Protein AF-0000000087726719 (afdb_homodimer)

Structure (mmCIF, N/CA/C/O backbone):
data_AF-0000000087726719-model_v1
#
loop_
_entity.id
_entity.type
_entity.pdbx_description
1 polymer 'Transcriptional regulator'
#
loop_
_atom_site.group_PDB
_atom_site.id
_atom_site.type_symbol
_atom_site.label_atom_id
_atom_site.label_alt_id
_atom_site.label_comp_id
_atom_site.label_asym_id
_atom_site.label_entity_id
_atom_site.label_seq_id
_atom_site.pdbx_PDB_ins_code
_atom_site.Cartn_x
_atom_site.Cartn_y
_atom_site.Cartn_z
_atom_site.occupancy
_atom_site.B_iso_or_equiv
_atom_site.auth_seq_id
_atom_site.auth_comp_id
_atom_site.auth_asym_id
_atom_site.auth_atom_id
_atom_site.pdbx_PDB_model_num
ATOM 1 N N . MET A 1 1 ? 35.594 -7.348 14.305 1 39.44 1 MET A N 1
ATOM 2 C CA . MET A 1 1 ? 34.531 -7.414 15.305 1 39.44 1 MET A CA 1
ATOM 3 C C . MET A 1 1 ? 33.156 -7.074 14.695 1 39.44 1 MET A C 1
ATOM 5 O O . MET A 1 1 ? 33.062 -6.117 13.922 1 39.44 1 MET A O 1
ATOM 9 N N . ALA A 1 2 ? 32.312 -8.055 14.609 1 51.66 2 ALA A N 1
ATOM 10 C CA . ALA A 1 2 ? 31.047 -7.855 13.922 1 51.66 2 ALA A CA 1
ATOM 11 C C . ALA A 1 2 ? 30.391 -6.539 14.344 1 51.66 2 ALA A C 1
ATOM 13 O O . ALA A 1 2 ? 30.219 -6.277 15.539 1 51.66 2 ALA A O 1
ATOM 14 N N . GLN A 1 3 ? 30.484 -5.348 13.578 1 67.12 3 GLN A N 1
ATOM 15 C CA . GLN A 1 3 ? 29.875 -4.062 13.883 1 67.12 3 GLN A CA 1
ATOM 16 C C . GLN A 1 3 ? 28.453 -4.25 14.398 1 67.12 3 GLN A C 1
ATOM 18 O O . GLN A 1 3 ? 27.656 -4.996 13.812 1 67.12 3 GLN A O 1
ATOM 23 N N . GLU A 1 4 ? 28.25 -3.787 15.695 1 85.19 4 GLU A N 1
ATOM 24 C CA . GLU A 1 4 ? 26.938 -3.885 16.328 1 85.19 4 GLU A CA 1
ATOM 25 C C . GLU A 1 4 ? 25.922 -2.984 15.633 1 85.19 4 GLU A C 1
ATOM 27 O O . GLU A 1 4 ? 26.156 -1.791 15.445 1 85.19 4 GLU A O 1
ATOM 32 N N . ALA A 1 5 ? 24.844 -3.566 15.141 1 92.31 5 ALA A N 1
ATOM 33 C CA . ALA A 1 5 ? 23.812 -2.818 14.438 1 92.31 5 ALA A CA 1
ATOM 34 C C . ALA A 1 5 ? 22.953 -2.023 15.414 1 92.31 5 ALA A C 1
ATOM 36 O O . ALA A 1 5 ? 22.703 -2.471 16.547 1 92.31 5 ALA A O 1
ATOM 37 N N . LEU A 1 6 ? 22.5 -0.885 15.016 1 94.62 6 LEU A N 1
ATOM 38 C CA . LEU A 1 6 ? 21.672 0.046 15.781 1 94.62 6 LEU A CA 1
ATOM 39 C C . LEU A 1 6 ? 20.406 -0.635 16.281 1 94.62 6 LEU A C 1
ATOM 41 O O . LEU A 1 6 ? 20.016 -0.431 17.438 1 94.62 6 LEU A O 1
ATOM 45 N N . ARG A 1 7 ? 19.812 -1.497 15.492 1 93.81 7 ARG A N 1
ATOM 46 C CA . ARG A 1 7 ? 18.5 -2.049 15.812 1 93.81 7 ARG A CA 1
ATOM 47 C C . ARG A 1 7 ? 18.625 -3.434 16.438 1 93.81 7 ARG A C 1
ATOM 49 O O . ARG A 1 7 ? 17.656 -4.199 16.469 1 93.81 7 ARG A O 1
ATOM 56 N N . GLY A 1 8 ? 19.828 -3.824 16.906 1 92.06 8 GLY A N 1
ATOM 57 C CA . GLY A 1 8 ? 20 -5.094 17.594 1 92.06 8 GLY A CA 1
ATOM 58 C C . GLY A 1 8 ? 20.422 -6.223 16.672 1 92.06 8 GLY A C 1
ATOM 59 O O . GLY A 1 8 ? 20.938 -5.977 15.578 1 92.06 8 GLY A O 1
ATOM 60 N N . PRO A 1 9 ? 20.25 -7.449 17.172 1 93.88 9 PRO A N 1
ATOM 61 C CA . PRO A 1 9 ? 20.688 -8.602 16.375 1 93.88 9 PRO A CA 1
ATOM 62 C C . PRO A 1 9 ? 19.922 -8.719 15.047 1 93.88 9 PRO A C 1
ATOM 64 O O . PRO A 1 9 ? 18.75 -8.359 14.977 1 93.88 9 PRO A O 1
ATOM 67 N N . PRO A 1 10 ? 20.578 -9.242 14.086 1 93.5 10 PRO A N 1
ATOM 68 C CA . PRO A 1 10 ? 19.938 -9.383 12.773 1 93.5 10 PRO A CA 1
ATOM 69 C C . PRO A 1 10 ? 18.719 -10.305 12.82 1 93.5 10 PRO A C 1
ATOM 71 O O . PRO A 1 10 ? 18.703 -11.281 13.57 1 93.5 10 PRO A O 1
ATOM 74 N N . LEU A 1 11 ? 17.719 -9.992 11.984 1 96.44 11 LEU A N 1
ATOM 75 C CA . LEU A 1 11 ? 16.547 -10.836 11.844 1 96.44 11 LEU A CA 1
ATOM 76 C C . LEU A 1 11 ? 16.875 -12.109 11.07 1 96.44 11 LEU A C 1
ATOM 78 O O . LEU A 1 11 ? 17.625 -12.07 10.102 1 96.44 11 LEU A O 1
ATOM 82 N N . PRO A 1 12 ? 16.328 -13.234 11.539 1 97.81 12 PRO A N 1
ATOM 83 C CA . PRO A 1 12 ? 16.375 -14.406 10.656 1 97.81 12 PRO A CA 1
ATOM 84 C C . PRO A 1 12 ? 15.633 -14.188 9.344 1 97.81 12 PRO A C 1
ATOM 86 O O . PRO A 1 12 ? 14.828 -13.258 9.227 1 97.81 12 PRO A O 1
ATOM 89 N N . VAL A 1 13 ? 15.906 -14.969 8.328 1 97.81 13 VAL A N 1
ATOM 90 C CA . VAL A 1 13 ? 15.43 -14.773 6.965 1 97.81 13 VAL A CA 1
ATOM 91 C C . VAL A 1 13 ? 13.898 -14.789 6.945 1 97.81 13 VAL A C 1
ATOM 93 O O . VAL A 1 13 ? 13.281 -13.992 6.238 1 97.81 13 VAL A O 1
ATOM 96 N N . GLU A 1 14 ? 13.25 -15.625 7.766 1 96.81 14 GLU A N 1
ATOM 97 C CA . GLU A 1 14 ? 11.789 -15.727 7.797 1 96.81 14 GLU A CA 1
ATOM 98 C C . GLU A 1 14 ? 11.164 -14.438 8.32 1 96.81 14 GLU A C 1
ATOM 100 O O . GLU A 1 14 ? 10.078 -14.047 7.883 1 96.81 14 GLU A O 1
ATOM 105 N N . ASP A 1 15 ? 11.867 -13.789 9.266 1 97.81 15 ASP A N 1
ATOM 106 C CA . ASP A 1 15 ? 11.352 -12.539 9.828 1 97.81 15 ASP A CA 1
ATOM 107 C C . ASP A 1 15 ? 11.539 -11.383 8.852 1 97.81 15 ASP A C 1
ATOM 109 O O . ASP A 1 15 ? 10.703 -10.477 8.797 1 97.81 15 ASP A O 1
ATOM 113 N N . VAL A 1 16 ? 12.648 -11.391 8.094 1 98.12 16 VAL A N 1
ATOM 114 C CA . VAL A 1 16 ? 12.82 -10.383 7.047 1 98.12 16 VAL A CA 1
ATOM 115 C C . VAL A 1 16 ? 11.711 -10.539 6.004 1 98.12 16 VAL A C 1
ATOM 117 O O . VAL A 1 16 ? 11.102 -9.547 5.586 1 98.12 16 VAL A O 1
ATOM 120 N N . GLN A 1 17 ? 11.445 -11.758 5.605 1 96.81 17 GLN A N 1
ATOM 121 C CA . GLN A 1 17 ? 10.391 -12.016 4.637 1 96.81 17 GLN A CA 1
ATOM 122 C C . GLN A 1 17 ? 9.031 -11.594 5.188 1 96.81 17 GLN A C 1
ATOM 124 O O . GLN A 1 17 ? 8.172 -11.109 4.441 1 96.81 17 GLN A O 1
ATOM 129 N N . ALA A 1 18 ? 8.867 -11.766 6.504 1 96.06 18 ALA A N 1
ATOM 130 C CA . ALA A 1 18 ? 7.613 -11.375 7.145 1 96.06 18 ALA A CA 1
ATOM 131 C C . ALA A 1 18 ? 7.406 -9.859 7.066 1 96.06 18 ALA A C 1
ATOM 133 O O . ALA A 1 18 ? 6.273 -9.391 7 1 96.06 18 ALA A O 1
ATOM 134 N N . VAL A 1 19 ? 8.484 -9.062 7.062 1 97.31 19 VAL A N 1
ATOM 135 C CA . VAL A 1 19 ? 8.375 -7.621 6.891 1 97.31 19 VAL A CA 1
ATOM 136 C C . VAL A 1 19 ? 7.766 -7.309 5.523 1 97.31 19 VAL A C 1
ATOM 138 O O . VAL A 1 19 ? 6.867 -6.469 5.418 1 97.31 19 VAL A O 1
ATOM 141 N N . ILE A 1 20 ? 8.18 -8.023 4.492 1 97.06 20 ILE A N 1
ATOM 142 C CA . ILE A 1 20 ? 7.652 -7.812 3.148 1 97.06 20 ILE A CA 1
ATOM 143 C C . ILE A 1 20 ? 6.191 -8.266 3.09 1 97.06 20 ILE A C 1
ATOM 145 O O . ILE A 1 20 ? 5.352 -7.59 2.49 1 97.06 20 ILE A O 1
ATOM 149 N N . GLY A 1 21 ? 5.918 -9.406 3.699 1 95.5 21 GLY A N 1
ATOM 150 C CA . GLY A 1 21 ? 4.547 -9.883 3.756 1 95.5 21 GLY A CA 1
ATOM 151 C C . GLY A 1 21 ? 3.6 -8.906 4.434 1 95.5 21 GLY A C 1
ATOM 152 O O . GLY A 1 21 ? 2.488 -8.68 3.951 1 95.5 21 GLY A O 1
ATOM 153 N N . ALA A 1 22 ? 4.086 -8.359 5.535 1 96.25 22 ALA A N 1
ATOM 154 C CA . ALA A 1 22 ? 3.285 -7.367 6.25 1 96.25 22 ALA A CA 1
ATOM 155 C C . ALA A 1 22 ? 3.078 -6.117 5.398 1 96.25 22 ALA A C 1
ATOM 157 O O . ALA A 1 22 ? 1.999 -5.516 5.418 1 96.25 22 ALA A O 1
ATOM 158 N N . ALA A 1 23 ? 4.098 -5.723 4.688 1 97.19 23 ALA A N 1
ATOM 159 C CA . ALA A 1 23 ? 3.996 -4.574 3.791 1 97.19 23 ALA A CA 1
ATOM 160 C C . ALA A 1 23 ? 2.955 -4.816 2.701 1 97.19 23 ALA A C 1
ATOM 162 O O . ALA A 1 23 ? 2.127 -3.947 2.422 1 97.19 23 ALA A O 1
ATOM 163 N N . MET A 1 24 ? 2.961 -5.965 2.143 1 96.25 24 MET A N 1
ATOM 164 C CA . MET A 1 24 ? 1.991 -6.34 1.118 1 96.25 24 MET A CA 1
ATOM 165 C C . MET A 1 24 ? 0.574 -6.332 1.681 1 96.25 24 MET A C 1
ATOM 167 O O . MET A 1 24 ? -0.335 -5.762 1.074 1 96.25 24 MET A O 1
ATOM 171 N N . THR A 1 25 ? 0.426 -6.938 2.846 1 96.94 25 THR A N 1
ATOM 172 C CA . THR A 1 25 ? -0.88 -6.98 3.494 1 96.94 25 THR A CA 1
ATOM 173 C C . THR A 1 25 ? -1.389 -5.57 3.777 1 96.94 25 THR A C 1
ATOM 175 O O . THR A 1 25 ? -2.568 -5.277 3.576 1 96.94 25 THR A O 1
ATOM 178 N N . GLY A 1 26 ? -0.5 -4.754 4.25 1 97.12 26 GLY A N 1
ATOM 179 C CA . GLY A 1 26 ? -0.871 -3.373 4.52 1 97.12 26 GLY A CA 1
ATOM 180 C C . GLY A 1 26 ? -1.332 -2.625 3.283 1 97.12 26 GLY A C 1
ATOM 181 O O . GLY A 1 26 ? -2.395 -2 3.289 1 97.12 26 GLY A O 1
ATOM 182 N N . ALA A 1 27 ? -0.568 -2.705 2.193 1 96.31 27 ALA A N 1
ATOM 183 C CA . ALA A 1 27 ? -0.9 -2.023 0.945 1 96.31 27 ALA A CA 1
ATOM 184 C C . ALA A 1 27 ? -2.256 -2.479 0.415 1 96.31 27 ALA A C 1
ATOM 186 O O . ALA A 1 27 ? -3.082 -1.654 0.014 1 96.31 27 ALA A O 1
ATOM 187 N N . MET A 1 28 ? -2.486 -3.742 0.48 1 96.69 28 MET A N 1
ATOM 188 C CA . MET A 1 28 ? -3.73 -4.301 -0.036 1 96.69 28 MET A CA 1
ATOM 189 C C . MET A 1 28 ? -4.91 -3.922 0.854 1 96.69 28 MET A C 1
ATOM 191 O O . MET A 1 28 ? -6 -3.637 0.357 1 96.69 28 MET A O 1
ATOM 195 N N . THR A 1 29 ? -4.699 -3.932 2.137 1 97.94 29 THR A N 1
ATOM 196 C CA . THR A 1 29 ? -5.746 -3.535 3.072 1 97.94 29 THR A CA 1
ATOM 197 C C . THR A 1 29 ? -6.113 -2.066 2.883 1 97.94 29 THR A C 1
ATOM 199 O O . THR A 1 29 ? -7.289 -1.703 2.926 1 97.94 29 THR A O 1
ATOM 202 N N . LEU A 1 30 ? -5.105 -1.25 2.666 1 97.19 30 LEU A N 1
ATOM 203 C CA . LEU A 1 30 ? -5.367 0.17 2.451 1 97.19 30 LEU A CA 1
ATOM 204 C C . LEU A 1 30 ? -6.238 0.382 1.219 1 97.19 30 LEU A C 1
ATOM 206 O O . LEU A 1 30 ? -7.113 1.254 1.214 1 97.19 30 LEU A O 1
ATOM 210 N N . GLN A 1 31 ? -6.02 -0.368 0.195 1 97.12 31 GLN A N 1
ATOM 211 C CA . GLN A 1 31 ? -6.848 -0.302 -1.004 1 97.12 31 GLN A CA 1
ATOM 212 C C . GLN A 1 31 ? -8.297 -0.652 -0.689 1 97.12 31 GLN A C 1
ATOM 214 O O . GLN A 1 31 ? -9.219 -0.044 -1.235 1 97.12 31 GLN A O 1
ATOM 219 N N . MET A 1 32 ? -8.508 -1.609 0.183 1 98.5 32 MET A N 1
ATOM 220 C CA . MET A 1 32 ? -9.859 -2.02 0.545 1 98.5 32 MET A CA 1
ATOM 221 C C . MET A 1 32 ? -10.547 -0.949 1.386 1 98.5 32 MET A C 1
ATOM 223 O O . MET A 1 32 ? -11.758 -0.757 1.284 1 98.5 32 MET A O 1
ATOM 227 N N . VAL A 1 33 ? -9.758 -0.286 2.225 1 98.5 33 VAL A N 1
ATOM 228 C CA . VAL A 1 33 ? -10.305 0.829 2.99 1 98.5 33 VAL A CA 1
ATOM 229 C C . VAL A 1 33 ? -10.727 1.949 2.043 1 98.5 33 VAL A C 1
ATOM 231 O O . VAL A 1 33 ? -11.797 2.545 2.211 1 98.5 33 VAL A O 1
ATOM 234 N N . PHE A 1 34 ? -9.906 2.193 1.069 1 97.75 34 PHE A N 1
ATOM 235 C CA . PHE A 1 34 ? -10.234 3.174 0.041 1 97.75 34 PHE A CA 1
ATOM 236 C C . PHE A 1 34 ? -11.562 2.824 -0.634 1 97.75 34 PHE A C 1
ATOM 238 O O . PHE A 1 34 ? -12.422 3.688 -0.807 1 97.75 34 PHE A O 1
ATOM 245 N N . VAL A 1 35 ? -11.781 1.613 -1.01 1 98.44 35 VAL A N 1
ATOM 246 C CA . VAL A 1 35 ? -13 1.146 -1.66 1 98.44 35 VAL A CA 1
ATOM 247 C C . VAL A 1 35 ? -14.203 1.382 -0.742 1 98.44 35 VAL A C 1
ATOM 249 O O . VAL A 1 35 ? -15.219 1.935 -1.167 1 98.44 35 VAL A O 1
ATOM 252 N N . GLY A 1 36 ? -14.062 0.96 0.523 1 98.69 36 GLY A N 1
ATOM 253 C CA . GLY A 1 36 ? -15.141 1.136 1.479 1 98.69 36 GLY A CA 1
ATOM 254 C C . GLY A 1 36 ? -15.555 2.586 1.66 1 98.69 36 GLY A C 1
ATOM 255 O O . GLY A 1 36 ? -16.75 2.896 1.732 1 98.69 36 GLY A O 1
ATOM 256 N N . ASP A 1 37 ? -14.57 3.404 1.723 1 97.81 37 ASP A N 1
ATOM 257 C CA . ASP A 1 37 ? -14.797 4.832 1.906 1 97.81 37 ASP A CA 1
ATOM 258 C C . ASP A 1 37 ? -15.445 5.449 0.667 1 97.81 37 ASP A C 1
ATOM 260 O O . ASP A 1 37 ? -16.484 6.109 0.764 1 97.81 37 ASP A O 1
ATOM 264 N N . LYS A 1 38 ? -14.961 5.188 -0.51 1 97.25 38 LYS A N 1
ATOM 265 C CA . LYS A 1 38 ? -15.383 5.836 -1.747 1 97.25 38 LYS A CA 1
ATOM 266 C C . LYS A 1 38 ? -16.766 5.348 -2.182 1 97.25 38 LYS A C 1
ATOM 268 O O . LYS A 1 38 ? -17.562 6.113 -2.738 1 97.25 38 LYS A O 1
ATOM 273 N N . LEU A 1 39 ? -17.031 4.133 -1.912 1 98.56 39 LEU A N 1
ATOM 274 C CA . LEU A 1 39 ? -18.297 3.57 -2.361 1 98.56 39 LEU A CA 1
ATOM 275 C C . LEU A 1 39 ? -19.391 3.752 -1.303 1 98.56 39 LEU A C 1
ATOM 277 O O . LEU A 1 39 ? -20.531 3.35 -1.505 1 98.56 39 LEU A O 1
ATOM 281 N N . GLY A 1 40 ? -18.953 4.27 -0.138 1 98.19 40 GLY A N 1
ATOM 282 C CA . GLY A 1 40 ? -19.922 4.531 0.918 1 98.19 40 GLY A CA 1
ATOM 283 C C . GLY A 1 40 ? -20.344 3.283 1.671 1 98.19 40 GLY A C 1
ATOM 284 O O . GLY A 1 40 ? -21.438 3.217 2.211 1 98.19 40 GLY A O 1
ATOM 285 N N . LEU A 1 41 ? -19.547 2.283 1.66 1 98.88 41 LEU A N 1
ATOM 286 C CA . LEU A 1 41 ? -19.891 1.029 2.318 1 98.88 41 LEU A CA 1
ATOM 287 C C . LEU A 1 41 ? -19.859 1.183 3.836 1 98.88 41 LEU A C 1
ATOM 289 O O . LEU A 1 41 ? -20.719 0.645 4.539 1 98.88 41 LEU A O 1
ATOM 293 N N . TYR A 1 42 ? -18.891 1.92 4.391 1 98.81 42 TYR A N 1
ATOM 294 C CA . TYR A 1 42 ? -18.844 2.174 5.828 1 98.81 42 TYR A CA 1
ATOM 295 C C . TYR A 1 42 ? -20.062 2.98 6.273 1 98.81 42 TYR A C 1
ATOM 297 O O . TYR A 1 42 ? -20.656 2.699 7.32 1 98.81 42 TYR A O 1
ATOM 305 N N . ARG A 1 43 ? -20.391 3.971 5.492 1 98.12 43 ARG A N 1
ATOM 306 C CA . ARG A 1 43 ? -21.594 4.762 5.785 1 98.12 43 ARG A CA 1
ATOM 307 C C . ARG A 1 43 ? -22.844 3.889 5.793 1 98.12 43 ARG A C 1
ATOM 309 O O . ARG A 1 43 ? -23.703 4.047 6.652 1 98.12 43 ARG A O 1
ATOM 316 N N . ALA A 1 44 ? -22.953 3.004 4.793 1 98.81 44 ALA A N 1
ATOM 317 C CA . ALA A 1 44 ? -24.109 2.105 4.719 1 98.81 44 ALA A CA 1
ATOM 318 C C . ALA A 1 44 ? -24.156 1.184 5.934 1 98.81 44 ALA A C 1
ATOM 320 O O . ALA A 1 44 ? -25.234 0.904 6.457 1 98.81 44 ALA A O 1
ATOM 321 N N . LEU A 1 45 ? -23.016 0.713 6.375 1 98.75 45 LEU A N 1
ATOM 322 C CA . LEU A 1 45 ? -22.969 -0.116 7.574 1 98.75 45 LEU A CA 1
ATOM 323 C C . LEU A 1 45 ? -23.375 0.683 8.805 1 98.75 45 LEU A C 1
ATOM 325 O O . LEU A 1 45 ? -24.078 0.167 9.68 1 98.75 45 LEU A O 1
ATOM 329 N N . LYS A 1 46 ? -22.922 1.897 8.891 1 98.44 46 LYS A N 1
ATOM 330 C CA . LYS A 1 46 ? -23.328 2.787 9.969 1 98.44 46 LYS A CA 1
ATOM 331 C C . LYS A 1 46 ? -24.844 2.977 9.984 1 98.44 46 LYS A C 1
ATOM 333 O O . LYS A 1 46 ? -25.484 2.873 11.031 1 98.44 46 LYS A O 1
ATOM 338 N N . GLN A 1 47 ? -25.438 3.23 8.875 1 98 47 GLN A N 1
ATOM 339 C CA . GLN A 1 47 ? -26.875 3.482 8.742 1 98 47 GLN A CA 1
ATOM 340 C C . GLN A 1 47 ? -27.688 2.236 9.086 1 98 47 GLN A C 1
ATOM 342 O O . GLN A 1 47 ? -28.797 2.338 9.609 1 98 47 GLN A O 1
ATOM 347 N N . ALA A 1 48 ? -27.141 1.067 8.758 1 97.5 48 ALA A N 1
ATOM 348 C CA . ALA A 1 48 ? -27.828 -0.181 9.078 1 97.5 48 ALA A CA 1
ATOM 349 C C . ALA A 1 48 ? -28.031 -0.329 10.578 1 97.5 48 ALA A C 1
ATOM 351 O O . ALA A 1 48 ? -29.016 -0.918 11.023 1 97.5 48 ALA A O 1
ATOM 352 N N . GLY A 1 49 ? -27.047 0.091 11.406 1 95.56 49 GLY A N 1
ATOM 353 C CA . GLY A 1 49 ? -27.188 0.138 12.852 1 95.56 49 GLY A CA 1
ATOM 354 C C . GLY A 1 49 ? -27.125 -1.231 13.5 1 95.56 49 GLY A C 1
ATOM 355 O O . GLY A 1 49 ? -27.453 -1.38 14.68 1 95.56 49 GLY A O 1
ATOM 356 N N . GLY A 1 50 ? -26.891 -2.225 12.742 1 96.19 50 GLY A N 1
ATOM 357 C CA . GLY A 1 50 ? -26.781 -3.598 13.211 1 96.19 50 GLY A CA 1
ATOM 358 C C . GLY A 1 50 ? -26.344 -4.562 12.117 1 96.19 50 GLY A C 1
ATOM 359 O O . GLY A 1 50 ? -25.891 -4.141 11.055 1 96.19 50 GLY A O 1
ATOM 360 N N . PRO A 1 51 ? -26.422 -5.863 12.469 1 98.06 51 PRO A N 1
ATOM 361 C CA . PRO A 1 51 ? -25.953 -6.863 11.508 1 98.06 51 PRO A CA 1
ATOM 362 C C . PRO A 1 51 ? -26.75 -6.867 10.211 1 98.06 51 PRO A C 1
ATOM 364 O O . PRO A 1 51 ? -27.984 -6.805 10.242 1 98.06 51 PRO A O 1
ATOM 367 N N . VAL A 1 52 ? -26.078 -6.918 9.109 1 98.62 52 VAL A N 1
ATOM 368 C CA . VAL A 1 52 ? -26.703 -7.016 7.785 1 98.62 52 VAL A CA 1
ATOM 369 C C . VAL A 1 52 ? -25.984 -8.086 6.961 1 98.62 52 VAL A C 1
ATOM 371 O O . VAL A 1 52 ? -24.812 -8.367 7.184 1 98.62 52 VAL A O 1
ATOM 374 N N . THR A 1 53 ? -26.672 -8.703 6.055 1 98.69 53 THR A N 1
ATOM 375 C CA . THR A 1 53 ? -26.062 -9.617 5.102 1 98.69 53 THR A CA 1
ATOM 376 C C . THR A 1 53 ? -25.344 -8.859 3.988 1 98.69 53 THR A C 1
ATOM 378 O O . THR A 1 53 ? -25.547 -7.652 3.826 1 98.69 53 THR A O 1
ATOM 381 N N . SER A 1 54 ? -24.484 -9.586 3.256 1 98.75 54 SER A N 1
ATOM 382 C CA . SER A 1 54 ? -23.844 -8.961 2.105 1 98.75 54 SER A CA 1
ATOM 383 C C . SER A 1 54 ? -24.875 -8.477 1.092 1 98.75 54 SER A C 1
ATOM 385 O O . SER A 1 54 ? -24.703 -7.418 0.476 1 98.75 54 SER A O 1
ATOM 387 N N . ALA A 1 55 ? -25.969 -9.18 0.901 1 98.81 55 ALA A N 1
ATOM 388 C CA . ALA A 1 55 ? -27.016 -8.797 -0.031 1 98.81 55 ALA A CA 1
ATOM 389 C C . ALA A 1 55 ? -27.703 -7.504 0.413 1 98.81 55 ALA A C 1
ATOM 391 O O . ALA A 1 55 ? -27.953 -6.613 -0.405 1 98.81 55 ALA A O 1
ATOM 392 N N . GLN A 1 56 ? -27.984 -7.402 1.697 1 98.81 56 GLN A N 1
ATOM 393 C CA . GLN A 1 56 ? -28.625 -6.207 2.232 1 98.81 56 GLN A CA 1
ATOM 394 C C . GLN A 1 56 ? -27.734 -4.984 2.092 1 98.81 56 GLN A C 1
ATOM 396 O O . GLN A 1 56 ? -28.188 -3.91 1.701 1 98.81 56 GLN A O 1
ATOM 401 N N . LEU A 1 57 ? -26.484 -5.172 2.391 1 98.81 57 LEU A N 1
ATOM 402 C CA . LEU A 1 57 ? -25.531 -4.062 2.289 1 98.81 57 LEU A CA 1
ATOM 403 C C . LEU A 1 57 ? -25.359 -3.627 0.837 1 98.81 57 LEU A C 1
ATOM 405 O O . LEU A 1 57 ? -25.344 -2.43 0.541 1 98.81 57 LEU A O 1
ATOM 409 N N . ALA A 1 58 ? -25.219 -4.613 -0.056 1 98.88 58 ALA A N 1
ATOM 410 C CA . ALA A 1 58 ? -25.078 -4.312 -1.479 1 98.88 58 ALA A CA 1
ATOM 411 C C . ALA A 1 58 ? -26.281 -3.52 -1.995 1 98.88 58 ALA A C 1
ATOM 413 O O . ALA A 1 58 ? -26.109 -2.533 -2.717 1 98.88 58 ALA A O 1
ATOM 414 N N . ALA A 1 59 ? -27.453 -3.906 -1.598 1 98.69 59 ALA A N 1
ATOM 415 C CA . ALA A 1 59 ? -28.672 -3.217 -2.01 1 98.69 59 ALA A CA 1
ATOM 416 C C . ALA A 1 59 ? -28.703 -1.788 -1.478 1 98.69 59 ALA A C 1
ATOM 418 O O . ALA A 1 59 ? -29.031 -0.853 -2.209 1 98.69 59 ALA A O 1
ATOM 419 N N . ALA A 1 60 ? -28.375 -1.619 -0.225 1 98.56 60 ALA A N 1
ATOM 420 C CA . ALA A 1 60 ? -28.391 -0.303 0.408 1 98.56 60 ALA A CA 1
ATOM 421 C C . ALA A 1 60 ? -27.406 0.646 -0.272 1 98.56 60 ALA A C 1
ATOM 423 O O . ALA A 1 60 ? -27.656 1.849 -0.368 1 98.56 60 ALA A O 1
ATOM 424 N N . ALA A 1 61 ? -26.281 0.089 -0.762 1 98.25 61 ALA A N 1
ATOM 425 C CA . ALA A 1 61 ? -25.234 0.916 -1.353 1 98.25 61 ALA A CA 1
ATOM 426 C C . ALA A 1 61 ? -25.375 0.965 -2.873 1 98.25 61 ALA A C 1
ATOM 428 O O . ALA A 1 61 ? -24.625 1.679 -3.543 1 98.25 61 ALA A O 1
ATOM 429 N N . GLY A 1 62 ? -26.328 0.239 -3.447 1 98.44 62 GLY A N 1
ATOM 430 C CA . GLY A 1 62 ? -26.484 0.196 -4.891 1 98.44 62 GLY A CA 1
ATOM 431 C C . GLY A 1 62 ? -25.344 -0.481 -5.605 1 98.44 62 GLY A C 1
ATOM 432 O O . GLY A 1 62 ? -24.875 0.004 -6.637 1 98.44 62 GLY A O 1
ATOM 433 N N . LEU A 1 63 ? -24.812 -1.548 -5.047 1 98.81 63 LEU A N 1
ATOM 434 C CA . LEU A 1 63 ? -23.641 -2.234 -5.578 1 98.81 63 LEU A CA 1
ATOM 435 C C . LEU A 1 63 ? -23.938 -3.703 -5.848 1 98.81 63 LEU A C 1
ATOM 437 O O . LEU A 1 63 ? -25.031 -4.184 -5.523 1 98.81 63 LEU A O 1
ATOM 441 N N . GLN A 1 64 ? -23.047 -4.398 -6.5 1 98.69 64 GLN A N 1
ATOM 442 C CA . GLN A 1 64 ? -23.203 -5.812 -6.824 1 98.69 64 GLN A CA 1
ATOM 443 C C . GLN A 1 64 ? -22.766 -6.695 -5.656 1 98.69 64 GLN A C 1
ATOM 445 O O . GLN A 1 64 ? -21.641 -6.586 -5.176 1 98.69 64 GLN A O 1
ATOM 450 N N . GLU A 1 65 ? -23.594 -7.602 -5.285 1 98.69 65 GLU A N 1
ATOM 451 C CA . GLU A 1 65 ? -23.484 -8.344 -4.035 1 98.69 65 GLU A CA 1
ATOM 452 C C . GLU A 1 65 ? -22.203 -9.172 -4.004 1 98.69 65 GLU A C 1
ATOM 454 O O . GLU A 1 65 ? -21.547 -9.273 -2.965 1 98.69 65 GLU A O 1
ATOM 459 N N . ARG A 1 66 ? -21.781 -9.812 -5.059 1 98.5 66 ARG A N 1
ATOM 460 C CA . ARG A 1 66 ? -20.641 -10.711 -5.047 1 98.5 66 ARG A CA 1
ATOM 461 C C . ARG A 1 66 ? -19.359 -9.953 -4.691 1 98.5 66 ARG A C 1
ATOM 463 O O . ARG A 1 66 ? -18.469 -10.5 -4.023 1 98.5 66 ARG A O 1
ATOM 470 N N . TRP A 1 67 ? -19.266 -8.742 -5.176 1 98.75 67 TRP A N 1
ATOM 471 C CA . TRP A 1 67 ? -18.125 -7.887 -4.863 1 98.75 67 TRP A CA 1
ATOM 472 C C . TRP A 1 67 ? -18.172 -7.426 -3.41 1 98.75 67 TRP A C 1
ATOM 474 O O . TRP A 1 67 ? -17.172 -7.492 -2.697 1 98.75 67 TRP A O 1
ATOM 484 N N . VAL A 1 68 ? -19.328 -7.016 -2.965 1 98.94 68 VAL A N 1
ATOM 485 C CA . VAL A 1 68 ? -19.516 -6.547 -1.596 1 98.94 68 VAL A CA 1
ATOM 486 C C . VAL A 1 68 ? -19.203 -7.676 -0.614 1 98.94 68 VAL A C 1
ATOM 488 O O . VAL A 1 68 ? -18.562 -7.453 0.409 1 98.94 68 VAL A O 1
ATOM 491 N N . ARG A 1 69 ? -19.609 -8.852 -0.934 1 98.81 69 ARG A N 1
ATOM 492 C CA . ARG A 1 69 ? -19.391 -10.008 -0.071 1 98.81 69 ARG A CA 1
ATOM 493 C C . ARG A 1 69 ? -17.891 -10.273 0.113 1 98.81 69 ARG A C 1
ATOM 495 O O . ARG A 1 69 ? -17.438 -10.516 1.231 1 98.81 69 ARG A O 1
ATOM 502 N N . GLU A 1 70 ? -17.156 -10.289 -1.009 1 98.75 70 GLU A N 1
ATOM 503 C CA . GLU A 1 70 ? -15.719 -10.531 -0.938 1 98.75 70 GLU A CA 1
ATOM 504 C C . GLU A 1 70 ? -15.016 -9.43 -0.149 1 98.75 70 GLU A C 1
ATOM 506 O O . GLU A 1 70 ? -14.102 -9.711 0.636 1 98.75 70 GLU A O 1
ATOM 511 N N . TRP A 1 71 ? -15.422 -8.18 -0.341 1 98.88 71 TRP A N 1
ATOM 512 C CA . TRP A 1 71 ? -14.898 -7.051 0.419 1 98.88 71 TRP A CA 1
ATOM 513 C C . TRP A 1 71 ? -15.188 -7.215 1.908 1 98.88 71 TRP A C 1
ATOM 515 O O . TRP A 1 71 ? -14.305 -6.984 2.744 1 98.88 71 TRP A O 1
ATOM 525 N N . LEU A 1 72 ? -16.375 -7.656 2.264 1 98.94 72 LEU A N 1
ATOM 526 C CA . LEU A 1 72 ? -16.75 -7.875 3.656 1 98.94 72 LEU A CA 1
ATOM 527 C C . LEU A 1 72 ? -15.883 -8.953 4.293 1 98.94 72 LEU A C 1
ATOM 529 O O . LEU A 1 72 ? -15.484 -8.828 5.453 1 98.94 72 LEU A O 1
ATOM 533 N N . HIS A 1 73 ? -15.625 -10.016 3.529 1 98.88 73 HIS A N 1
ATOM 534 C CA . HIS A 1 73 ? -14.734 -11.047 4.047 1 98.88 73 HIS A CA 1
ATOM 535 C C . HIS A 1 73 ? -13.352 -10.469 4.359 1 98.88 73 HIS A C 1
ATOM 537 O O . HIS A 1 73 ? -12.766 -10.781 5.395 1 98.88 73 HIS A O 1
ATOM 543 N N . GLN A 1 74 ? -12.867 -9.664 3.457 1 98.81 74 GLN A N 1
ATOM 544 C CA . GLN A 1 74 ? -11.578 -9.016 3.67 1 98.81 74 GLN A CA 1
ATOM 545 C C . GLN A 1 74 ? -11.609 -8.133 4.914 1 98.81 74 GLN A C 1
ATOM 547 O O . GLN A 1 74 ? -10.695 -8.188 5.742 1 98.81 74 GLN A O 1
ATOM 552 N N . GLN A 1 75 ? -12.672 -7.285 5.062 1 98.81 75 GLN A N 1
ATOM 553 C CA . GLN A 1 75 ? -12.797 -6.363 6.188 1 98.81 75 GLN A CA 1
ATOM 554 C C . GLN A 1 75 ? -12.883 -7.117 7.512 1 98.81 75 GLN A C 1
ATOM 556 O O . GLN A 1 75 ? -12.305 -6.695 8.508 1 98.81 75 GLN A O 1
ATOM 561 N N . ALA A 1 76 ? -13.602 -8.203 7.492 1 98.75 76 ALA A N 1
ATOM 562 C CA . ALA A 1 76 ? -13.719 -9.023 8.695 1 98.75 76 ALA A CA 1
ATOM 563 C C . ALA A 1 76 ? -12.375 -9.656 9.055 1 98.75 76 ALA A C 1
ATOM 565 O O . ALA A 1 76 ? -11.992 -9.688 10.227 1 98.75 76 ALA A O 1
ATOM 566 N N . ALA A 1 77 ? -11.68 -10.141 8.039 1 98.38 77 ALA A N 1
ATOM 567 C CA . ALA A 1 77 ? -10.367 -10.742 8.266 1 98.38 77 ALA A CA 1
ATOM 568 C C . ALA A 1 77 ? -9.383 -9.727 8.836 1 98.38 77 ALA A C 1
ATOM 570 O O . ALA A 1 77 ? -8.508 -10.07 9.633 1 98.38 77 ALA A O 1
ATOM 571 N N . ALA A 1 78 ? -9.547 -8.484 8.5 1 98.12 78 ALA A N 1
ATOM 572 C CA . ALA A 1 78 ? -8.672 -7.406 8.953 1 98.12 78 ALA A CA 1
ATOM 573 C C . ALA A 1 78 ? -9.172 -6.805 10.266 1 98.12 78 ALA A C 1
ATOM 575 O O . ALA A 1 78 ? -8.555 -5.891 10.812 1 98.12 78 ALA A O 1
ATOM 576 N N . ARG A 1 79 ? -10.359 -7.23 10.734 1 97.81 79 ARG A N 1
ATOM 577 C CA . ARG A 1 79 ? -11.008 -6.793 11.969 1 97.81 79 ARG A CA 1
ATOM 578 C C . ARG A 1 79 ? -11.445 -5.336 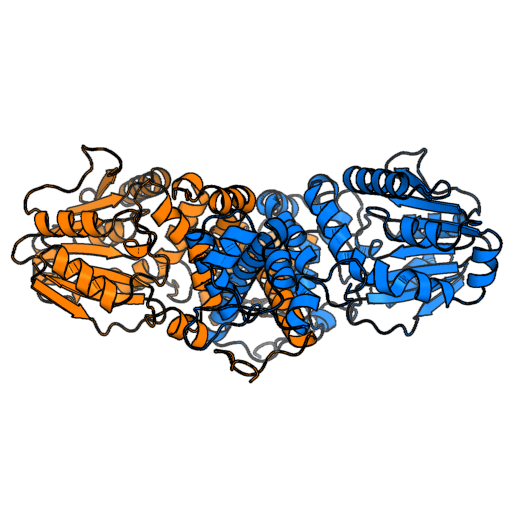11.875 1 97.81 79 ARG A C 1
ATOM 580 O O . ARG A 1 79 ? -11.422 -4.605 12.867 1 97.81 79 ARG A O 1
ATOM 587 N N . LEU A 1 80 ? -11.82 -4.945 10.703 1 98.69 80 LEU A N 1
ATOM 588 C CA . LEU A 1 80 ? -12.367 -3.613 10.477 1 98.69 80 LEU A CA 1
ATOM 589 C C . LEU A 1 80 ? -13.898 -3.65 10.461 1 98.69 80 LEU A C 1
ATOM 591 O O . LEU A 1 80 ? -14.547 -2.609 10.578 1 98.69 80 LEU A O 1
ATOM 595 N N . VAL A 1 81 ? -14.398 -4.82 10.266 1 98.69 81 VAL A N 1
ATOM 596 C CA . VAL A 1 81 ? -15.812 -5.156 10.359 1 98.69 81 VAL A CA 1
ATOM 597 C C . VAL A 1 81 ? -15.992 -6.453 11.148 1 98.69 81 VAL A C 1
ATOM 599 O O . VAL A 1 81 ? -15.141 -7.344 11.086 1 98.69 81 VAL A O 1
ATOM 602 N N . GLU A 1 82 ? -17.047 -6.543 11.93 1 98.38 82 GLU A N 1
ATOM 603 C CA . GLU A 1 82 ? -17.359 -7.785 12.625 1 98.38 82 GLU A CA 1
ATOM 604 C C . GLU A 1 82 ? -18.234 -8.695 11.773 1 98.38 82 GLU A C 1
ATOM 606 O O . GLU A 1 82 ? -18.938 -8.227 10.867 1 98.38 82 GLU A O 1
ATOM 611 N N . CYS A 1 83 ? -18.141 -9.914 12 1 97.69 83 CYS A N 1
ATOM 612 C CA . CYS A 1 83 ? -19.078 -10.852 11.398 1 97.69 83 CYS A CA 1
ATOM 613 C C . CYS A 1 83 ? -19.453 -11.953 12.375 1 97.69 83 CYS A C 1
ATOM 615 O O . CYS A 1 83 ? -18.781 -12.156 13.383 1 97.69 83 CYS A O 1
ATOM 617 N N . ASP A 1 84 ? -20.594 -12.586 12.172 1 97.56 84 ASP A N 1
ATOM 618 C CA . ASP A 1 84 ? -21.047 -13.672 13.031 1 97.56 84 ASP A CA 1
ATOM 619 C C . ASP A 1 84 ? -20.25 -14.953 12.766 1 97.56 84 ASP A C 1
ATOM 621 O O . ASP A 1 84 ? -19.344 -14.961 11.922 1 97.56 84 ASP A O 1
ATOM 625 N N . ARG A 1 85 ? -20.516 -15.977 13.453 1 96.38 85 ARG A N 1
ATOM 626 C CA . ARG A 1 85 ? -19.734 -17.203 13.453 1 96.38 85 ARG A CA 1
ATOM 627 C C . ARG A 1 85 ? -19.781 -17.891 12.094 1 96.38 85 ARG A C 1
ATOM 629 O O . ARG A 1 85 ? -18.875 -18.656 11.742 1 96.38 85 ARG A O 1
ATOM 636 N N . GLU A 1 86 ? -20.797 -17.594 11.305 1 95.88 86 GLU A N 1
ATOM 637 C CA . GLU A 1 86 ? -20.969 -18.219 10 1 95.88 86 GLU A CA 1
ATOM 638 C C . GLU A 1 86 ? -20.5 -17.297 8.875 1 95.88 86 GLU A C 1
ATOM 640 O O . GLU A 1 86 ? -20.547 -17.656 7.699 1 95.88 86 GLU A O 1
ATOM 645 N N . ALA A 1 87 ? -20.047 -16.094 9.211 1 97.06 87 ALA A N 1
ATOM 646 C CA . ALA A 1 87 ? -19.672 -15.07 8.242 1 97.06 87 ALA A CA 1
ATOM 647 C C . ALA A 1 87 ? -20.828 -14.758 7.289 1 97.06 87 ALA A C 1
ATOM 649 O O . ALA A 1 87 ? -20.625 -14.68 6.074 1 97.06 87 ALA A O 1
ATOM 650 N N . ALA A 1 88 ? -21.969 -14.633 7.855 1 96.38 88 ALA A N 1
ATOM 651 C CA . ALA A 1 88 ? -23.172 -14.398 7.059 1 96.38 88 ALA A CA 1
ATOM 652 C C . ALA A 1 88 ? -23.766 -13.031 7.352 1 96.38 88 ALA A C 1
ATOM 654 O O . ALA A 1 88 ? -24.562 -12.516 6.566 1 96.38 88 ALA A O 1
ATOM 655 N N . ALA A 1 89 ? -23.453 -12.508 8.469 1 98.31 89 ALA A N 1
ATOM 656 C CA . ALA A 1 89 ? -23.906 -11.18 8.875 1 98.31 89 ALA A CA 1
ATOM 657 C C . ALA A 1 89 ? -22.734 -10.32 9.344 1 98.31 89 ALA A C 1
ATOM 659 O O . ALA A 1 89 ? -21.828 -10.82 10.016 1 98.31 89 ALA A O 1
ATOM 660 N N . PHE A 1 90 ? -22.844 -9.047 9.031 1 98.69 90 PHE A N 1
ATOM 661 C CA . PHE A 1 90 ? -21.719 -8.148 9.266 1 98.69 90 PHE A CA 1
ATOM 662 C C . PHE A 1 90 ? -22.203 -6.855 9.922 1 98.69 90 PHE A C 1
ATOM 664 O O . PHE A 1 90 ? -23.297 -6.367 9.633 1 98.69 90 PHE A O 1
ATOM 671 N N . TRP A 1 91 ? -21.406 -6.27 10.797 1 98.56 91 TRP A N 1
ATOM 672 C CA . TRP A 1 91 ? -21.703 -5 11.445 1 98.56 91 TRP A CA 1
ATOM 673 C C . TRP A 1 91 ? -20.438 -4.297 11.898 1 98.56 91 TRP A C 1
ATOM 675 O O . TRP A 1 91 ? -19.344 -4.852 11.773 1 98.56 91 TRP A O 1
ATOM 685 N N . MET A 1 92 ? -20.578 -3.076 12.352 1 98.5 92 MET A N 1
ATOM 686 C CA . MET A 1 92 ? -19.438 -2.336 12.891 1 98.5 92 MET A CA 1
ATOM 687 C C . MET A 1 92 ? -19.688 -1.919 14.336 1 98.5 92 MET A C 1
ATOM 689 O O . MET A 1 92 ? -20.812 -1.524 14.688 1 98.5 92 MET A O 1
ATOM 693 N N . THR A 1 93 ? -18.703 -2.068 15.156 1 97.88 93 THR A N 1
ATOM 694 C CA . THR A 1 93 ? -18.734 -1.551 16.516 1 97.88 93 THR A CA 1
ATOM 695 C C . THR A 1 93 ? -18.562 -0.035 16.531 1 97.88 93 THR A C 1
ATOM 697 O O . THR A 1 93 ? -18.219 0.562 15.508 1 97.88 93 THR A O 1
ATOM 700 N N . ARG A 1 94 ? -18.781 0.576 17.641 1 97.5 94 ARG A N 1
ATOM 701 C CA . ARG A 1 94 ? -18.562 2.014 17.797 1 97.5 94 ARG A CA 1
ATOM 702 C C . ARG A 1 94 ? -17.125 2.389 17.484 1 97.5 94 ARG A C 1
ATOM 704 O O . ARG A 1 94 ? -16.859 3.393 16.812 1 97.5 94 ARG A O 1
ATOM 711 N N . ALA A 1 95 ? -16.188 1.603 17.984 1 98.38 95 ALA A N 1
ATOM 712 C CA . ALA A 1 95 ? -14.766 1.849 17.719 1 98.38 95 ALA A CA 1
ATOM 713 C C . ALA A 1 95 ? -14.469 1.828 16.219 1 98.38 95 ALA A C 1
ATOM 715 O O . ALA A 1 95 ? -13.766 2.703 15.711 1 98.38 95 ALA A O 1
ATOM 716 N N . GLN A 1 96 ? -15.023 0.845 15.555 1 98.75 96 GLN A N 1
ATOM 717 C CA . GLN A 1 96 ? -14.828 0.73 14.109 1 98.75 96 GLN A CA 1
ATOM 718 C C . GLN A 1 96 ? -15.484 1.893 13.375 1 98.75 96 GLN A C 1
ATOM 720 O O . GLN A 1 96 ? -14.898 2.459 12.445 1 98.75 96 GLN A O 1
ATOM 725 N N . LEU A 1 97 ? -16.641 2.297 13.789 1 98.69 97 LEU A N 1
ATOM 726 C CA . LEU A 1 97 ? -17.328 3.439 13.188 1 98.69 97 LEU A CA 1
ATOM 727 C C . LEU A 1 97 ? -16.516 4.723 13.398 1 98.69 97 LEU A C 1
ATOM 729 O O . LEU A 1 97 ? -16.391 5.535 12.477 1 98.69 97 LEU A O 1
ATOM 733 N N . ASP A 1 98 ? -15.953 4.914 14.508 1 98.5 98 ASP A N 1
ATOM 734 C CA . ASP A 1 98 ? -15.188 6.109 14.836 1 98.5 98 ASP A CA 1
ATOM 735 C C . ASP A 1 98 ? -13.961 6.242 13.93 1 98.5 98 ASP A C 1
ATOM 737 O O . ASP A 1 98 ? -13.578 7.352 13.555 1 98.5 98 ASP A O 1
ATOM 741 N N . VAL A 1 99 ? -13.398 5.148 13.523 1 98.5 99 VAL A N 1
ATOM 742 C CA . VAL A 1 99 ? -12.172 5.152 12.734 1 98.5 99 VAL A CA 1
ATOM 743 C C . VAL A 1 99 ? -12.5 5.219 11.25 1 98.5 99 VAL A C 1
ATOM 745 O O . VAL A 1 99 ? -11.773 5.832 10.469 1 98.5 99 VAL A O 1
ATOM 748 N N . LEU A 1 100 ? -13.719 4.664 10.867 1 98.69 100 LEU A N 1
ATOM 749 C CA . LEU A 1 100 ? -13.883 4.418 9.438 1 98.69 100 LEU A CA 1
ATOM 750 C C . LEU A 1 100 ? -15.047 5.234 8.883 1 98.69 100 LEU A C 1
ATOM 752 O O . LEU A 1 100 ? -15.141 5.438 7.668 1 98.69 100 LEU A O 1
ATOM 756 N N . ALA A 1 101 ? -15.938 5.734 9.766 1 98.19 101 ALA A N 1
ATOM 757 C CA . ALA A 1 101 ? -17.156 6.297 9.203 1 98.19 101 ALA A CA 1
ATOM 758 C C . ALA A 1 101 ? -17.469 7.664 9.805 1 98.19 101 ALA A C 1
ATOM 760 O O . ALA A 1 101 ? -18.078 8.516 9.164 1 98.19 101 ALA A O 1
ATOM 761 N N . ASN A 1 102 ? -17.078 7.949 11.023 1 97.88 102 ASN A N 1
ATOM 762 C CA . ASN A 1 102 ? -17.5 9.148 11.742 1 97.88 102 ASN A CA 1
ATOM 763 C C . ASN A 1 102 ? -16.547 10.312 11.484 1 97.88 102 ASN A C 1
ATOM 765 O O . ASN A 1 102 ? -15.914 10.82 12.406 1 97.88 102 ASN A O 1
ATOM 769 N N . GLU A 1 103 ? -16.562 10.836 10.32 1 95.5 103 GLU A N 1
ATOM 770 C CA . GLU A 1 103 ? -15.656 11.898 9.891 1 95.5 103 GLU A CA 1
ATOM 771 C C . GLU A 1 103 ? -16.188 13.273 10.281 1 95.5 103 GLU A C 1
ATOM 773 O O . GLU A 1 103 ? -15.445 14.117 10.773 1 95.5 103 GLU A O 1
ATOM 778 N N . GLU A 1 104 ? -17.438 13.508 10.023 1 91.81 104 GLU A N 1
ATOM 779 C CA . GLU A 1 104 ? -18.078 14.797 10.266 1 91.81 104 GLU A CA 1
ATOM 780 C C . GLU A 1 104 ? -19.438 14.617 10.938 1 91.81 104 GLU A C 1
ATOM 782 O O . GLU A 1 104 ? -19.938 13.492 11.055 1 91.81 104 GLU A O 1
ATOM 787 N N . GLY A 1 105 ? -20.016 15.75 11.375 1 90.19 105 GLY A N 1
ATOM 788 C CA . GLY A 1 105 ? -21.328 15.719 11.992 1 90.19 105 GLY A CA 1
ATOM 789 C C . GLY A 1 105 ? -21.281 15.555 13.5 1 90.19 105 GLY A C 1
ATOM 790 O O . GLY A 1 105 ? -20.219 15.734 14.117 1 90.19 105 GLY A O 1
ATOM 791 N N . ALA A 1 106 ? -22.375 15.188 14.078 1 92.94 106 ALA A N 1
ATOM 792 C CA . ALA A 1 106 ? -22.531 15.141 15.531 1 92.94 106 ALA A CA 1
ATOM 793 C C . ALA A 1 106 ? -21.719 13.992 16.125 1 92.94 106 ALA A C 1
ATOM 795 O O . ALA A 1 106 ? -21.281 14.07 17.281 1 92.94 106 ALA A O 1
ATOM 796 N N . ASP A 1 107 ? -21.453 12.977 15.273 1 94.94 107 ASP A N 1
ATOM 797 C CA . ASP A 1 107 ? -20.734 11.812 15.781 1 94.94 107 ASP A CA 1
ATOM 798 C C . ASP A 1 107 ? -19.281 11.82 15.336 1 94.94 107 ASP A C 1
ATOM 800 O O . ASP A 1 107 ? -18.594 10.797 15.422 1 94.94 107 ASP A O 1
ATOM 804 N N . ALA A 1 108 ? -18.844 13.008 14.875 1 96.06 108 ALA A N 1
ATOM 805 C CA . ALA A 1 108 ? -17.484 13.102 14.367 1 96.06 108 ALA A CA 1
ATOM 806 C C . ALA A 1 108 ? -16.469 12.648 15.422 1 96.06 108 ALA A C 1
ATOM 808 O O . ALA A 1 108 ? -16.609 12.961 16.609 1 96.06 108 ALA A O 1
ATOM 809 N N . SER A 1 109 ? -15.523 11.875 14.961 1 97.31 109 SER A N 1
ATOM 810 C CA . SER A 1 109 ? -14.562 11.281 15.883 1 97.31 109 SER A CA 1
ATOM 811 C C . SER A 1 109 ? -13.148 11.766 15.594 1 97.31 109 SER A C 1
ATOM 813 O O . SER A 1 109 ? -12.734 11.828 14.43 1 97.31 109 SER A O 1
ATOM 815 N N . PRO A 1 110 ? -12.359 12.086 16.609 1 95.06 110 PRO A N 1
ATOM 816 C CA . PRO A 1 110 ? -10.961 12.445 16.406 1 95.06 110 PRO A CA 1
ATOM 817 C C . PRO A 1 110 ? -10.086 11.258 16.016 1 95.06 110 PRO A C 1
ATOM 819 O O . PRO A 1 110 ? -8.906 11.43 15.711 1 95.06 110 PRO A O 1
ATOM 822 N N . TYR A 1 111 ? -10.695 10.031 16 1 95.94 111 TYR A N 1
ATOM 823 C CA . TYR A 1 111 ? -9.961 8.828 15.625 1 95.94 111 TYR A CA 1
ATOM 824 C C . TYR A 1 111 ? -10.172 8.5 14.156 1 95.94 111 TYR A C 1
ATOM 826 O O . TYR A 1 111 ? -9.57 7.559 13.633 1 95.94 111 TYR A O 1
ATOM 834 N N . PHE A 1 112 ? -11.023 9.273 13.453 1 97.25 112 PHE A N 1
ATOM 835 C CA . PHE A 1 112 ? -11.305 8.984 12.055 1 97.25 112 PHE A CA 1
ATOM 836 C C . PHE A 1 112 ? -10.023 8.945 11.234 1 97.25 112 PHE A C 1
ATOM 838 O O . PHE A 1 112 ? -9.195 9.852 11.32 1 97.25 112 PHE A O 1
ATOM 845 N N . SER A 1 113 ? -9.867 7.82 10.398 1 96.38 113 SER A N 1
ATOM 846 C CA . SER A 1 113 ? -8.609 7.629 9.688 1 96.38 113 SER A CA 1
ATOM 847 C C . SER A 1 113 ? -8.859 7.129 8.266 1 96.38 113 SER A C 1
ATOM 849 O O . SER A 1 113 ? -7.93 7.07 7.453 1 96.38 113 SER A O 1
ATOM 851 N N . ALA A 1 114 ? -10.062 6.793 7.914 1 95.69 114 ALA A N 1
ATOM 852 C CA . ALA A 1 114 ? -10.344 6.219 6.602 1 95.69 114 ALA A CA 1
ATOM 853 C C . ALA A 1 114 ? -9.992 7.195 5.484 1 95.69 114 ALA A C 1
ATOM 855 O O . ALA A 1 114 ? -9.609 6.785 4.387 1 95.69 114 ALA A O 1
ATOM 856 N N . GLY A 1 115 ? -10.062 8.461 5.805 1 93 115 GLY A N 1
ATOM 857 C CA . GLY A 1 115 ? -9.828 9.5 4.812 1 93 115 GLY A CA 1
ATOM 858 C C . GLY A 1 115 ? -8.391 9.539 4.328 1 93 115 GLY A C 1
ATOM 859 O O . GLY A 1 115 ? -8.094 10.133 3.285 1 93 115 GLY A O 1
ATOM 860 N N . THR A 1 116 ? -7.465 8.883 5.031 1 91.44 116 THR A N 1
ATOM 861 C CA . THR A 1 116 ? -6.047 8.93 4.688 1 91.44 116 THR A CA 1
ATOM 862 C C . THR A 1 116 ? -5.73 7.953 3.561 1 91.44 116 THR A C 1
ATOM 864 O O . THR A 1 116 ? -4.711 8.086 2.881 1 91.44 116 THR A O 1
ATOM 867 N N . ALA A 1 117 ? -6.566 6.953 3.373 1 93.81 117 ALA A N 1
ATOM 868 C CA . ALA A 1 117 ? -6.27 5.871 2.441 1 93.81 117 ALA A CA 1
ATOM 869 C C . ALA A 1 117 ? -6.051 6.406 1.029 1 93.81 117 ALA A C 1
ATOM 871 O O . ALA A 1 117 ? -5.039 6.102 0.392 1 93.81 117 ALA A O 1
ATOM 872 N N . GLY A 1 118 ? -6.961 7.246 0.592 1 91 118 GLY A N 1
ATOM 873 C CA . GLY A 1 118 ? -6.844 7.785 -0.753 1 91 118 GLY A CA 1
ATOM 874 C C . GLY A 1 118 ? -5.574 8.586 -0.966 1 91 118 GLY A C 1
ATOM 875 O O . GLY A 1 118 ? -4.91 8.445 -1.997 1 91 118 GLY A O 1
ATOM 876 N N . GLY A 1 119 ? -5.234 9.445 -0.014 1 90.25 119 GLY A N 1
ATOM 877 C CA . GLY A 1 119 ? -4.035 10.258 -0.119 1 90.25 119 GLY A CA 1
ATOM 878 C C . GLY A 1 119 ? -2.766 9.43 -0.23 1 90.25 119 GLY A C 1
ATOM 879 O O . GLY A 1 119 ? -1.908 9.711 -1.07 1 90.25 119 GLY A O 1
ATOM 880 N N . ILE A 1 120 ? -2.672 8.406 0.558 1 92.12 120 ILE A N 1
ATOM 881 C CA . ILE A 1 120 ? -1.491 7.551 0.578 1 92.12 120 ILE A CA 1
ATOM 882 C C . ILE A 1 120 ? -1.372 6.805 -0.75 1 92.12 120 ILE A C 1
ATOM 884 O O . ILE A 1 120 ? -0.288 6.734 -1.334 1 92.12 120 ILE A O 1
ATOM 888 N N . LEU A 1 121 ? -2.447 6.25 -1.202 1 92.38 121 LEU A N 1
ATOM 889 C CA . LEU A 1 121 ? -2.443 5.523 -2.467 1 92.38 121 LEU A CA 1
ATOM 890 C C . LEU A 1 121 ? -2.088 6.449 -3.625 1 92.38 121 LEU A C 1
ATOM 892 O O . LEU A 1 121 ? -1.364 6.055 -4.543 1 92.38 121 LEU A O 1
ATOM 896 N N . ASN A 1 122 ? -2.523 7.668 -3.596 1 90.69 122 ASN A N 1
ATOM 897 C CA . ASN A 1 122 ? -2.234 8.633 -4.652 1 90.69 122 ASN A CA 1
ATOM 898 C C . ASN A 1 122 ? -0.75 8.984 -4.699 1 90.69 122 ASN A C 1
ATOM 900 O O . ASN A 1 122 ? -0.208 9.266 -5.77 1 90.69 122 ASN A O 1
ATOM 904 N N . LEU A 1 123 ? -0.111 8.984 -3.564 1 88.94 123 LEU A N 1
ATOM 905 C CA . LEU A 1 123 ? 1.332 9.195 -3.543 1 88.94 123 LEU A CA 1
ATOM 906 C C . LEU A 1 123 ? 2.055 8.125 -4.352 1 88.94 123 LEU A C 1
ATOM 908 O O . LEU A 1 123 ? 3.094 8.398 -4.957 1 88.94 123 LEU A O 1
ATOM 912 N N . GLY A 1 124 ? 1.49 6.961 -4.395 1 88.31 124 GLY A N 1
ATOM 913 C CA . GLY A 1 124 ? 2.08 5.859 -5.133 1 88.31 124 GLY A CA 1
ATOM 914 C C . GLY A 1 124 ? 1.891 5.977 -6.633 1 88.31 124 GLY A C 1
ATOM 915 O O . GLY A 1 124 ? 2.574 5.301 -7.406 1 88.31 124 GLY A O 1
ATOM 916 N N . ASP A 1 125 ? 1.012 6.848 -7.078 1 88.75 125 ASP A N 1
ATOM 917 C CA . ASP A 1 125 ? 0.703 6.992 -8.5 1 88.75 125 ASP A CA 1
ATOM 918 C C . ASP A 1 125 ? 1.893 7.566 -9.266 1 88.75 125 ASP A C 1
ATOM 920 O O . ASP A 1 125 ? 1.976 7.43 -10.484 1 88.75 125 ASP A O 1
ATOM 924 N N . HIS A 1 126 ? 2.854 8.133 -8.594 1 89.19 126 HIS A N 1
ATOM 925 C CA . HIS A 1 126 ? 3.975 8.781 -9.258 1 89.19 126 HIS A CA 1
ATOM 926 C C . HIS A 1 126 ? 5.285 8.062 -8.969 1 89.19 126 HIS A C 1
ATOM 928 O O . HIS A 1 126 ? 6.34 8.688 -8.883 1 89.19 126 HIS A O 1
ATOM 934 N N . ARG A 1 127 ? 5.168 6.816 -8.758 1 90.75 127 ARG A N 1
ATOM 935 C CA . ARG A 1 127 ? 6.336 6.039 -8.352 1 90.75 127 ARG A CA 1
ATOM 936 C C . ARG A 1 127 ? 7.43 6.102 -9.414 1 90.75 127 ARG A C 1
ATOM 938 O O . ARG A 1 127 ? 8.617 6.086 -9.086 1 90.75 127 ARG A O 1
ATOM 945 N N . ASP A 1 128 ? 7.098 6.195 -10.773 1 91.31 128 ASP A N 1
ATOM 946 C CA . ASP A 1 128 ? 8.117 6.316 -11.812 1 91.31 128 ASP A CA 1
ATOM 947 C C . ASP A 1 128 ? 8.82 7.668 -11.734 1 91.31 128 ASP A C 1
ATOM 949 O O . ASP A 1 128 ? 10.039 7.754 -11.922 1 91.31 128 ASP A O 1
ATOM 953 N N . ALA A 1 129 ? 8.047 8.703 -11.508 1 95.62 129 ALA A N 1
ATOM 954 C CA . ALA A 1 129 ? 8.641 10.023 -11.32 1 95.62 129 ALA A CA 1
ATOM 955 C C . ALA A 1 129 ? 9.555 10.039 -10.102 1 95.62 129 ALA A C 1
ATOM 957 O O . ALA A 1 129 ? 10.578 10.734 -10.094 1 95.62 129 ALA A O 1
ATOM 958 N N . LEU A 1 130 ? 9.195 9.344 -9.133 1 96.75 130 LEU A N 1
ATOM 959 C CA . LEU A 1 130 ? 10.016 9.242 -7.926 1 96.75 130 LEU A CA 1
ATOM 960 C C . LEU A 1 130 ? 11.383 8.656 -8.25 1 96.75 130 LEU A C 1
ATOM 962 O O . LEU A 1 130 ? 12.398 9.102 -7.703 1 96.75 130 LEU A O 1
ATOM 966 N N . LEU A 1 131 ? 11.43 7.648 -9.141 1 98.12 131 LEU A N 1
ATOM 967 C CA . LEU A 1 131 ? 12.711 7.086 -9.547 1 98.12 131 LEU A CA 1
ATOM 968 C C . LEU A 1 131 ? 13.586 8.156 -10.188 1 98.12 131 LEU A C 1
ATOM 970 O O . LEU A 1 131 ? 14.797 8.195 -9.945 1 98.12 131 LEU A O 1
ATOM 974 N N . ASP A 1 132 ? 12.984 8.992 -10.945 1 98 132 ASP A N 1
ATOM 975 C CA . ASP A 1 132 ? 13.719 10.078 -11.594 1 98 132 ASP A CA 1
ATOM 976 C C . ASP A 1 132 ? 14.258 11.07 -10.562 1 98 132 ASP A C 1
ATOM 978 O O . ASP A 1 132 ? 15.328 11.648 -10.75 1 98 132 ASP A O 1
ATOM 982 N N . CYS A 1 133 ? 13.523 11.266 -9.5 1 98.31 133 CYS A N 1
ATOM 983 C CA . CYS A 1 133 ? 13.992 12.141 -8.43 1 98.31 133 CYS A CA 1
ATOM 984 C C . CYS A 1 133 ? 15.32 11.641 -7.871 1 98.31 133 CYS A C 1
ATOM 986 O O . CYS A 1 133 ? 16.219 12.438 -7.59 1 98.31 133 CYS A O 1
ATOM 988 N N . PHE A 1 134 ? 15.453 10.352 -7.734 1 98.75 134 PHE A N 1
ATOM 989 C CA . PHE A 1 134 ? 16.703 9.766 -7.246 1 98.75 134 PHE A CA 1
ATOM 990 C C . PHE A 1 134 ? 17.844 10.008 -8.227 1 98.75 134 PHE A C 1
ATOM 992 O O . PHE A 1 134 ? 18.984 10.164 -7.824 1 98.75 134 PHE A O 1
ATOM 999 N N . ARG A 1 135 ? 17.562 9.992 -9.484 1 98.5 135 ARG A N 1
ATOM 1000 C CA . ARG A 1 135 ? 18.578 10.125 -10.523 1 98.5 135 ARG A CA 1
ATOM 1001 C C . ARG A 1 135 ? 19.016 11.578 -10.68 1 98.5 135 ARG A C 1
ATOM 1003 O O . ARG A 1 135 ? 20.203 11.859 -10.844 1 98.5 135 ARG A O 1
ATOM 1010 N N . THR A 1 136 ? 18.094 12.547 -10.57 1 97.88 136 THR A N 1
ATOM 1011 C CA . THR A 1 136 ? 18.359 13.93 -10.93 1 97.88 136 THR A CA 1
ATOM 1012 C C . THR A 1 136 ? 18.578 14.789 -9.688 1 97.88 136 THR A C 1
ATOM 1014 O O . THR A 1 136 ? 19.172 15.859 -9.758 1 97.88 136 THR A O 1
ATOM 1017 N N . GLY A 1 137 ? 17.938 14.383 -8.641 1 98 137 GLY A N 1
ATOM 1018 C CA . GLY A 1 137 ? 17.984 15.164 -7.418 1 98 137 GLY A CA 1
ATOM 1019 C C . GLY A 1 137 ? 16.828 16.125 -7.273 1 98 137 GLY A C 1
ATOM 1020 O O . GLY A 1 137 ? 16.594 16.656 -6.188 1 98 137 GLY A O 1
ATOM 1021 N N . ALA A 1 138 ? 16.109 16.359 -8.312 1 97.56 138 ALA A N 1
ATOM 1022 C CA . ALA A 1 138 ? 14.977 17.266 -8.273 1 97.56 138 ALA A CA 1
ATOM 1023 C C . ALA A 1 138 ? 13.711 16.562 -7.777 1 97.56 138 ALA A C 1
ATOM 1025 O O . ALA A 1 138 ? 13.375 15.484 -8.258 1 97.56 138 ALA A O 1
ATOM 1026 N N . GLY A 1 139 ? 13.062 17.125 -6.809 1 97.5 139 GLY A N 1
ATOM 1027 C CA . GLY A 1 139 ? 11.828 16.562 -6.285 1 97.5 139 GLY A CA 1
ATOM 1028 C C . GLY A 1 139 ? 10.594 17.031 -7.039 1 97.5 139 GLY A C 1
ATOM 1029 O O . GLY A 1 139 ? 10.711 17.719 -8.055 1 97.5 139 GLY A O 1
ATOM 1030 N N . LEU A 1 140 ? 9.5 16.562 -6.57 1 95.25 140 LEU A N 1
ATOM 1031 C CA . LEU A 1 140 ? 8.203 16.906 -7.148 1 95.25 140 LEU A CA 1
ATOM 1032 C C . LEU A 1 140 ? 7.492 17.953 -6.305 1 95.25 140 LEU A C 1
ATOM 1034 O O . LEU A 1 140 ? 7.535 17.906 -5.074 1 95.25 140 LEU A O 1
ATOM 1038 N N . SER A 1 141 ? 6.836 18.906 -7.027 1 92.25 141 SER A N 1
ATOM 1039 C CA . SER A 1 141 ? 5.969 19.844 -6.316 1 92.25 141 SER A CA 1
ATOM 1040 C C . SER A 1 141 ? 4.691 19.156 -5.844 1 92.25 141 SER A C 1
ATOM 1042 O O . SER A 1 141 ? 4.328 18.094 -6.348 1 92.25 141 SER A O 1
ATOM 1044 N N . TYR A 1 142 ? 4.031 19.703 -4.883 1 88.75 142 TYR A N 1
ATOM 1045 C CA . TYR A 1 142 ? 2.775 19.156 -4.391 1 88.75 142 TYR A CA 1
ATOM 1046 C C . TYR A 1 142 ? 1.74 19.062 -5.504 1 88.75 142 TYR A C 1
ATOM 1048 O O . TYR A 1 142 ? 0.947 18.125 -5.559 1 88.75 142 TYR A O 1
ATOM 1056 N N . ASP A 1 143 ? 1.767 20.047 -6.359 1 91.38 143 ASP A N 1
ATOM 1057 C CA . ASP A 1 143 ? 0.771 20.078 -7.43 1 91.38 143 ASP A CA 1
ATOM 1058 C C . ASP A 1 143 ? 0.975 18.922 -8.398 1 91.38 143 ASP A C 1
ATOM 1060 O O . ASP A 1 143 ? 0.029 18.469 -9.055 1 91.38 143 ASP A O 1
ATOM 1064 N N . ARG A 1 144 ? 2.176 18.453 -8.445 1 90.25 144 ARG A N 1
ATOM 1065 C CA . ARG A 1 144 ? 2.463 17.328 -9.328 1 90.25 144 ARG A CA 1
ATOM 1066 C C . ARG A 1 144 ? 1.777 16.062 -8.836 1 90.25 144 ARG A C 1
ATOM 1068 O O . ARG A 1 144 ? 1.582 15.117 -9.602 1 90.25 144 ARG A O 1
ATOM 1075 N N . HIS A 1 145 ? 1.412 16.031 -7.586 1 89.06 145 HIS A N 1
ATOM 1076 C CA . HIS A 1 145 ? 0.727 14.867 -7.043 1 89.06 145 HIS A CA 1
ATOM 1077 C C . HIS A 1 145 ? -0.759 14.891 -7.383 1 89.06 145 HIS A C 1
ATOM 1079 O O . HIS A 1 145 ? -1.473 13.914 -7.137 1 89.06 145 HIS A O 1
ATOM 1085 N N . GLY A 1 146 ? -1.279 16.031 -7.879 1 88.44 146 GLY A N 1
ATOM 1086 C CA . GLY A 1 146 ? -2.631 16.094 -8.406 1 88.44 146 GLY A CA 1
ATOM 1087 C C . GLY A 1 146 ? -3.662 16.5 -7.367 1 88.44 146 GLY A C 1
ATOM 1088 O O . GLY A 1 146 ? -3.338 16.625 -6.184 1 88.44 146 GLY A O 1
ATOM 1089 N N . PRO A 1 147 ? -4.867 16.703 -7.805 1 90.31 147 PRO A N 1
ATOM 1090 C CA . PRO A 1 147 ? -5.926 17.188 -6.918 1 90.31 147 PRO A CA 1
ATOM 1091 C C . PRO A 1 147 ? -6.344 16.156 -5.875 1 90.31 147 PRO A C 1
ATOM 1093 O O . PRO A 1 147 ? -6.75 16.516 -4.77 1 90.31 147 PRO A O 1
ATOM 1096 N N . ALA A 1 148 ? -6.188 14.898 -6.238 1 87.12 148 ALA A N 1
ATOM 1097 C CA . ALA A 1 148 ? -6.586 13.844 -5.309 1 87.12 148 ALA A CA 1
ATOM 1098 C C . ALA A 1 148 ? -5.695 13.844 -4.07 1 87.12 148 ALA A C 1
ATOM 1100 O O . ALA A 1 148 ? -6.16 13.555 -2.965 1 87.12 148 ALA A O 1
ATOM 1101 N N . CYS A 1 149 ? -4.5 14.125 -4.309 1 87.5 149 CYS A N 1
ATOM 1102 C CA . CYS A 1 149 ? -3.584 14.211 -3.178 1 87.5 149 CYS A CA 1
ATOM 1103 C C . CYS A 1 149 ? -3.953 15.375 -2.262 1 87.5 149 CYS A C 1
ATOM 1105 O O . CYS A 1 149 ? -3.979 15.219 -1.039 1 87.5 149 CYS A O 1
ATOM 1107 N N . ALA A 1 150 ? -4.285 16.531 -2.848 1 89.56 150 ALA A N 1
ATOM 1108 C CA . ALA A 1 150 ? -4.703 17.703 -2.066 1 89.56 150 ALA A CA 1
ATOM 1109 C C . ALA A 1 150 ? -5.945 17.375 -1.236 1 89.56 150 ALA A C 1
ATOM 1111 O O . ALA A 1 150 ? -6.023 17.75 -0.062 1 89.56 150 ALA A O 1
ATOM 1112 N N . ALA A 1 151 ? -6.82 16.641 -1.819 1 89.69 151 ALA A N 1
ATOM 1113 C CA . ALA A 1 151 ? -8.031 16.234 -1.118 1 89.69 151 ALA A CA 1
ATOM 1114 C C . ALA A 1 151 ? -7.715 15.281 0.028 1 89.69 151 ALA A C 1
ATOM 1116 O O . ALA A 1 151 ? -8.328 15.359 1.099 1 89.69 151 ALA A O 1
ATOM 1117 N N . GLY A 1 152 ? -6.84 14.406 -0.24 1 89.06 152 GLY A N 1
ATOM 1118 C CA . GLY A 1 152 ? -6.43 13.477 0.796 1 89.06 152 GLY A CA 1
ATOM 1119 C C . GLY A 1 152 ? -5.773 14.156 1.983 1 89.06 152 GLY A C 1
ATOM 1120 O O . GLY A 1 152 ? -6.078 13.836 3.135 1 89.06 152 GLY A O 1
ATOM 1121 N N . VAL A 1 153 ? -4.906 15.055 1.701 1 88.38 153 VAL A N 1
ATOM 1122 C CA . VAL A 1 153 ? -4.223 15.805 2.752 1 88.38 153 VAL A CA 1
ATOM 1123 C C . VAL A 1 153 ? -5.242 16.578 3.58 1 88.38 153 VAL A C 1
ATOM 1125 O O . VAL A 1 153 ? -5.16 16.609 4.809 1 88.38 153 VAL A O 1
ATOM 1128 N N . LYS A 1 154 ? -6.176 17.156 2.91 1 91.81 154 LYS A N 1
ATOM 1129 C CA . LYS A 1 154 ? -7.25 17.875 3.59 1 91.81 154 LYS A CA 1
ATOM 1130 C C . LYS A 1 154 ? -7.957 16.969 4.605 1 91.81 154 LYS A C 1
ATOM 1132 O O . LYS A 1 154 ? -8.164 17.375 5.75 1 91.81 154 LYS A O 1
ATOM 1137 N N . ARG A 1 155 ? -8.289 15.766 4.199 1 92 155 ARG A N 1
ATOM 1138 C CA . ARG A 1 155 ? -9.023 14.859 5.07 1 92 155 ARG A CA 1
ATOM 1139 C C . ARG A 1 155 ? -8.148 14.367 6.215 1 92 155 ARG A C 1
ATOM 1141 O O . ARG A 1 155 ? -8.617 14.219 7.344 1 92 155 ARG A O 1
ATOM 1148 N N . GLU A 1 156 ? -6.918 14.133 5.867 1 88.31 156 GLU A N 1
ATOM 1149 C CA . GLU A 1 156 ? -5.996 13.648 6.891 1 88.31 156 GLU A CA 1
ATOM 1150 C C . GLU A 1 156 ? -5.762 14.703 7.965 1 88.31 156 GLU A C 1
ATOM 1152 O O . GLU A 1 156 ? -6.027 14.461 9.148 1 88.31 156 GLU A O 1
ATOM 1157 N N . LEU A 1 157 ? -5.344 15.875 7.586 1 87.19 157 LEU A N 1
ATOM 1158 C CA . LEU A 1 157 ? -5.043 16.953 8.531 1 87.19 157 LEU A CA 1
ATOM 1159 C C . LEU A 1 157 ? -6.32 17.531 9.125 1 87.19 157 LEU A C 1
ATOM 1161 O O . LEU A 1 157 ? -6.293 18.141 10.195 1 87.19 157 LEU A O 1
ATOM 1165 N N . GLY A 1 158 ? -7.402 17.312 8.438 1 90.25 158 GLY A N 1
ATOM 1166 C CA . GLY A 1 158 ? -8.68 17.859 8.852 1 90.25 158 GLY A CA 1
ATOM 1167 C C . GLY A 1 158 ? -9.172 17.312 10.18 1 90.25 158 GLY A C 1
ATOM 1168 O O . GLY A 1 158 ? -9.938 17.969 10.883 1 90.25 158 GLY A O 1
ATOM 1169 N N . VAL A 1 159 ? -8.766 16.141 10.523 1 91.12 159 VAL A N 1
ATOM 1170 C CA . VAL A 1 159 ? -9.227 15.516 11.758 1 91.12 159 VAL A CA 1
ATOM 1171 C C . VAL A 1 159 ? -8.766 16.328 12.961 1 91.12 159 VAL A C 1
ATOM 1173 O O . VAL A 1 159 ? -9.578 16.781 13.766 1 91.12 159 VAL A O 1
ATOM 1176 N N . TRP A 1 160 ? -7.461 16.562 13.031 1 88.38 160 TRP A N 1
ATOM 1177 C CA . TRP A 1 160 ? -6.93 17.391 14.117 1 88.38 160 TRP A CA 1
ATOM 1178 C C . TRP A 1 160 ? -7.535 18.781 14.078 1 88.38 160 TRP A C 1
ATOM 1180 O O . TRP A 1 160 ? -7.941 19.328 15.109 1 88.38 160 TRP A O 1
ATOM 1190 N N . THR A 1 161 ? -7.594 19.344 12.922 1 92.44 161 THR A N 1
ATOM 1191 C CA . THR A 1 161 ? -8.062 20.703 12.727 1 92.44 161 THR A CA 1
ATOM 1192 C C . THR A 1 161 ? -9.5 20.859 13.219 1 92.44 161 THR A C 1
ATOM 1194 O O . THR A 1 161 ? -9.812 21.797 13.953 1 92.44 161 THR A O 1
ATOM 1197 N N . ARG A 1 162 ? -10.352 19.953 12.914 1 93.38 162 ARG A N 1
ATOM 1198 C CA . ARG A 1 162 ? -11.766 20 13.266 1 93.38 162 ARG A CA 1
ATOM 1199 C C . ARG A 1 162 ? -11.969 19.844 14.766 1 93.38 162 ARG A C 1
ATOM 1201 O O . ARG A 1 162 ? -12.875 20.453 15.344 1 93.38 162 ARG A O 1
ATOM 1208 N N . HIS A 1 163 ? -11.141 19.125 15.352 1 94.25 163 HIS A N 1
ATOM 1209 C CA . HIS A 1 163 ? -11.438 18.734 16.719 1 94.25 163 HIS A CA 1
ATOM 1210 C C . HIS A 1 163 ? -10.656 19.578 17.719 1 94.25 163 HIS A C 1
ATOM 1212 O O . HIS A 1 163 ? -11.086 19.75 18.859 1 94.25 163 HIS A O 1
ATOM 1218 N N . PHE A 1 164 ? -9.508 20.188 17.234 1 93.69 164 PHE A N 1
ATOM 1219 C CA . PHE A 1 164 ? -8.633 20.703 18.281 1 93.69 164 PHE A CA 1
ATOM 1220 C C . PHE A 1 164 ? -8.195 22.141 17.953 1 93.69 164 PHE A C 1
ATOM 1222 O O . PHE A 1 164 ? -7.793 22.875 18.844 1 93.69 164 PHE A O 1
ATOM 1229 N N . LEU A 1 165 ? -8.25 22.578 16.797 1 94.62 165 LEU A N 1
ATOM 1230 C CA . LEU A 1 165 ? -7.617 23.812 16.344 1 94.62 165 LEU A CA 1
ATOM 1231 C C . LEU A 1 165 ? -8.148 25.016 17.125 1 94.62 165 LEU A C 1
ATOM 1233 O O . LEU A 1 165 ? -7.375 25.766 17.734 1 94.62 165 LEU A O 1
ATOM 1237 N N . VAL A 1 166 ? -9.469 25.234 17.141 1 96.75 166 VAL A N 1
ATOM 1238 C CA . VAL A 1 166 ? -10.07 26.422 17.703 1 96.75 166 VAL A CA 1
ATOM 1239 C C . VAL A 1 166 ? -9.773 26.484 19.203 1 96.75 166 VAL A C 1
ATOM 1241 O O . VAL A 1 166 ? -9.391 27.531 19.719 1 96.75 166 VAL A O 1
ATOM 1244 N N . GLU A 1 167 ? -9.953 25.344 19.828 1 95.75 167 GLU A N 1
ATOM 1245 C CA . GLU A 1 167 ? -9.664 25.281 21.266 1 95.75 167 GLU A CA 1
ATOM 1246 C C . GLU A 1 167 ? -8.203 25.594 21.547 1 95.75 167 GLU A C 1
ATOM 1248 O O . GLU A 1 167 ? -7.898 26.391 22.438 1 95.75 167 GLU A O 1
ATOM 1253 N N . LYS A 1 168 ? -7.289 25.016 20.812 1 95.81 168 LYS A N 1
ATOM 1254 C CA . LYS A 1 168 ? -5.859 25.188 21.047 1 95.81 168 LYS A CA 1
ATOM 1255 C C . LYS A 1 168 ? -5.426 26.625 20.766 1 95.81 168 LYS A C 1
ATOM 1257 O O . LYS A 1 168 ? -4.711 27.234 21.578 1 95.81 168 LYS A O 1
ATOM 1262 N N . VAL A 1 169 ? -5.875 27.172 19.688 1 96.56 169 VAL A N 1
ATOM 1263 C CA . VAL A 1 169 ? -5.547 28.531 19.328 1 96.56 169 VAL A CA 1
ATOM 1264 C C . VAL A 1 169 ? -6.098 29.5 20.375 1 96.56 169 VAL A C 1
ATOM 1266 O O . VAL A 1 169 ? -5.41 30.438 20.781 1 96.56 169 VAL A O 1
ATOM 1269 N N . SER A 1 170 ? -7.309 29.25 20.875 1 97.06 170 SER A N 1
ATOM 1270 C CA . SER A 1 170 ? -7.961 30.094 21.875 1 97.06 170 SER A CA 1
ATOM 1271 C C . SER A 1 170 ? -7.23 30.031 23.219 1 97.06 170 SER A C 1
ATOM 1273 O O . SER A 1 170 ? -7.375 30.922 24.047 1 97.06 170 SER A O 1
ATOM 1275 N N . SER A 1 171 ? -6.488 29 23.406 1 96.94 171 SER A N 1
ATOM 1276 C CA . SER A 1 171 ? -5.812 28.797 24.688 1 96.94 171 SER A CA 1
ATOM 1277 C C . SER A 1 171 ? -4.48 29.531 24.734 1 96.94 171 SER A C 1
ATOM 1279 O O . SER A 1 171 ? -3.857 29.641 25.797 1 96.94 171 SER A O 1
ATOM 1281 N N . LEU A 1 172 ? -3.969 30.016 23.578 1 97.62 172 LEU A N 1
ATOM 1282 C CA . LEU A 1 172 ? -2.688 30.719 23.547 1 97.62 172 LEU A CA 1
ATOM 1283 C C . LEU A 1 172 ? -2.75 32.031 24.312 1 97.62 172 LEU A C 1
ATOM 1285 O O . LEU A 1 172 ? -3.773 32.719 24.297 1 97.62 172 LEU A O 1
ATOM 1289 N N . PRO A 1 173 ? -1.686 32.375 24.953 1 95.94 173 PRO A N 1
ATOM 1290 C CA . PRO A 1 173 ? -1.712 33.562 25.844 1 95.94 173 PRO A CA 1
ATOM 1291 C C . PRO A 1 173 ? -2.07 34.844 25.094 1 95.94 173 PRO A C 1
ATOM 1293 O O . PRO A 1 173 ? -1.366 35.219 24.172 1 95.94 173 PRO A O 1
ATOM 1296 N N . GLY A 1 174 ? -3.195 35.469 25.516 1 96.44 174 GLY A N 1
ATOM 1297 C CA . GLY A 1 174 ? -3.564 36.812 25.062 1 96.44 174 GLY A CA 1
ATOM 1298 C C . GLY A 1 174 ? -4.223 36.812 23.703 1 96.44 174 GLY A C 1
ATOM 1299 O O . GLY A 1 174 ? -4.633 37.844 23.203 1 96.44 174 GLY A O 1
ATOM 1300 N N . LEU A 1 175 ? -4.383 35.688 23.109 1 97.62 175 LEU A N 1
ATOM 1301 C CA . LEU A 1 175 ? -4.836 35.656 21.719 1 97.62 175 LEU A CA 1
ATOM 1302 C C . LEU A 1 175 ? -6.359 35.75 21.641 1 97.62 175 LEU A C 1
ATOM 1304 O O . LEU A 1 175 ? -6.906 36.406 20.766 1 97.62 175 LEU A O 1
ATOM 1308 N N . LEU A 1 176 ? -7.078 35.031 22.578 1 97.94 176 LEU A N 1
ATOM 1309 C CA . LEU A 1 176 ? -8.531 34.938 22.516 1 97.94 176 LEU A CA 1
ATOM 1310 C C . LEU A 1 176 ? -9.164 36.344 22.531 1 97.94 176 LEU A C 1
ATOM 1312 O O . LEU A 1 176 ? -10.016 36.656 21.688 1 97.94 176 LEU A O 1
ATOM 1316 N N . PRO A 1 177 ? -8.766 37.219 23.438 1 97.94 177 PRO A N 1
ATOM 1317 C CA . PRO A 1 177 ? -9.344 38.562 23.406 1 97.94 177 PRO A CA 1
ATOM 1318 C C . PRO A 1 177 ? -9.094 39.312 22.094 1 97.94 177 PRO A C 1
ATOM 1320 O O . PRO A 1 177 ? -9.969 40.031 21.594 1 97.94 177 PRO A O 1
ATOM 1323 N N . LYS A 1 178 ? -7.949 39.125 21.484 1 98.06 178 LYS A N 1
ATOM 1324 C CA . LYS A 1 178 ? -7.637 39.75 20.203 1 98.06 178 LYS A CA 1
ATOM 1325 C C . LYS A 1 178 ? -8.531 39.219 19.094 1 98.06 178 LYS A C 1
ATOM 1327 O O . LYS A 1 178 ? -9.023 39.969 18.266 1 98.06 178 LYS A O 1
ATOM 1332 N N . LEU A 1 179 ? -8.719 37.906 19.094 1 98.38 179 LEU A N 1
ATOM 1333 C CA . LEU A 1 179 ? -9.547 37.25 18.078 1 98.38 179 LEU A CA 1
ATOM 1334 C C . LEU A 1 179 ? -10.992 37.719 18.172 1 98.38 179 LEU A C 1
ATOM 1336 O O . LEU A 1 179 ? -11.656 37.906 17.156 1 98.38 179 LEU A O 1
ATOM 1340 N N . LYS A 1 180 ? -11.484 37.938 19.391 1 98.19 180 LYS A N 1
ATOM 1341 C CA . LYS A 1 180 ? -12.859 38.375 19.609 1 98.19 180 LYS A CA 1
ATOM 1342 C C . LYS A 1 180 ? -13.031 39.844 19.219 1 98.19 180 LYS A C 1
ATOM 1344 O O . LYS A 1 180 ? -14.109 40.25 18.781 1 98.19 180 LYS A O 1
ATOM 1349 N N . ALA A 1 181 ? -11.992 40.594 19.328 1 98 181 ALA A N 1
ATOM 1350 C CA . ALA A 1 181 ? -12.055 42.031 19.078 1 98 181 ALA A CA 1
ATOM 1351 C C . ALA A 1 181 ? -11.852 42.344 17.594 1 98 181 ALA A C 1
ATOM 1353 O O . ALA A 1 181 ? -12.344 43.344 17.078 1 98 181 ALA A O 1
ATOM 1354 N N . GLY A 1 182 ? -11.055 41.531 16.938 1 98.44 182 GLY A N 1
ATOM 1355 C CA . GLY A 1 182 ? -10.711 41.719 15.539 1 98.44 182 GLY A CA 1
ATOM 1356 C C . GLY A 1 182 ? -9.219 41.656 15.273 1 98.44 182 GLY A C 1
ATOM 1357 O O . GLY A 1 182 ? -8.539 42.656 15.195 1 98.44 182 GLY A O 1
ATOM 1358 N N . ALA A 1 183 ? -8.75 40.531 15.109 1 98.44 183 ALA A N 1
ATOM 1359 C CA . ALA A 1 183 ? -7.344 40.281 14.812 1 98.44 183 ALA A CA 1
ATOM 1360 C C . ALA A 1 183 ? -7.145 39.938 13.336 1 98.44 183 ALA A C 1
ATOM 1362 O O . ALA A 1 183 ? -8.102 39.625 12.625 1 98.44 183 ALA A O 1
ATOM 1363 N N . LYS A 1 184 ? -5.965 40.125 12.898 1 98.75 184 LYS A N 1
ATOM 1364 C CA . LYS A 1 184 ? -5.551 39.625 11.594 1 98.75 184 LYS A CA 1
ATOM 1365 C C . LYS A 1 184 ? -4.66 38.406 11.734 1 98.75 184 LYS A C 1
ATOM 1367 O O . LYS A 1 184 ? -3.635 38.438 12.422 1 98.75 184 LYS A O 1
ATOM 1372 N N . VAL A 1 185 ? -5.098 37.312 11.133 1 98.75 185 VAL A N 1
ATOM 1373 C CA . VAL A 1 185 ? -4.449 36 11.328 1 98.75 185 VAL A CA 1
ATOM 1374 C C . VAL A 1 185 ? -4.012 35.438 9.977 1 98.75 185 VAL A C 1
ATOM 1376 O O . VAL A 1 185 ? -4.727 35.594 8.977 1 98.75 185 VAL A O 1
ATOM 1379 N N . ALA A 1 186 ? -2.83 34.844 9.961 1 98.69 186 ALA A N 1
ATOM 1380 C CA . ALA A 1 186 ? -2.354 34.156 8.75 1 98.69 186 ALA A CA 1
ATOM 1381 C C . ALA A 1 186 ? -2.09 32.688 9.016 1 98.69 186 ALA A C 1
ATOM 1383 O O . ALA A 1 186 ? -1.641 32.312 10.102 1 98.69 186 ALA A O 1
ATOM 1384 N N . ASP A 1 187 ? -2.422 31.875 8.07 1 98.56 187 ASP A N 1
ATOM 1385 C CA . ASP A 1 187 ? -2.008 30.469 7.969 1 98.56 187 ASP A CA 1
ATOM 1386 C C . ASP A 1 187 ? -1.128 30.25 6.742 1 98.56 187 ASP A C 1
ATOM 1388 O O . ASP A 1 187 ? -1.616 30.25 5.609 1 98.56 187 ASP A O 1
ATOM 1392 N N . VAL A 1 188 ? 0.179 30.062 6.945 1 98.25 188 VAL A N 1
ATOM 1393 C CA . VAL A 1 188 ? 1.13 29.875 5.852 1 98.25 188 VAL A CA 1
ATOM 1394 C C . VAL A 1 188 ? 1.345 28.391 5.594 1 98.25 188 VAL A C 1
ATOM 1396 O O . VAL A 1 188 ? 1.735 27.656 6.496 1 98.25 188 VAL A O 1
ATOM 1399 N N . GLY A 1 189 ? 1.188 27.969 4.348 1 97.06 189 GLY A N 1
ATOM 1400 C CA . GLY A 1 189 ? 0.991 26.562 4.047 1 97.06 189 GLY A CA 1
ATOM 1401 C C . GLY A 1 189 ? -0.389 26.047 4.422 1 97.06 189 GLY A C 1
ATOM 1402 O O . GLY A 1 189 ? -0.519 25.016 5.086 1 97.06 189 GLY A O 1
ATOM 1403 N N . CYS A 1 190 ? -1.379 26.766 3.996 1 97.44 190 CYS A N 1
ATOM 1404 C CA . CYS A 1 190 ? -2.719 26.578 4.543 1 97.44 190 CYS A CA 1
ATOM 1405 C C . CYS A 1 190 ? -3.4 25.375 3.914 1 97.44 190 CYS A C 1
ATOM 1407 O O . CYS A 1 190 ? -4.438 24.922 4.402 1 97.44 190 CYS A O 1
ATOM 1409 N N . GLY A 1 191 ? -2.838 24.828 2.84 1 96.12 191 GLY A N 1
ATOM 1410 C CA . GLY A 1 191 ? -3.488 23.734 2.145 1 96.12 191 GLY A CA 1
ATOM 1411 C C . GLY A 1 191 ? -4.891 24.078 1.671 1 96.12 191 GLY A C 1
ATOM 1412 O O . GLY A 1 191 ? -5.105 25.109 1.049 1 96.12 191 GLY A O 1
ATOM 1413 N N . ALA A 1 192 ? -5.781 23.219 1.941 1 95.94 192 ALA A N 1
ATOM 1414 C CA . ALA A 1 192 ? -7.152 23.406 1.48 1 95.94 192 ALA A CA 1
ATOM 1415 C C . ALA A 1 192 ? -7.914 24.359 2.391 1 95.94 192 ALA A C 1
ATOM 1417 O O . ALA A 1 192 ? -9.133 24.5 2.275 1 95.94 192 ALA A O 1
ATOM 1418 N N . GLY A 1 193 ? -7.27 24.922 3.299 1 97.31 193 GLY A N 1
ATOM 1419 C CA . GLY A 1 193 ? -7.777 26.094 3.988 1 97.31 193 GLY A CA 1
ATOM 1420 C C . GLY A 1 193 ? -8.727 25.75 5.125 1 97.31 193 GLY A C 1
ATOM 1421 O O . GLY A 1 193 ? -9.453 26.625 5.617 1 97.31 193 GLY A O 1
ATOM 1422 N N . LEU A 1 194 ? -8.75 24.531 5.602 1 96.81 194 LEU A N 1
ATOM 1423 C CA . LEU A 1 194 ? -9.703 24.141 6.625 1 96.81 194 LEU A CA 1
ATOM 1424 C C . LEU A 1 194 ? -9.484 24.938 7.91 1 96.81 194 LEU A C 1
ATOM 1426 O O . LEU A 1 194 ? -10.445 25.359 8.555 1 96.81 194 LEU A O 1
ATOM 1430 N N . ALA A 1 195 ? -8.25 25.109 8.32 1 97.5 195 ALA A N 1
ATOM 1431 C CA . ALA A 1 195 ? -7.957 25.875 9.523 1 97.5 195 ALA A CA 1
ATOM 1432 C C . ALA A 1 195 ? -8.508 27.297 9.406 1 97.5 195 ALA A C 1
ATOM 1434 O O . ALA A 1 195 ? -9.125 27.812 10.344 1 97.5 195 ALA A O 1
ATOM 1435 N N . ILE A 1 196 ? -8.273 27.906 8.281 1 98.25 196 ILE A N 1
ATOM 1436 C CA . ILE A 1 196 ? -8.758 29.266 8.023 1 98.25 196 ILE A CA 1
ATOM 1437 C C . ILE A 1 196 ? -10.281 29.297 8.125 1 98.25 196 ILE A C 1
ATOM 1439 O O . ILE A 1 196 ? -10.844 30.172 8.789 1 98.25 196 ILE A O 1
ATOM 1443 N N . CYS A 1 197 ? -10.93 28.359 7.492 1 97.94 197 CYS A N 1
ATOM 1444 C CA . CYS A 1 197 ? -12.391 28.328 7.465 1 97.94 197 CYS A CA 1
ATOM 1445 C C . CYS A 1 197 ? -12.961 28.172 8.875 1 97.94 197 CYS A C 1
ATOM 1447 O O . CYS A 1 197 ? -13.906 28.859 9.25 1 97.94 197 CYS A O 1
ATOM 1449 N N . LEU A 1 198 ? -12.414 27.281 9.656 1 97.44 198 LEU A N 1
ATOM 1450 C CA . LEU A 1 198 ? -12.922 27.031 11 1 97.44 198 LEU A CA 1
ATOM 1451 C C . LEU A 1 198 ? -12.688 28.219 11.914 1 97.44 198 LEU A C 1
ATOM 1453 O O . LEU A 1 198 ? -13.562 28.594 12.703 1 97.44 198 LEU A O 1
ATOM 1457 N N . LEU A 1 199 ? -11.531 28.828 11.828 1 98.31 199 LEU A N 1
ATOM 1458 C CA . LEU A 1 199 ? -11.242 30 12.648 1 98.31 199 LEU A CA 1
ATOM 1459 C C . LEU A 1 199 ? -12.094 31.188 12.227 1 98.31 199 LEU A C 1
ATOM 1461 O O . LEU A 1 199 ? -12.602 31.938 13.07 1 98.31 199 LEU A O 1
ATOM 1465 N N . ALA A 1 200 ? -12.219 31.375 10.914 1 98.62 200 ALA A N 1
ATOM 1466 C CA . ALA A 1 200 ? -13.039 32.469 10.398 1 98.62 200 ALA A CA 1
ATOM 1467 C C . ALA A 1 200 ? -14.477 32.344 10.891 1 98.62 200 ALA A C 1
ATOM 1469 O O . ALA A 1 200 ? -15.117 33.375 11.195 1 98.62 200 ALA A O 1
ATOM 1470 N N . ALA A 1 201 ? -14.984 31.172 10.914 1 98.12 201 ALA A N 1
ATOM 1471 C CA . ALA A 1 201 ? -16.344 30.938 11.406 1 98.12 201 ALA A CA 1
ATOM 1472 C C . ALA A 1 201 ? -16.438 31.203 12.898 1 98.12 201 ALA A C 1
ATOM 1474 O O . ALA A 1 201 ? -17.453 31.734 13.375 1 98.12 201 ALA A O 1
ATOM 1475 N N . ALA A 1 202 ? -15.445 30.906 13.656 1 98 202 ALA A N 1
ATOM 1476 C CA . ALA A 1 202 ? -15.445 31.016 15.109 1 98 202 ALA A CA 1
ATOM 1477 C C . ALA A 1 202 ? -15.273 32.469 15.547 1 98 202 ALA A C 1
ATOM 1479 O O . ALA A 1 202 ? -15.766 32.844 16.609 1 98 202 ALA A O 1
ATOM 1480 N N . PHE A 1 203 ? -14.602 33.25 14.742 1 98.56 203 PHE A N 1
ATOM 1481 C CA . PHE A 1 203 ? -14.281 34.625 15.117 1 98.56 203 PHE A CA 1
ATOM 1482 C C . PHE A 1 203 ? -14.625 35.594 13.984 1 98.56 203 PHE A C 1
ATOM 1484 O O . PHE A 1 203 ? -13.734 36.125 13.336 1 98.56 203 PHE A O 1
ATOM 1491 N N . PRO A 1 204 ? -15.82 35.969 13.852 1 98.12 204 PRO A N 1
ATOM 1492 C CA . PRO A 1 204 ? -16.312 36.719 12.688 1 98.12 204 PRO A CA 1
ATOM 1493 C C . PRO A 1 204 ? -15.766 38.125 12.617 1 98.12 204 PRO A C 1
ATOM 1495 O O . PRO A 1 204 ? -15.812 38.75 11.555 1 98.12 204 PRO A O 1
ATOM 1498 N N . LYS A 1 205 ? -15.258 38.625 13.719 1 98.5 205 LYS A N 1
ATOM 1499 C CA . LYS A 1 205 ? -14.742 40 13.711 1 98.5 205 LYS A CA 1
ATOM 1500 C C . LYS A 1 205 ? -13.297 40.031 13.227 1 98.5 205 LYS A C 1
ATOM 1502 O O . LYS A 1 205 ? -12.773 41.125 12.906 1 98.5 205 LYS A O 1
ATOM 1507 N N . SER A 1 206 ? -12.664 38.938 13.195 1 98.69 206 SER A N 1
ATOM 1508 C CA . SER A 1 206 ? -11.273 38.844 12.773 1 98.69 206 SER A CA 1
ATOM 1509 C C . SER A 1 206 ? -11.172 38.531 11.289 1 98.69 206 SER A C 1
ATOM 1511 O O . SER A 1 206 ? -12.148 38.094 10.672 1 98.69 206 SER A O 1
ATOM 1513 N N . GLU A 1 207 ? -9.992 38.781 10.742 1 98.75 207 GLU A N 1
ATOM 1514 C CA . GLU A 1 207 ? -9.68 38.469 9.352 1 98.75 207 GLU A CA 1
ATOM 1515 C C . GLU A 1 207 ? -8.648 37.344 9.25 1 98.75 207 GLU A C 1
ATOM 1517 O O . GLU A 1 207 ? -7.66 37.344 9.992 1 98.75 207 GLU A O 1
ATOM 1522 N N . PHE A 1 208 ? -8.914 36.438 8.352 1 98.81 208 PHE A N 1
ATOM 1523 C CA . PHE A 1 208 ? -8.07 35.281 8.227 1 98.81 208 PHE A CA 1
ATOM 1524 C C . PHE A 1 208 ? -7.535 35.125 6.809 1 98.81 208 PHE A C 1
ATOM 1526 O O . PHE A 1 208 ? -8.305 35.188 5.844 1 98.81 208 PHE A O 1
ATOM 1533 N N . HIS A 1 209 ? -6.215 34.969 6.719 1 98.75 209 HIS A N 1
ATOM 1534 C CA . HIS A 1 209 ? -5.527 34.906 5.438 1 98.75 209 HIS A CA 1
ATOM 1535 C C . HIS A 1 209 ? -4.727 33.625 5.297 1 98.75 209 HIS A C 1
ATOM 1537 O O . HIS A 1 209 ? -3.811 33.375 6.082 1 98.75 209 HIS A O 1
ATOM 1543 N N . GLY A 1 210 ? -5.098 32.781 4.316 1 98.62 210 GLY A N 1
ATOM 1544 C CA . GLY A 1 210 ? -4.348 31.578 4.004 1 98.62 210 GLY A CA 1
ATOM 1545 C C . GLY A 1 210 ? -3.4 31.75 2.832 1 98.62 210 GLY A C 1
ATOM 1546 O O . GLY A 1 210 ? -3.77 32.312 1.806 1 98.62 210 GLY A O 1
ATOM 1547 N N . TYR A 1 211 ? -2.191 31.297 2.998 1 98.31 211 TYR A N 1
ATOM 1548 C CA . TYR A 1 211 ? -1.174 31.359 1.955 1 98.31 211 TYR A CA 1
ATOM 1549 C C . TYR A 1 211 ? -0.712 29.953 1.554 1 98.31 211 TYR A C 1
ATOM 1551 O O . TYR A 1 211 ? -0.41 29.125 2.412 1 98.31 211 TYR A O 1
ATOM 1559 N N . ASP A 1 212 ? -0.678 29.625 0.287 1 97.25 212 ASP A N 1
ATOM 1560 C CA . ASP A 1 212 ? -0.184 28.328 -0.19 1 97.25 212 ASP A CA 1
ATOM 1561 C C . ASP A 1 212 ? 0.305 28.438 -1.633 1 97.25 212 ASP A C 1
ATOM 1563 O O . ASP A 1 212 ? -0.029 29.391 -2.344 1 97.25 212 ASP A O 1
ATOM 1567 N N . ILE A 1 213 ? 1.13 27.516 -2.051 1 94.81 213 ILE A N 1
ATOM 1568 C CA . ILE A 1 213 ? 1.677 27.531 -3.402 1 94.81 213 ILE A CA 1
ATOM 1569 C C . ILE A 1 213 ? 0.873 26.594 -4.301 1 94.81 213 ILE A C 1
ATOM 1571 O O . ILE A 1 213 ? 0.997 26.641 -5.527 1 94.81 213 ILE A O 1
ATOM 1575 N N . SER A 1 214 ? 0.121 25.656 -3.699 1 95.12 214 SER A N 1
ATOM 1576 C CA . SER A 1 214 ? -0.598 24.641 -4.469 1 95.12 214 SER A CA 1
ATOM 1577 C C . SER A 1 214 ? -1.892 25.219 -5.047 1 95.12 214 SER A C 1
ATOM 1579 O O . SER A 1 214 ? -2.799 25.594 -4.305 1 95.12 214 SER A O 1
ATOM 1581 N N . LYS A 1 215 ? -1.987 25.125 -6.344 1 95.38 215 LYS A N 1
ATOM 1582 C CA . LYS A 1 215 ? -3.201 25.578 -7.023 1 95.38 215 LYS A CA 1
ATOM 1583 C C . LYS A 1 215 ? -4.387 24.672 -6.68 1 95.38 215 LYS A C 1
ATOM 1585 O O . LYS A 1 215 ? -5.496 25.172 -6.445 1 95.38 215 LYS A O 1
ATOM 1590 N N . HIS A 1 216 ? -4.137 23.406 -6.617 1 95.12 216 HIS A N 1
ATOM 1591 C CA . HIS A 1 216 ? -5.199 22.453 -6.301 1 95.12 216 HIS A CA 1
ATOM 1592 C C . HIS A 1 216 ? -5.738 22.672 -4.891 1 95.12 216 HIS A C 1
ATOM 1594 O O . HIS A 1 216 ? -6.953 22.656 -4.676 1 95.12 216 HIS A O 1
ATOM 1600 N N . ALA A 1 217 ? -4.871 22.922 -3.957 1 96 217 ALA A N 1
ATOM 1601 C CA . ALA A 1 217 ? -5.277 23.125 -2.57 1 96 217 ALA A CA 1
ATOM 1602 C C . ALA A 1 217 ? -6.062 24.438 -2.422 1 96 217 ALA A C 1
ATOM 1604 O O . ALA A 1 217 ? -7.105 24.469 -1.768 1 96 217 ALA A O 1
ATOM 1605 N N . LEU A 1 218 ? -5.609 25.469 -3.084 1 97.5 218 LEU A N 1
ATOM 1606 C CA . LEU A 1 218 ? -6.246 26.781 -2.971 1 97.5 218 LEU A CA 1
ATOM 1607 C C . LEU A 1 218 ? -7.633 26.766 -3.613 1 97.5 218 LEU A C 1
ATOM 1609 O O . LEU A 1 218 ? -8.547 27.453 -3.145 1 97.5 218 LEU A O 1
ATOM 1613 N N . GLU A 1 219 ? -7.746 26.031 -4.645 1 97.19 219 GLU A N 1
ATOM 1614 C CA . GLU A 1 219 ? -9.062 25.891 -5.266 1 97.19 219 GLU A CA 1
ATOM 1615 C C . GLU A 1 219 ? -10.07 25.281 -4.293 1 97.19 219 GLU A C 1
ATOM 1617 O O . GLU A 1 219 ? -11.203 25.75 -4.199 1 97.19 219 GLU A O 1
ATOM 1622 N N . LEU A 1 220 ? -9.641 24.297 -3.605 1 96.62 220 LEU A N 1
ATOM 1623 C CA . LEU A 1 220 ? -10.492 23.672 -2.592 1 96.62 220 LEU A CA 1
ATOM 1624 C C . LEU A 1 220 ? -10.805 24.656 -1.471 1 96.62 220 LEU A C 1
ATOM 1626 O O . LEU A 1 220 ? -11.938 24.734 -1.001 1 96.62 220 LEU A O 1
ATOM 1630 N N . ALA A 1 221 ? -9.844 25.406 -1.066 1 97.75 221 ALA A N 1
ATOM 1631 C CA . ALA A 1 221 ? -9.977 26.359 0.036 1 97.75 221 ALA A CA 1
ATOM 1632 C C . ALA A 1 221 ? -11.016 27.438 -0.292 1 97.75 221 ALA A C 1
ATOM 1634 O O . ALA A 1 221 ? -11.914 27.703 0.509 1 97.75 221 ALA A O 1
ATOM 1635 N N . VAL A 1 222 ? -10.875 28 -1.449 1 98 222 VAL A N 1
ATOM 1636 C CA . VAL A 1 222 ? -11.766 29.062 -1.894 1 98 222 VAL A CA 1
ATOM 1637 C C . VAL A 1 222 ? -13.195 28.531 -1.994 1 98 222 VAL A C 1
ATOM 1639 O O . VAL A 1 222 ? -14.141 29.172 -1.522 1 98 222 VAL A O 1
ATOM 1642 N N . SER A 1 223 ? -13.281 27.359 -2.568 1 97.31 223 SER A N 1
ATOM 1643 C CA . SER A 1 223 ? -14.594 26.734 -2.719 1 97.31 223 SER A CA 1
ATOM 1644 C C . SER A 1 223 ? -15.234 26.469 -1.361 1 97.31 223 SER A C 1
ATOM 1646 O O . SER A 1 223 ? -16.422 26.719 -1.175 1 97.31 223 SER A O 1
ATOM 1648 N N . ASP A 1 224 ? -14.5 26 -0.469 1 96.62 224 ASP A N 1
ATOM 1649 C CA . ASP A 1 224 ? -15.016 25.688 0.859 1 96.62 224 ASP A CA 1
ATOM 1650 C C . ASP A 1 224 ? -15.445 26.938 1.604 1 96.62 224 ASP A C 1
ATOM 1652 O O . ASP A 1 224 ? -16.484 26.953 2.258 1 96.62 224 ASP A O 1
ATOM 1656 N N . ALA A 1 225 ? -14.672 27.984 1.555 1 97.94 225 ALA A N 1
ATOM 1657 C CA . ALA A 1 225 ? -15 29.25 2.211 1 97.94 225 ALA A CA 1
ATOM 1658 C C . ALA A 1 225 ? -16.297 29.844 1.647 1 97.94 225 ALA A C 1
ATOM 1660 O O . ALA A 1 225 ? -17.141 30.312 2.398 1 97.94 225 ALA A O 1
ATOM 1661 N N . ALA A 1 226 ? -16.375 29.766 0.368 1 97.94 226 ALA A N 1
ATOM 1662 C CA . ALA A 1 226 ? -17.578 30.266 -0.288 1 97.94 226 ALA A CA 1
ATOM 1663 C C . ALA A 1 226 ? -18.812 29.469 0.148 1 97.94 226 ALA A C 1
ATOM 1665 O O . ALA A 1 226 ? -19.859 30.047 0.45 1 97.94 226 ALA A O 1
ATOM 1666 N N . ALA A 1 227 ? -18.672 28.203 0.155 1 97.31 227 ALA A N 1
ATOM 1667 C CA . ALA A 1 227 ? -19.781 27.328 0.532 1 97.31 227 ALA A CA 1
ATOM 1668 C C . ALA A 1 227 ? -20.234 27.594 1.967 1 97.31 227 ALA A C 1
ATOM 1670 O O . ALA A 1 227 ? -21.422 27.469 2.289 1 97.31 227 ALA A O 1
ATOM 1671 N N . AR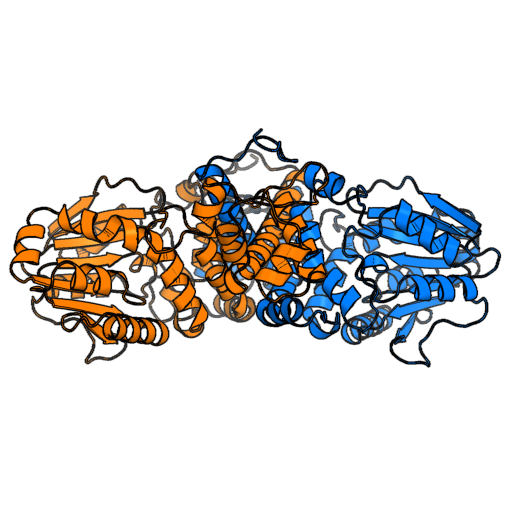G A 1 228 ? -19.297 28.031 2.803 1 96.62 228 ARG A N 1
ATOM 1672 C CA . ARG A 1 228 ? -19.578 28.297 4.211 1 96.62 228 ARG A CA 1
ATOM 1673 C C . ARG A 1 228 ? -20.031 29.734 4.422 1 96.62 228 ARG A C 1
ATOM 1675 O O . ARG A 1 228 ? -20.453 30.109 5.52 1 96.62 228 ARG A O 1
ATOM 1682 N N . GLY A 1 229 ? -19.906 30.562 3.412 1 97.88 229 GLY A N 1
ATOM 1683 C CA . GLY A 1 229 ? -20.281 31.969 3.516 1 97.88 229 GLY A CA 1
ATOM 1684 C C . GLY A 1 229 ? -19.375 32.75 4.441 1 97.88 229 GLY A C 1
ATOM 1685 O O . GLY A 1 229 ? -19.859 33.5 5.301 1 97.88 229 GLY A O 1
ATOM 1686 N N . LEU A 1 230 ? -18.094 32.594 4.262 1 98.44 230 LEU A N 1
ATOM 1687 C CA . LEU A 1 230 ? -17.141 33.25 5.145 1 98.44 230 LEU A CA 1
ATOM 1688 C C . LEU A 1 230 ? -16.453 34.438 4.441 1 98.44 230 LEU A C 1
ATOM 1690 O O . LEU A 1 230 ? -15.398 34.25 3.834 1 98.44 230 LEU A O 1
ATOM 1694 N N . PRO A 1 231 ? -16.922 35.625 4.648 1 97.56 231 PRO A N 1
ATOM 1695 C CA . PRO A 1 231 ? -16.344 36.781 3.961 1 97.56 231 PRO A CA 1
ATOM 1696 C C . PRO A 1 231 ? -15.008 37.219 4.559 1 97.56 231 PRO A C 1
ATOM 1698 O O . PRO A 1 231 ? -14.273 38 3.943 1 97.56 231 PRO A O 1
ATOM 1701 N N . ASN A 1 232 ? -14.727 36.781 5.738 1 98.62 232 ASN A N 1
ATOM 1702 C CA . ASN A 1 232 ? -13.5 37.156 6.422 1 98.62 232 ASN A CA 1
ATOM 1703 C C . ASN A 1 232 ? -12.383 36.125 6.211 1 98.62 232 ASN A C 1
ATOM 1705 O O . ASN A 1 232 ? -11.391 36.125 6.934 1 98.62 232 ASN A O 1
ATOM 1709 N N . ALA A 1 233 ? -12.547 35.188 5.297 1 98.75 233 ALA A N 1
ATOM 1710 C CA . ALA A 1 233 ? -11.516 34.25 4.891 1 98.75 233 ALA A CA 1
ATOM 1711 C C . ALA A 1 233 ? -10.961 34.594 3.514 1 98.75 233 ALA A C 1
ATOM 1713 O O . ALA A 1 233 ? -11.711 34.688 2.541 1 98.75 233 ALA A O 1
ATOM 1714 N N . HIS A 1 234 ? -9.695 34.781 3.484 1 98.44 234 HIS A N 1
ATOM 1715 C CA . HIS A 1 234 ? -9.023 35.125 2.244 1 98.44 234 HIS A CA 1
ATOM 1716 C C . HIS A 1 234 ? -7.887 34.156 1.932 1 98.44 234 HIS A C 1
ATOM 1718 O O . HIS A 1 234 ? -7.215 33.656 2.842 1 98.44 234 HIS A O 1
ATOM 1724 N N . PHE A 1 235 ? -7.684 33.875 0.645 1 98.56 235 PHE A N 1
ATOM 1725 C CA . PHE A 1 235 ? -6.645 32.938 0.234 1 98.56 235 PHE A CA 1
ATOM 1726 C C . PHE A 1 235 ? -5.742 33.562 -0.823 1 98.56 235 PHE A C 1
ATOM 1728 O O . PHE A 1 235 ? -6.215 34.281 -1.712 1 98.56 235 PHE A O 1
ATOM 1735 N N . HIS A 1 236 ? -4.441 33.281 -0.664 1 98.12 236 HIS A N 1
ATOM 1736 C CA . HIS A 1 236 ? -3.424 33.906 -1.494 1 98.12 236 HIS A CA 1
ATOM 1737 C C . HIS A 1 236 ? -2.486 32.875 -2.102 1 98.12 236 HIS A C 1
ATOM 1739 O O . HIS A 1 236 ? -1.956 32 -1.389 1 98.12 236 HIS A O 1
ATOM 1745 N N . ASP A 1 237 ? -2.312 32.938 -3.426 1 97.19 237 ASP A N 1
ATOM 1746 C CA . ASP A 1 237 ? -1.336 32.094 -4.117 1 97.19 237 ASP A CA 1
ATOM 1747 C C . ASP A 1 237 ? 0.071 32.688 -3.992 1 97.19 237 ASP A C 1
ATOM 1749 O O . ASP A 1 237 ? 0.461 33.562 -4.773 1 97.19 237 ASP A O 1
ATOM 1753 N N . CYS A 1 238 ? 0.852 32.125 -3.129 1 93.38 238 CYS A N 1
ATOM 1754 C CA . CYS A 1 238 ? 2.139 32.75 -2.82 1 93.38 238 CYS A CA 1
ATOM 1755 C C . CYS A 1 238 ? 3.203 32.312 -3.824 1 93.38 238 CYS A C 1
ATOM 1757 O O . CYS A 1 238 ? 4.359 32.719 -3.727 1 93.38 238 CYS A O 1
ATOM 1759 N N . SER A 1 239 ? 2.834 31.438 -4.754 1 89.75 239 SER A N 1
ATOM 1760 C CA . SER A 1 239 ? 3.73 31.188 -5.879 1 89.75 239 SER A CA 1
ATOM 1761 C C . SER A 1 239 ? 3.836 32.406 -6.777 1 89.75 239 SER A C 1
ATOM 1763 O O . SER A 1 239 ? 4.762 32.531 -7.586 1 89.75 239 SER A O 1
ATOM 1765 N N . ARG A 1 240 ? 2.928 33.375 -6.559 1 90.56 240 ARG A N 1
ATOM 1766 C CA . ARG A 1 240 ? 2.895 34.656 -7.309 1 90.56 240 ARG A CA 1
ATOM 1767 C C . ARG A 1 240 ? 3.354 35.812 -6.445 1 90.56 240 ARG A C 1
ATOM 1769 O O . ARG A 1 240 ? 3.059 35.844 -5.25 1 90.56 240 ARG A O 1
ATOM 1776 N N . PRO A 1 241 ? 3.975 36.688 -7.02 1 90 241 PRO A N 1
ATOM 1777 C CA . PRO A 1 241 ? 4.496 37.812 -6.25 1 90 241 PRO A CA 1
ATOM 1778 C C . PRO A 1 241 ? 3.404 38.562 -5.492 1 90 241 PRO A C 1
ATOM 1780 O O . PRO A 1 241 ? 3.615 39 -4.352 1 90 241 PRO A O 1
ATOM 1783 N N . GLU A 1 242 ? 2.297 38.75 -6.098 1 89.56 242 GLU A N 1
ATOM 1784 C CA . GLU A 1 242 ? 1.222 39.531 -5.496 1 89.56 242 GLU A CA 1
ATOM 1785 C C . GLU A 1 242 ? 0.585 38.781 -4.324 1 89.56 242 GLU A C 1
ATOM 1787 O O . GLU A 1 242 ? -0.156 39.375 -3.537 1 89.56 242 GLU A O 1
ATOM 1792 N N . GLY A 1 243 ? 0.786 37.562 -4.258 1 92.88 243 GLY A N 1
ATOM 1793 C CA . GLY A 1 243 ? 0.171 36.75 -3.213 1 92.88 243 GLY A CA 1
ATOM 1794 C C . GLY A 1 243 ? 1.102 36.469 -2.047 1 92.88 243 GLY A C 1
ATOM 1795 O O . GLY A 1 243 ? 0.744 35.75 -1.121 1 92.88 243 GLY A O 1
ATOM 1796 N N . ARG A 1 244 ? 2.201 37.094 -2.025 1 94 244 ARG A N 1
ATOM 1797 C CA . ARG A 1 244 ? 3.201 36.844 -0.996 1 94 244 ARG A CA 1
ATOM 1798 C C . ARG A 1 244 ? 2.873 37.594 0.292 1 94 244 ARG A C 1
ATOM 1800 O O . ARG A 1 244 ? 2.014 38.469 0.302 1 94 244 ARG A O 1
ATOM 1807 N N . LEU A 1 245 ? 3.523 37.125 1.363 1 95.75 245 LEU A N 1
ATOM 1808 C CA . LEU A 1 245 ? 3.365 37.75 2.672 1 95.75 245 LEU A CA 1
ATOM 1809 C C . LEU A 1 245 ? 3.738 39.25 2.617 1 95.75 245 LEU A C 1
ATOM 1811 O O . LEU A 1 245 ? 4.633 39.625 1.865 1 95.75 245 LEU A O 1
ATOM 1815 N N . PRO A 1 246 ? 3.076 40.062 3.395 1 95.94 246 PRO A N 1
ATOM 1816 C CA . PRO A 1 246 ? 3.469 41.469 3.463 1 95.94 246 PRO A CA 1
ATOM 1817 C C . PRO A 1 246 ? 4.859 41.688 4.059 1 95.94 246 PRO A C 1
ATOM 1819 O O . PRO A 1 246 ? 5.277 40.906 4.934 1 95.94 246 PRO A O 1
ATOM 1822 N N . ALA A 1 247 ? 5.48 42.812 3.682 1 92.75 247 ALA A N 1
ATOM 1823 C CA . ALA A 1 247 ? 6.836 43.094 4.133 1 92.75 247 ALA A CA 1
ATOM 1824 C C . ALA A 1 247 ? 6.82 43.812 5.48 1 92.75 247 ALA A C 1
ATOM 1826 O O . ALA A 1 247 ? 7.836 43.875 6.176 1 92.75 247 ALA A O 1
ATOM 1827 N N . ALA A 1 248 ? 5.711 44.344 5.801 1 95.94 248 ALA A N 1
ATOM 1828 C CA . ALA A 1 248 ? 5.551 45.062 7.074 1 95.94 248 ALA A CA 1
ATOM 1829 C C . ALA A 1 248 ? 4.621 44.281 8.008 1 95.94 248 ALA A C 1
ATOM 1831 O O . ALA A 1 248 ? 3.811 43.469 7.559 1 95.94 248 ALA A O 1
ATOM 1832 N N . PRO A 1 249 ? 4.781 44.594 9.297 1 97.5 249 PRO A N 1
ATOM 1833 C CA . PRO A 1 249 ? 3.926 43.875 10.25 1 97.5 249 PRO A CA 1
ATOM 1834 C C . PRO A 1 249 ? 2.439 44.031 9.945 1 97.5 249 PRO A C 1
ATOM 1836 O O . PRO A 1 249 ? 1.967 45.156 9.75 1 97.5 249 PRO A O 1
ATOM 1839 N N . ALA A 1 250 ? 1.802 42.938 9.898 1 97.56 250 ALA A N 1
ATOM 1840 C CA . ALA A 1 250 ? 0.393 42.969 9.516 1 97.56 250 ALA A CA 1
ATOM 1841 C C . ALA A 1 250 ? -0.434 42.031 10.367 1 97.56 250 ALA A C 1
ATOM 1843 O O . ALA A 1 250 ? -1.646 42.188 10.508 1 97.56 250 ALA A O 1
ATOM 1844 N N . PHE A 1 251 ? 0.204 40.969 10.93 1 98.69 251 PHE A N 1
ATOM 1845 C CA . PHE A 1 251 ? -0.57 39.906 11.539 1 98.69 251 PHE A CA 1
ATOM 1846 C C . PHE A 1 251 ? -0.38 39.875 13.055 1 98.69 251 PHE A C 1
ATOM 1848 O O . PHE A 1 251 ? 0.728 40.094 13.547 1 98.69 251 PHE A O 1
ATOM 1855 N N . ASP A 1 252 ? -1.486 39.625 13.758 1 98.56 252 ASP A N 1
ATOM 1856 C CA . ASP A 1 252 ? -1.462 39.438 15.203 1 98.56 252 ASP A CA 1
ATOM 1857 C C . ASP A 1 252 ? -1.087 38 15.555 1 98.56 252 ASP A C 1
ATOM 1859 O O . ASP A 1 252 ? -0.555 37.719 16.641 1 98.56 252 ASP A O 1
ATOM 1863 N N . PHE A 1 253 ? -1.394 37.094 14.711 1 98.62 253 PHE A N 1
ATOM 1864 C CA . PHE A 1 253 ? -1.16 35.656 14.914 1 98.62 253 PHE A CA 1
ATOM 1865 C C . PHE A 1 253 ? -0.866 34.969 13.586 1 98.62 253 PHE A C 1
ATOM 1867 O O . PHE A 1 253 ? -1.503 35.281 12.578 1 98.62 253 PHE A O 1
ATOM 1874 N N . VAL A 1 254 ? 0.143 34.125 13.609 1 98.69 254 VAL A N 1
ATOM 1875 C CA . VAL A 1 254 ? 0.476 33.312 12.445 1 98.69 254 VAL A CA 1
ATOM 1876 C C . VAL A 1 254 ? 0.535 31.828 12.852 1 98.69 254 VAL A C 1
ATOM 1878 O O . VAL A 1 254 ? 1.042 31.5 13.93 1 98.69 254 VAL A O 1
ATOM 1881 N N . LEU A 1 255 ? -0.039 31.031 12.031 1 97.94 255 LEU A N 1
ATOM 1882 C CA . LEU A 1 255 ? 0.008 29.578 12.172 1 97.94 255 LEU A CA 1
ATOM 1883 C C . LEU A 1 255 ? 0.699 28.938 10.977 1 97.94 255 LEU A C 1
ATOM 1885 O O . LEU A 1 255 ? 0.49 29.359 9.836 1 97.94 255 LEU A O 1
ATOM 1889 N N . VAL A 1 256 ? 1.61 28.047 11.18 1 98.12 256 VAL A N 1
ATOM 1890 C CA . VAL A 1 256 ? 2.104 27.109 10.172 1 98.12 256 VAL A CA 1
ATOM 1891 C C . VAL A 1 256 ? 1.918 25.688 10.664 1 98.12 256 VAL A C 1
ATOM 1893 O O . VAL A 1 256 ? 2.588 25.25 11.602 1 98.12 256 VAL A O 1
ATOM 1896 N N . ASN A 1 257 ? 1.006 25.016 10.047 1 96.12 257 ASN A N 1
ATOM 1897 C CA . ASN A 1 257 ? 0.639 23.672 10.453 1 96.12 257 ASN A CA 1
ATOM 1898 C C . ASN A 1 257 ? 1.11 22.625 9.445 1 96.12 257 ASN A C 1
ATOM 1900 O O . ASN A 1 257 ? 0.542 22.5 8.359 1 96.12 257 ASN A O 1
ATOM 1904 N N . ASP A 1 258 ? 2.127 21.812 9.883 1 95.62 258 ASP A N 1
ATOM 1905 C CA . ASP A 1 258 ? 2.631 20.672 9.117 1 95.62 258 ASP A CA 1
ATOM 1906 C C . ASP A 1 258 ? 3.049 21.094 7.711 1 95.62 258 ASP A C 1
ATOM 1908 O O . ASP A 1 258 ? 2.6 20.516 6.723 1 95.62 258 ASP A O 1
ATOM 1912 N N . ALA A 1 259 ? 3.967 22.109 7.621 1 96.81 259 ALA A N 1
ATOM 1913 C CA . ALA A 1 259 ? 4.289 22.625 6.293 1 96.81 259 ALA A CA 1
ATOM 1914 C C . ALA A 1 259 ? 5.758 23.031 6.199 1 96.81 259 ALA A C 1
ATOM 1916 O O . ALA A 1 259 ? 6.355 22.984 5.121 1 96.81 259 ALA A O 1
ATOM 1917 N N . LEU A 1 260 ? 6.363 23.453 7.293 1 97.94 260 LEU A N 1
ATOM 1918 C CA . LEU A 1 260 ? 7.711 24.016 7.23 1 97.94 260 LEU A CA 1
ATOM 1919 C C . LEU A 1 260 ? 8.703 22.969 6.727 1 97.94 260 LEU A C 1
ATOM 1921 O O . LEU A 1 260 ? 9.555 23.266 5.887 1 97.94 260 LEU A O 1
ATOM 1925 N N . HIS A 1 261 ? 8.586 21.719 7.219 1 97.44 261 HIS A N 1
ATOM 1926 C CA . HIS A 1 261 ? 9.523 20.672 6.84 1 97.44 261 HIS A CA 1
ATOM 1927 C C . HIS A 1 261 ? 9.414 20.344 5.355 1 97.44 261 HIS A C 1
ATOM 1929 O O . HIS A 1 261 ? 10.32 19.734 4.781 1 97.44 261 HIS A O 1
ATOM 1935 N N . ASP A 1 262 ? 8.359 20.766 4.711 1 96.5 262 ASP A N 1
ATOM 1936 C CA . ASP A 1 262 ? 8.094 20.484 3.303 1 96.5 262 ASP A CA 1
ATOM 1937 C C . ASP A 1 262 ? 8.625 21.609 2.41 1 96.5 262 ASP A C 1
ATOM 1939 O O . ASP A 1 262 ? 8.727 21.438 1.194 1 96.5 262 ASP A O 1
ATOM 1943 N N . MET A 1 263 ? 8.797 22.75 2.965 1 97.31 263 MET A N 1
ATOM 1944 C CA . MET A 1 263 ? 9.125 23.922 2.174 1 97.31 263 MET A CA 1
ATOM 1945 C C . MET A 1 263 ? 10.562 23.875 1.665 1 97.31 263 MET A C 1
ATOM 1947 O O . MET A 1 263 ? 11.453 23.375 2.365 1 97.31 263 MET A O 1
ATOM 1951 N N . THR A 1 264 ? 10.789 24.391 0.446 1 97.06 264 THR A N 1
ATOM 1952 C CA . THR A 1 264 ? 12.117 24.391 -0.168 1 97.06 264 THR A CA 1
ATOM 1953 C C . THR A 1 264 ? 13.086 25.234 0.647 1 97.06 264 THR A C 1
ATOM 1955 O O . THR A 1 264 ? 14.227 24.812 0.882 1 97.06 264 THR A O 1
ATOM 1958 N N . ARG A 1 265 ? 12.562 26.406 1.051 1 96.94 265 ARG A N 1
ATOM 1959 C CA . ARG A 1 265 ? 13.383 27.328 1.819 1 96.94 265 ARG A CA 1
ATOM 1960 C C . ARG A 1 265 ? 12.641 27.828 3.057 1 96.94 265 ARG A C 1
ATOM 1962 O O . ARG A 1 265 ? 12.297 29 3.148 1 96.94 265 ARG A O 1
ATOM 1969 N N . PRO A 1 266 ? 12.5 26.906 4.043 1 98.06 266 PRO A N 1
ATOM 1970 C CA . PRO A 1 266 ? 11.805 27.297 5.266 1 98.06 266 PRO A CA 1
ATOM 1971 C C . PRO A 1 266 ? 12.516 28.438 6.004 1 98.06 266 PRO A C 1
ATOM 1973 O O . PRO A 1 266 ? 11.867 29.219 6.699 1 98.06 266 PRO A O 1
ATOM 1976 N N . ASP A 1 267 ? 13.805 28.578 5.887 1 97.81 267 ASP A N 1
ATOM 1977 C CA . ASP A 1 267 ? 14.562 29.672 6.496 1 97.81 267 ASP A CA 1
ATOM 1978 C C . ASP A 1 267 ? 14.086 31.031 5.969 1 97.81 267 ASP A C 1
ATOM 1980 O O . ASP A 1 267 ? 13.867 31.953 6.746 1 97.81 267 ASP A O 1
ATOM 1984 N N . GLN A 1 268 ? 13.859 31.109 4.688 1 96.69 268 GLN A N 1
ATOM 1985 C CA . GLN A 1 268 ? 13.383 32.344 4.074 1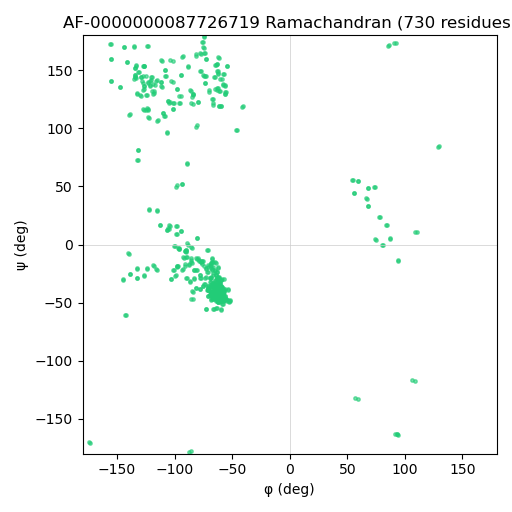 96.69 268 GLN A CA 1
ATOM 1986 C C . GLN A 1 268 ? 11.938 32.625 4.461 1 96.69 268 GLN A C 1
ATOM 1988 O O . GLN A 1 268 ? 11.555 33.781 4.641 1 96.69 268 GLN A O 1
ATOM 1993 N N . VAL A 1 269 ? 11.141 31.594 4.555 1 97.38 269 VAL A N 1
ATOM 1994 C CA . VAL A 1 269 ? 9.75 31.766 4.965 1 97.38 269 VAL A CA 1
ATOM 1995 C C . VAL A 1 269 ? 9.688 32.281 6.398 1 97.38 269 VAL A C 1
ATOM 1997 O O . VAL A 1 269 ? 8.914 33.188 6.703 1 97.38 269 VAL A O 1
ATOM 2000 N N . LEU A 1 270 ? 10.5 31.719 7.27 1 98.25 270 LEU A N 1
ATOM 2001 C CA . LEU A 1 270 ? 10.547 32.188 8.656 1 98.25 270 LEU A CA 1
ATOM 2002 C C . LEU A 1 270 ? 10.977 33.625 8.742 1 98.25 270 LEU A C 1
ATOM 2004 O O . LEU A 1 270 ? 10.438 34.406 9.539 1 98.25 270 LEU A O 1
ATOM 2008 N N . ALA A 1 271 ? 11.922 34.031 7.93 1 97.69 271 ALA A N 1
ATOM 2009 C CA . ALA A 1 271 ? 12.352 35.438 7.891 1 97.69 271 ALA A CA 1
ATOM 2010 C C . ALA A 1 271 ? 11.211 36.344 7.453 1 97.69 271 ALA A C 1
ATOM 2012 O O . ALA A 1 271 ? 11.008 37.406 8.023 1 97.69 271 ALA A O 1
ATOM 2013 N N . ALA A 1 272 ? 10.508 35.906 6.43 1 97.31 272 ALA A N 1
ATOM 2014 C CA . ALA A 1 272 ? 9.367 36.688 5.949 1 97.31 272 ALA A CA 1
ATOM 2015 C C . ALA A 1 272 ? 8.289 36.781 7.023 1 97.31 272 ALA A C 1
ATOM 2017 O O . ALA A 1 272 ? 7.66 37.844 7.184 1 97.31 272 ALA A O 1
ATOM 2018 N N . LEU A 1 273 ? 8.055 35.719 7.719 1 98.06 273 LEU A N 1
ATOM 2019 C CA . LEU A 1 273 ? 7.059 35.688 8.789 1 98.06 273 LEU A CA 1
ATOM 2020 C C . LEU A 1 273 ? 7.445 36.656 9.914 1 98.06 273 LEU A C 1
ATOM 2022 O O . LEU A 1 273 ? 6.586 37.344 10.461 1 98.06 273 LEU A O 1
ATOM 2026 N N . ARG A 1 274 ? 8.711 36.656 10.258 1 98.06 274 ARG A N 1
ATOM 2027 C CA . ARG A 1 274 ? 9.195 37.562 11.266 1 98.06 274 ARG A CA 1
ATOM 2028 C C . ARG A 1 274 ? 8.867 39 10.891 1 98.06 274 ARG A C 1
ATOM 2030 O O . ARG A 1 274 ? 8.43 39.812 11.734 1 98.06 274 ARG A O 1
ATOM 2037 N N . GLY A 1 275 ? 9.078 39.344 9.656 1 97.5 275 GLY A N 1
ATOM 2038 C CA . GLY A 1 275 ? 8.805 40.688 9.172 1 97.5 275 GLY A CA 1
ATOM 2039 C C . GLY A 1 275 ? 7.324 41 9.133 1 97.5 275 GLY A C 1
ATOM 2040 O O . GLY A 1 275 ? 6.934 42.156 9.289 1 97.5 275 GLY A O 1
ATOM 2041 N N . ALA A 1 276 ? 6.48 40.062 8.953 1 98.06 276 ALA A N 1
ATOM 2042 C CA . ALA A 1 276 ? 5.047 40.25 8.758 1 98.06 276 ALA A CA 1
ATOM 2043 C C . ALA A 1 276 ? 4.301 40.219 10.086 1 98.06 276 ALA A C 1
ATOM 2045 O O . ALA A 1 276 ? 3.137 40.625 10.156 1 98.06 276 ALA A O 1
ATOM 2046 N N . LEU A 1 277 ? 4.934 39.719 11.117 1 98.19 277 LEU A N 1
ATOM 2047 C CA . LEU A 1 277 ? 4.305 39.562 12.422 1 98.19 277 LEU A CA 1
ATOM 2048 C C . LEU A 1 277 ? 4.441 40.844 13.25 1 98.19 277 LEU A C 1
ATOM 2050 O O . LEU A 1 277 ? 5.508 41.469 13.273 1 98.19 277 LEU A O 1
ATOM 2054 N N . GLN A 1 278 ? 3.342 41.312 13.867 1 97.94 278 GLN A N 1
ATOM 2055 C CA . GLN A 1 278 ? 3.373 42.438 14.789 1 97.94 278 GLN A CA 1
ATOM 2056 C C . GLN A 1 278 ? 4.375 42.219 15.922 1 97.94 278 GLN A C 1
ATOM 2058 O O . GLN A 1 278 ? 4.652 41.062 16.281 1 97.94 278 GLN A O 1
ATOM 2063 N N . PRO A 1 279 ? 4.906 43.312 16.5 1 97 279 PRO A N 1
ATOM 2064 C CA . PRO A 1 279 ? 5.891 43.156 17.578 1 97 279 PRO A CA 1
ATOM 2065 C C . PRO A 1 279 ? 5.363 42.344 18.75 1 97 279 PRO A C 1
ATOM 2067 O O . PRO A 1 279 ? 6.129 41.625 19.422 1 97 279 PRO A O 1
ATOM 2070 N N . ASP A 1 280 ? 4.105 42.406 18.969 1 96.56 280 ASP A N 1
ATOM 2071 C CA . ASP A 1 280 ? 3.51 41.656 20.062 1 96.56 280 ASP A CA 1
ATOM 2072 C C . ASP A 1 280 ? 2.732 40.438 19.531 1 96.56 280 ASP A C 1
ATOM 2074 O O . ASP A 1 280 ? 1.867 39.906 20.219 1 96.56 280 ASP A O 1
ATOM 2078 N N . GLY A 1 281 ? 2.949 40.094 18.297 1 97.81 281 GLY A N 1
ATOM 2079 C CA . GLY A 1 281 ? 2.242 39 17.656 1 97.81 281 GLY A CA 1
ATOM 2080 C C . GLY A 1 281 ? 2.725 37.656 18.125 1 97.81 281 GLY A C 1
ATOM 2081 O O . GLY A 1 281 ? 3.738 37.531 18.812 1 97.81 281 GLY A O 1
ATOM 2082 N N . LEU A 1 282 ? 1.941 36.562 17.844 1 98.38 282 LEU A N 1
ATOM 2083 C CA . LEU A 1 282 ? 2.268 35.188 18.156 1 98.38 282 LEU A CA 1
ATOM 2084 C C . LEU A 1 282 ? 2.418 34.344 16.891 1 98.38 282 LEU A C 1
ATOM 2086 O O . LEU A 1 282 ? 1.705 34.562 15.914 1 98.38 282 LEU A O 1
ATOM 2090 N N . PHE A 1 283 ? 3.354 33.5 16.922 1 98.69 283 PHE A N 1
ATOM 2091 C CA . PHE A 1 283 ? 3.584 32.531 15.852 1 98.69 283 PHE A CA 1
ATOM 2092 C C . PHE A 1 283 ? 3.568 31.109 16.391 1 98.69 283 PHE A C 1
ATOM 2094 O O . PHE A 1 283 ? 4.402 30.734 17.219 1 98.69 283 PHE A O 1
ATOM 2101 N N . LEU A 1 284 ? 2.576 30.297 15.938 1 98.56 284 LEU A N 1
ATOM 2102 C CA . LEU A 1 284 ? 2.469 28.906 16.328 1 98.56 284 LEU A CA 1
ATOM 2103 C C . LEU A 1 284 ? 2.992 27.984 15.227 1 98.56 284 LEU A C 1
ATOM 2105 O O . LEU A 1 284 ? 2.508 28.031 14.094 1 98.56 284 LEU A O 1
ATOM 2109 N N . ILE A 1 285 ? 3.986 27.188 15.57 1 98.31 285 ILE A N 1
ATOM 2110 C CA . ILE A 1 285 ? 4.496 26.141 14.688 1 98.31 285 ILE A CA 1
ATOM 2111 C C . ILE A 1 285 ? 3.949 24.781 15.133 1 98.31 285 ILE A C 1
ATOM 2113 O O . ILE A 1 285 ? 4.137 24.375 16.281 1 98.31 285 ILE A O 1
ATOM 2117 N N . CYS A 1 286 ? 3.193 24.156 14.312 1 96.56 286 CYS A N 1
ATOM 2118 C CA . CYS A 1 286 ? 2.787 22.766 14.461 1 96.56 286 CYS A CA 1
ATOM 2119 C C . CYS A 1 286 ? 3.447 21.891 13.406 1 96.56 286 CYS A C 1
ATOM 2121 O O . CYS A 1 286 ? 3.174 22.031 12.211 1 96.56 286 CYS A O 1
ATOM 2123 N N . ASP A 1 287 ? 4.348 20.969 13.812 1 96.5 287 ASP A N 1
ATOM 2124 C CA . ASP A 1 287 ? 5.035 20.125 12.844 1 96.5 287 ASP A CA 1
ATOM 2125 C C . ASP A 1 287 ? 5.254 18.719 13.391 1 96.5 287 ASP A C 1
ATOM 2127 O O . ASP A 1 287 ? 4.965 18.453 14.562 1 96.5 287 ASP A O 1
ATOM 2131 N N . ILE A 1 288 ? 5.672 17.828 12.562 1 95.69 288 ILE A N 1
ATOM 2132 C CA . ILE A 1 288 ? 5.816 16.422 12.922 1 95.69 288 ILE A CA 1
ATOM 2133 C C . ILE A 1 288 ? 6.828 16.281 14.055 1 95.69 288 ILE A C 1
ATOM 2135 O O . ILE A 1 288 ? 7.922 16.844 13.992 1 95.69 288 ILE A O 1
ATOM 2139 N N . ALA A 1 289 ? 6.434 15.516 15.047 1 94.56 289 ALA A N 1
ATOM 2140 C CA . ALA A 1 289 ? 7.355 15.242 16.141 1 94.56 289 ALA A CA 1
ATOM 2141 C C . ALA A 1 289 ? 8.5 14.336 15.688 1 94.56 289 ALA A C 1
ATOM 2143 O O . ALA A 1 289 ? 8.273 13.367 14.953 1 94.56 289 ALA A O 1
ATOM 2144 N N . SER A 1 290 ? 9.672 14.672 15.977 1 96.06 290 SER A N 1
ATOM 2145 C CA . SER A 1 290 ? 10.898 13.969 15.633 1 96.06 290 SER A CA 1
ATOM 2146 C C . SER A 1 290 ? 11.797 13.797 16.859 1 96.06 290 SER A C 1
ATOM 2148 O O . SER A 1 290 ? 11.789 14.633 17.766 1 96.06 290 SER A O 1
ATOM 2150 N N . LEU A 1 291 ? 12.547 12.742 16.922 1 95.12 291 LEU A N 1
ATOM 2151 C CA . LEU A 1 291 ? 13.438 12.469 18.047 1 95.12 291 LEU A CA 1
ATOM 2152 C C . LEU A 1 291 ? 14.812 13.086 17.797 1 95.12 291 LEU A C 1
ATOM 2154 O O . LEU A 1 291 ? 15.727 12.93 18.625 1 95.12 291 LEU A O 1
ATOM 2158 N N . GLY A 1 292 ? 14.945 13.758 16.672 1 94.62 292 GLY A N 1
ATOM 2159 C CA . GLY A 1 292 ? 16.203 14.438 16.391 1 94.62 292 GLY A CA 1
ATOM 2160 C C . GLY A 1 292 ? 17.031 13.742 15.336 1 94.62 292 GLY A C 1
ATOM 2161 O O . GLY A 1 292 ? 16.594 13.57 14.203 1 94.62 292 GLY A O 1
ATOM 2162 N N . PRO A 1 293 ? 18.25 13.281 15.805 1 93.88 293 PRO A N 1
ATOM 2163 C CA . PRO A 1 293 ? 19.125 12.664 14.805 1 93.88 293 PRO A CA 1
ATOM 2164 C C . PRO A 1 293 ? 18.531 11.398 14.195 1 93.88 293 PRO A C 1
ATOM 2166 O O . PRO A 1 293 ? 17.703 10.727 14.836 1 93.88 293 PRO A O 1
ATOM 2169 N N . PRO A 1 294 ? 18.969 11.07 12.969 1 96.94 294 PRO A N 1
ATOM 2170 C CA . PRO A 1 294 ? 18.438 9.898 12.281 1 96.94 294 PRO A CA 1
ATOM 2171 C C . PRO A 1 294 ? 18.531 8.625 13.117 1 96.94 294 PRO A C 1
ATOM 2173 O O . PRO A 1 294 ? 17.594 7.824 13.148 1 96.94 294 PRO A O 1
ATOM 2176 N N . ALA A 1 295 ? 19.609 8.422 13.883 1 98 295 ALA A N 1
ATOM 2177 C CA . ALA A 1 295 ? 19.797 7.227 14.695 1 98 295 ALA A CA 1
ATOM 2178 C C . ALA A 1 295 ? 18.688 7.102 15.734 1 98 295 ALA A C 1
ATOM 2180 O O . ALA A 1 295 ? 18.156 6.012 15.961 1 98 295 ALA A O 1
ATOM 2181 N N . ALA A 1 296 ? 18.359 8.234 16.344 1 97.75 296 ALA A N 1
ATOM 2182 C CA . ALA A 1 296 ? 17.312 8.234 17.359 1 97.75 296 ALA A CA 1
ATOM 2183 C C . ALA A 1 296 ? 15.961 7.906 16.734 1 97.75 296 ALA A C 1
ATOM 2185 O O . ALA A 1 296 ? 15.164 7.156 17.312 1 97.75 296 ALA A O 1
ATOM 2186 N N . ASN A 1 297 ? 15.664 8.469 15.578 1 97.75 297 ASN A N 1
ATOM 2187 C CA . ASN A 1 297 ? 14.406 8.203 14.883 1 97.75 297 ASN A CA 1
ATOM 2188 C C . ASN A 1 297 ? 14.312 6.746 14.445 1 97.75 297 ASN A C 1
ATOM 2190 O O . ASN A 1 297 ? 13.281 6.102 14.625 1 97.75 297 ASN A O 1
ATOM 2194 N N . ILE A 1 298 ? 15.398 6.219 13.844 1 98.19 298 ILE A N 1
ATOM 2195 C CA . ILE A 1 298 ? 15.43 4.848 13.344 1 98.19 298 ILE A CA 1
ATOM 2196 C C . ILE A 1 298 ? 15.195 3.877 14.5 1 98.19 298 ILE A C 1
ATOM 2198 O O . ILE A 1 298 ? 14.438 2.912 14.367 1 98.19 298 ILE A O 1
ATOM 2202 N N . GLU A 1 299 ? 15.758 4.156 15.609 1 96.69 299 GLU A N 1
ATOM 2203 C CA . GLU A 1 299 ? 15.703 3.25 16.75 1 96.69 299 GLU A CA 1
ATOM 2204 C C . GLU A 1 299 ? 14.391 3.396 17.516 1 96.69 299 GLU A C 1
ATOM 2206 O O . GLU A 1 299 ? 13.836 2.406 18 1 96.69 299 GLU A O 1
ATOM 2211 N N . GLY A 1 300 ? 13.961 4.652 17.578 1 94.75 300 GLY A N 1
ATOM 2212 C CA . GLY A 1 300 ? 12.984 4.852 18.641 1 94.75 300 GLY A CA 1
ATOM 2213 C C . GLY A 1 300 ? 11.672 5.426 18.141 1 94.75 300 GLY A C 1
ATOM 2214 O O . GLY A 1 300 ? 10.664 5.395 18.859 1 94.75 300 GLY A O 1
ATOM 2215 N N . HIS A 1 301 ? 11.578 6.055 17.016 1 94.94 301 HIS A N 1
ATOM 2216 C CA . HIS A 1 301 ? 10.328 6.656 16.562 1 94.94 301 HIS A CA 1
ATOM 2217 C C . HIS A 1 301 ? 9.289 5.586 16.234 1 94.94 301 HIS A C 1
ATOM 2219 O O . HIS A 1 301 ? 9.547 4.688 15.43 1 94.94 301 HIS A O 1
ATOM 2225 N N . PRO A 1 302 ? 8.125 5.633 16.797 1 91.19 302 PRO A N 1
ATOM 2226 C CA . PRO A 1 302 ? 7.137 4.566 16.641 1 91.19 302 PRO A CA 1
ATOM 2227 C C . PRO A 1 302 ? 6.672 4.406 15.195 1 91.19 302 PRO A C 1
ATOM 2229 O O . PRO A 1 302 ? 6.238 3.32 14.797 1 91.19 302 PRO A O 1
ATOM 2232 N N . MET A 1 303 ? 6.781 5.426 14.398 1 94.25 303 MET A N 1
ATOM 2233 C CA . MET A 1 303 ? 6.383 5.379 12.992 1 94.25 303 MET A CA 1
ATOM 2234 C C . MET A 1 303 ? 7.555 5.738 12.086 1 94.25 303 MET A C 1
ATOM 2236 O O . MET A 1 303 ? 7.363 6.324 11.016 1 94.25 303 MET A O 1
ATOM 2240 N N . GLY A 1 304 ? 8.719 5.422 12.547 1 96.31 304 GLY A N 1
ATOM 2241 C CA . GLY A 1 304 ? 9.922 5.832 11.836 1 96.31 304 GLY A CA 1
ATOM 2242 C C . GLY A 1 304 ? 9.922 5.402 10.383 1 96.31 304 GLY A C 1
ATOM 2243 O O . GLY A 1 304 ? 10.156 6.223 9.492 1 96.31 304 GLY A O 1
ATOM 2244 N N . ALA A 1 305 ? 9.609 4.117 10.117 1 97.5 305 ALA A N 1
ATOM 2245 C CA . ALA A 1 305 ? 9.617 3.596 8.758 1 97.5 305 ALA A CA 1
ATOM 2246 C C . ALA A 1 305 ? 8.594 4.324 7.887 1 97.5 305 ALA A C 1
ATOM 2248 O O . ALA A 1 305 ? 8.891 4.699 6.75 1 97.5 305 ALA A O 1
ATOM 2249 N N . CYS A 1 306 ? 7.445 4.566 8.422 1 97.19 306 CYS A N 1
ATOM 2250 C CA . CYS A 1 306 ? 6.383 5.242 7.684 1 97.19 306 CYS A CA 1
ATOM 2251 C C . CYS A 1 306 ? 6.758 6.691 7.395 1 97.19 306 CYS A C 1
ATOM 2253 O O . CYS A 1 306 ? 6.582 7.168 6.273 1 97.19 306 CYS A O 1
ATOM 2255 N N . MET A 1 307 ? 7.301 7.375 8.375 1 97.44 307 MET A N 1
ATOM 2256 C CA . MET A 1 307 ? 7.605 8.797 8.242 1 97.44 307 MET A CA 1
ATOM 2257 C C . MET A 1 307 ? 8.727 9.016 7.234 1 97.44 307 MET A C 1
ATOM 2259 O O . MET A 1 307 ? 8.672 9.953 6.43 1 97.44 307 MET A O 1
ATOM 2263 N N . TYR A 1 308 ? 9.719 8.156 7.277 1 98.5 308 TYR A N 1
ATOM 2264 C CA . TYR A 1 308 ? 10.797 8.289 6.301 1 98.5 308 TYR A CA 1
ATOM 2265 C C . TYR A 1 308 ? 10.297 7.977 4.895 1 98.5 308 TYR A C 1
ATOM 2267 O O . TYR A 1 308 ? 10.758 8.578 3.92 1 98.5 308 TYR A O 1
ATOM 2275 N N . ALA A 1 309 ? 9.406 7.016 4.797 1 98.19 309 ALA A N 1
ATOM 2276 C CA . ALA A 1 309 ? 8.836 6.73 3.484 1 98.19 309 ALA A CA 1
ATOM 2277 C C . ALA A 1 309 ? 8.016 7.906 2.973 1 98.19 309 ALA A C 1
ATOM 2279 O O . ALA A 1 309 ? 8.086 8.258 1.791 1 98.19 309 ALA A O 1
ATOM 2280 N N . PHE A 1 310 ? 7.234 8.5 3.834 1 96.25 310 PHE A N 1
ATOM 2281 C CA . PHE A 1 310 ? 6.496 9.711 3.496 1 96.25 310 PHE A CA 1
ATOM 2282 C C . PHE A 1 310 ? 7.441 10.82 3.062 1 96.25 310 PHE A C 1
ATOM 2284 O O . PHE A 1 310 ? 7.156 11.555 2.115 1 96.25 310 PHE A O 1
ATOM 2291 N N . SER A 1 311 ? 8.508 10.898 3.732 1 97.81 311 SER A N 1
ATOM 2292 C CA . SER A 1 311 ? 9.516 11.906 3.42 1 97.81 311 SER A CA 1
ATOM 2293 C C . SER A 1 311 ? 10.008 11.766 1.983 1 97.81 311 SER A C 1
ATOM 2295 O O . SER A 1 311 ? 9.984 12.734 1.221 1 97.81 311 SER A O 1
ATOM 2297 N N . VAL A 1 312 ? 10.383 10.562 1.646 1 98.12 312 VAL A N 1
ATOM 2298 C CA . VAL A 1 312 ? 10.922 10.305 0.314 1 98.12 312 VAL A CA 1
ATOM 2299 C C . VAL A 1 312 ? 9.852 10.586 -0.738 1 98.12 312 VAL A C 1
ATOM 2301 O O . VAL A 1 312 ? 10.125 11.219 -1.763 1 98.12 312 VAL A O 1
ATOM 2304 N N . SER A 1 313 ? 8.648 10.211 -0.459 1 96.25 313 SER A N 1
ATOM 2305 C CA . SER A 1 313 ? 7.582 10.219 -1.454 1 96.25 313 SER A CA 1
ATOM 2306 C C . SER A 1 313 ? 6.953 11.602 -1.575 1 96.25 313 SER A C 1
ATOM 2308 O O . SER A 1 313 ? 6.336 11.93 -2.594 1 96.25 313 SER A O 1
ATOM 2310 N N . CYS A 1 314 ? 7.129 12.406 -0.476 1 95.75 314 CYS A N 1
ATOM 2311 C CA . CYS A 1 314 ? 6.336 13.633 -0.488 1 95.75 314 CYS A CA 1
ATOM 2312 C C . CYS A 1 314 ? 7.125 14.797 0.099 1 95.75 314 CYS A C 1
ATOM 2314 O O . CYS A 1 314 ? 7.387 15.781 -0.589 1 95.75 314 CYS A O 1
ATOM 2316 N N . CYS A 1 315 ? 7.543 14.742 1.334 1 97.06 315 CYS A N 1
ATOM 2317 C CA . CYS A 1 315 ? 8.055 15.891 2.08 1 97.06 315 CYS A CA 1
ATOM 2318 C C . CYS A 1 315 ? 9.438 16.297 1.584 1 97.06 315 CYS A C 1
ATOM 2320 O O . CYS A 1 315 ? 9.656 17.453 1.229 1 97.06 315 CYS A O 1
ATOM 2322 N N . LEU A 1 316 ? 10.336 15.273 1.619 1 98.06 316 LEU A N 1
ATOM 2323 C CA . LEU A 1 316 ? 11.648 15.555 1.053 1 98.06 316 LEU A CA 1
ATOM 2324 C C . LEU A 1 316 ? 11.531 15.992 -0.403 1 98.06 316 LEU A C 1
ATOM 2326 O O . LEU A 1 316 ? 12.195 16.938 -0.827 1 98.06 316 LEU A O 1
ATOM 2330 N N . SER A 1 317 ? 10.719 15.227 -1.129 1 97.06 317 SER A N 1
ATOM 2331 C CA . SER A 1 317 ? 10.477 15.539 -2.533 1 97.06 317 SER A CA 1
ATOM 2332 C C . SER A 1 317 ? 10.047 17 -2.705 1 97.06 317 SER A C 1
ATOM 2334 O O . SER A 1 317 ? 10.586 17.703 -3.549 1 97.06 317 SER A O 1
ATOM 2336 N N . SER A 1 318 ? 9.125 17.438 -1.941 1 96.25 318 SER A N 1
ATOM 2337 C CA . SER A 1 318 ? 8.664 18.812 -2.004 1 96.25 318 SER A CA 1
ATOM 2338 C C . SER A 1 318 ? 9.781 19.781 -1.635 1 96.25 318 SER A C 1
ATOM 2340 O O . SER A 1 318 ? 9.969 20.812 -2.299 1 96.25 318 SER A O 1
ATOM 2342 N N . GLY A 1 319 ? 10.5 19.5 -0.604 1 97.62 319 GLY A N 1
ATOM 2343 C CA . GLY A 1 319 ? 11.586 20.344 -0.131 1 97.62 319 GLY A CA 1
ATOM 2344 C C . GLY A 1 319 ? 12.703 20.5 -1.141 1 97.62 319 GLY A C 1
ATOM 2345 O O . GLY A 1 319 ? 13.508 21.438 -1.049 1 97.62 319 GLY A O 1
ATOM 2346 N N . LEU A 1 320 ? 12.742 19.578 -2.076 1 98.12 320 LEU A N 1
ATOM 2347 C CA . LEU A 1 320 ? 13.789 19.594 -3.094 1 98.12 320 LEU A CA 1
ATOM 2348 C C . LEU A 1 320 ? 13.203 19.891 -4.469 1 98.12 320 LEU A C 1
ATOM 2350 O O . LEU A 1 320 ? 13.844 19.641 -5.492 1 98.12 320 LEU A O 1
ATOM 2354 N N . SER A 1 321 ? 12.023 20.391 -4.531 1 96.5 321 SER A N 1
ATOM 2355 C CA . SER A 1 321 ? 11.312 20.578 -5.789 1 96.5 321 SER A CA 1
ATOM 2356 C C . SER A 1 321 ? 11.836 21.797 -6.539 1 96.5 321 SER A C 1
ATOM 2358 O O . SER A 1 321 ? 11.531 21.984 -7.719 1 96.5 321 SER A O 1
ATOM 2360 N N . GLU A 1 322 ? 12.602 22.688 -5.902 1 94.69 322 GLU A N 1
ATOM 2361 C CA . GLU A 1 322 ? 13.273 23.844 -6.516 1 94.69 322 GLU A CA 1
ATOM 2362 C C . GLU A 1 322 ? 14.766 23.844 -6.199 1 94.69 322 GLU A C 1
ATOM 2364 O O . GLU A 1 322 ? 15.188 23.312 -5.168 1 94.69 322 GLU A O 1
ATOM 2369 N N . PRO A 1 323 ? 15.516 24.469 -7.113 1 94.44 323 PRO A N 1
ATOM 2370 C CA . PRO A 1 323 ? 16.953 24.547 -6.836 1 94.44 323 PRO A CA 1
ATOM 2371 C C . PRO A 1 323 ? 17.25 25.25 -5.512 1 94.44 323 PRO A C 1
ATOM 2373 O O . PRO A 1 323 ? 16.594 26.234 -5.168 1 94.44 323 PRO A O 1
ATOM 2376 N N . GLY A 1 324 ? 18.141 24.688 -4.848 1 95.44 324 GLY A N 1
ATOM 2377 C CA . GLY A 1 324 ? 18.578 25.297 -3.6 1 95.44 324 GLY A CA 1
ATOM 2378 C C . GLY A 1 324 ? 17.734 24.875 -2.41 1 95.44 324 GLY A C 1
ATOM 2379 O O . GLY A 1 324 ? 17.922 25.359 -1.297 1 95.44 324 GLY A O 1
ATOM 2380 N N . GLY A 1 325 ? 16.812 23.953 -2.592 1 97.44 325 GLY A N 1
ATOM 2381 C CA . GLY A 1 325 ? 16 23.453 -1.484 1 97.44 325 GLY A CA 1
ATOM 2382 C C . GLY A 1 325 ? 16.828 22.812 -0.39 1 97.44 325 GLY A C 1
ATOM 2383 O O . GLY A 1 325 ? 17.828 22.125 -0.673 1 97.44 325 GLY A O 1
ATOM 2384 N N . LEU A 1 326 ? 16.422 23.031 0.808 1 97.62 326 LEU A N 1
ATOM 2385 C CA . LEU A 1 326 ? 17.172 22.531 1.953 1 97.62 326 LEU A CA 1
ATOM 2386 C C . LEU A 1 326 ? 16.922 21.031 2.162 1 97.62 326 LEU A C 1
ATOM 2388 O O . LEU A 1 326 ? 17.719 20.344 2.791 1 97.62 326 LEU A O 1
ATOM 2392 N N . GLY A 1 327 ? 15.773 20.562 1.718 1 97.81 327 GLY A N 1
ATOM 2393 C CA . GLY A 1 327 ? 15.484 19.141 1.796 1 97.81 327 GLY A CA 1
ATOM 2394 C C . GLY A 1 327 ? 15.516 18.594 3.213 1 97.81 327 GLY A C 1
ATOM 2395 O O . GLY A 1 327 ? 16.156 17.594 3.484 1 97.81 327 GLY A O 1
ATOM 2396 N N . LEU A 1 328 ? 14.742 19.203 4.113 1 97.56 328 LEU A N 1
ATOM 2397 C CA . LEU A 1 328 ? 14.766 18.797 5.516 1 97.56 328 LEU A CA 1
ATOM 2398 C C . LEU A 1 328 ? 14.203 17.391 5.691 1 97.56 328 LEU A C 1
ATOM 2400 O O . LEU A 1 328 ? 14.727 16.609 6.477 1 97.56 328 LEU A O 1
ATOM 2404 N N . GLY A 1 329 ? 13.07 17.141 4.988 1 97.31 329 GLY A N 1
ATOM 2405 C CA . GLY A 1 329 ? 12.391 15.867 5.156 1 97.31 329 GLY A CA 1
ATOM 2406 C C . GLY A 1 329 ? 11.414 15.867 6.316 1 97.31 329 GLY A C 1
ATOM 2407 O O . GLY A 1 329 ? 11.414 16.781 7.141 1 97.31 329 GLY A O 1
ATOM 2408 N N . THR A 1 330 ? 10.656 14.844 6.426 1 97.69 330 THR A N 1
ATOM 2409 C CA . THR A 1 330 ? 9.539 14.734 7.367 1 97.69 330 THR A CA 1
ATOM 2410 C C . THR A 1 330 ? 10.031 14.859 8.805 1 97.69 330 THR A C 1
ATOM 2412 O O . THR A 1 330 ? 9.398 15.523 9.625 1 97.69 330 THR A O 1
ATOM 2415 N N . LEU A 1 331 ? 11.156 14.25 9.094 1 97.88 331 LEU A N 1
ATOM 2416 C CA . LEU A 1 331 ? 11.625 14.203 10.477 1 97.88 331 LEU A CA 1
ATOM 2417 C C . LEU A 1 331 ? 12.805 15.141 10.688 1 97.88 331 LEU A C 1
ATOM 2419 O O . LEU A 1 331 ? 13.484 15.07 11.711 1 97.88 331 LEU A O 1
ATOM 2423 N N . GLY A 1 332 ? 13.047 16.031 9.688 1 97.06 332 GLY A N 1
ATOM 2424 C CA . GLY A 1 332 ? 14.25 16.859 9.719 1 97.06 332 GLY A CA 1
ATOM 2425 C C . GLY A 1 332 ? 14.031 18.203 10.406 1 97.06 332 GLY A C 1
ATOM 2426 O O . GLY A 1 332 ? 14.984 18.938 10.641 1 97.06 332 GLY A O 1
ATOM 2427 N N . PHE A 1 333 ? 12.82 18.578 10.672 1 97.12 333 PHE A N 1
ATOM 2428 C CA . PHE A 1 333 ? 12.5 19.828 11.352 1 97.12 333 PHE A CA 1
ATOM 2429 C C . PHE A 1 333 ? 12.25 19.578 12.836 1 97.12 333 PHE A C 1
ATOM 2431 O O . PHE A 1 333 ? 11.219 20 13.367 1 97.12 333 PHE A O 1
ATOM 2438 N N . HIS A 1 334 ? 13.164 18.891 13.492 1 95.5 334 HIS A N 1
ATOM 2439 C CA . HIS A 1 334 ? 13.023 18.625 14.922 1 95.5 334 HIS A CA 1
ATOM 2440 C C . HIS A 1 334 ? 13.344 19.859 15.75 1 95.5 334 HIS A C 1
ATOM 2442 O O . HIS A 1 334 ? 13.812 20.875 15.219 1 95.5 334 HIS A O 1
ATOM 2448 N N . ARG A 1 335 ? 13.148 19.812 17.031 1 96.12 335 ARG A N 1
ATOM 2449 C CA . ARG A 1 335 ? 13.117 20.953 17.938 1 96.12 335 ARG A CA 1
ATOM 2450 C C . ARG A 1 335 ? 14.375 21.797 17.781 1 96.12 335 ARG A C 1
ATOM 2452 O O . ARG A 1 335 ? 14.289 23.031 17.656 1 96.12 335 ARG A O 1
ATOM 2459 N N . GLU A 1 336 ? 15.547 21.203 17.797 1 97.06 336 GLU A N 1
ATOM 2460 C CA . GLU A 1 336 ? 16.797 21.938 17.719 1 97.06 336 GLU A CA 1
ATOM 2461 C C . GLU A 1 336 ? 16.922 22.703 16.406 1 97.06 336 GLU A C 1
ATOM 2463 O O . GLU A 1 336 ? 17.359 23.844 16.375 1 97.06 336 GLU A O 1
ATOM 2468 N N . VAL A 1 337 ? 16.547 22.047 15.375 1 97.5 337 VAL A N 1
ATOM 2469 C CA . VAL A 1 337 ? 16.578 22.672 14.062 1 97.5 337 VAL A CA 1
ATOM 2470 C C . VAL A 1 337 ? 15.555 23.812 14 1 97.5 337 VAL A C 1
ATOM 2472 O O . VAL A 1 337 ? 15.867 24.906 13.531 1 97.5 337 VAL A O 1
ATOM 2475 N N . ALA A 1 338 ? 14.328 23.594 14.477 1 97.88 338 ALA A N 1
ATOM 2476 C CA . ALA A 1 338 ? 13.273 24.594 14.5 1 97.88 338 ALA A CA 1
ATOM 2477 C C . ALA A 1 338 ? 13.711 25.828 15.289 1 97.88 338 ALA A C 1
ATOM 2479 O O . ALA A 1 338 ? 13.539 26.953 14.828 1 97.88 338 ALA A O 1
ATOM 2480 N N . GLU A 1 339 ? 14.25 25.578 16.438 1 98.25 339 GLU A N 1
ATOM 2481 C CA . GLU A 1 339 ? 14.688 26.672 17.297 1 98.25 339 GLU A CA 1
ATOM 2482 C C . GLU A 1 339 ? 15.812 27.469 16.641 1 98.25 339 GLU A C 1
ATOM 2484 O O . GLU A 1 339 ? 15.789 28.703 16.641 1 98.25 339 GLU A O 1
ATOM 2489 N N . ARG A 1 340 ? 16.781 26.766 16.141 1 98.31 340 ARG A N 1
ATOM 2490 C CA . ARG A 1 340 ? 17.891 27.422 15.461 1 98.31 340 ARG A CA 1
ATOM 2491 C C . ARG A 1 340 ? 17.391 28.281 14.297 1 98.31 340 ARG A C 1
ATOM 2493 O O . ARG A 1 340 ? 17.812 29.438 14.148 1 98.31 340 ARG A O 1
ATOM 2500 N N . MET A 1 341 ? 16.531 27.734 13.469 1 98.38 341 MET A N 1
ATOM 2501 C CA . MET A 1 341 ? 16.016 28.453 12.305 1 98.38 341 MET A CA 1
ATOM 2502 C C . MET A 1 341 ? 15.195 29.672 12.727 1 98.38 341 MET A C 1
ATOM 2504 O O . MET A 1 341 ? 15.273 30.719 12.086 1 98.38 341 MET A O 1
ATOM 2508 N N . ALA A 1 342 ? 14.398 29.531 13.773 1 98.5 342 ALA A N 1
ATOM 2509 C CA . ALA A 1 342 ? 13.625 30.656 14.289 1 98.5 342 ALA A CA 1
ATOM 2510 C C . ALA A 1 342 ? 14.539 31.781 14.781 1 98.5 342 ALA A C 1
ATOM 2512 O O . ALA A 1 342 ? 14.312 32.938 14.477 1 98.5 342 ALA A O 1
ATOM 2513 N N . LYS A 1 343 ? 15.562 31.391 15.492 1 98.25 343 LYS A N 1
ATOM 2514 C CA . LYS A 1 343 ? 16.516 32.375 16 1 98.25 343 LYS A CA 1
ATOM 2515 C C . LYS A 1 343 ? 17.234 33.094 14.852 1 98.25 343 LYS A C 1
ATOM 2517 O O . LYS A 1 343 ? 17.391 34.312 14.875 1 98.25 343 LYS A O 1
ATOM 2522 N N . GLU A 1 344 ? 17.641 32.344 13.93 1 98.5 344 GLU A N 1
ATOM 2523 C CA . GLU A 1 344 ? 18.344 32.906 12.781 1 98.5 344 GLU A CA 1
ATOM 2524 C C . GLU A 1 344 ? 17.438 33.844 11.984 1 98.5 344 GLU A C 1
ATOM 2526 O O . GLU A 1 344 ? 17.922 34.781 11.359 1 98.5 344 GLU A O 1
ATOM 2531 N N . ALA A 1 345 ? 16.156 33.594 12.023 1 98.25 345 ALA A N 1
ATOM 2532 C CA . ALA A 1 345 ? 15.18 34.406 11.32 1 98.25 345 ALA A CA 1
ATOM 2533 C C . ALA A 1 345 ? 14.891 35.688 12.094 1 98.25 345 ALA A C 1
ATOM 2535 O O . ALA A 1 345 ? 14.242 36.625 11.57 1 98.25 345 ALA A O 1
ATOM 2536 N N . GLY A 1 346 ? 15.289 35.781 13.359 1 98 346 GLY A N 1
ATOM 2537 C CA . GLY A 1 346 ? 15.18 37 14.109 1 98 346 GLY A CA 1
ATOM 2538 C C . GLY A 1 346 ? 14.125 36.969 15.195 1 98 346 GLY A C 1
ATOM 2539 O O . GLY A 1 346 ? 13.812 37.969 15.82 1 98 346 GLY A O 1
ATOM 2540 N N . PHE A 1 347 ? 13.609 35.812 15.469 1 98.5 347 PHE A N 1
ATOM 2541 C CA . PHE A 1 347 ? 12.656 35.688 16.562 1 98.5 347 PHE A CA 1
ATOM 2542 C C . PHE A 1 347 ? 13.367 35.688 17.906 1 98.5 347 PHE A C 1
ATOM 2544 O O . PHE A 1 347 ? 14.492 35.188 18.016 1 98.5 347 PHE A O 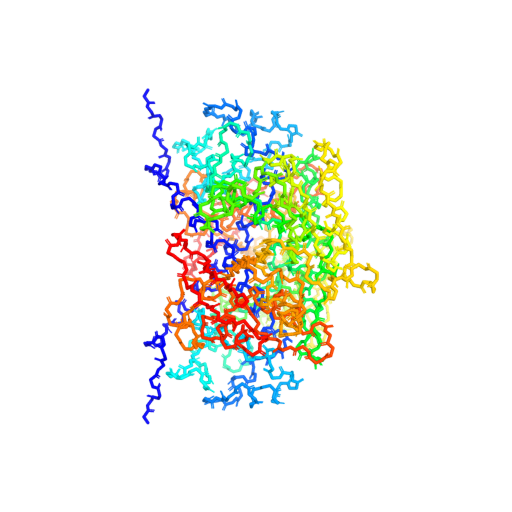1
ATOM 2551 N N . SER A 1 348 ? 12.703 36.188 18.906 1 97.44 348 SER A N 1
ATOM 2552 C CA . SER A 1 348 ? 13.367 36.406 20.188 1 97.44 348 SER A CA 1
ATOM 2553 C C . SER A 1 348 ? 13.07 35.281 21.156 1 97.44 348 SER A C 1
ATOM 2555 O O . SER A 1 348 ? 13.812 35.062 22.125 1 97.44 348 SER A O 1
ATOM 2557 N N . SER A 1 349 ? 11.961 34.625 20.984 1 97.12 349 SER A N 1
ATOM 2558 C CA . SER A 1 349 ? 11.555 33.562 21.906 1 97.12 349 SER A CA 1
ATOM 2559 C C . SER A 1 349 ? 11.047 32.344 21.156 1 97.12 349 SER A C 1
ATOM 2561 O O . SER A 1 349 ? 10.414 32.469 20.094 1 97.12 349 SER A O 1
ATOM 2563 N N . PHE A 1 350 ? 11.336 31.188 21.625 1 98.12 350 PHE A N 1
ATOM 2564 C CA . PHE A 1 350 ? 10.938 29.875 21.141 1 98.12 350 PHE A CA 1
ATOM 2565 C C . PHE A 1 350 ? 10.57 28.953 22.297 1 98.12 350 PHE A C 1
ATOM 2567 O O . PHE A 1 350 ? 11.438 28.562 23.078 1 98.12 350 PHE A O 1
ATOM 2574 N N . GLU A 1 351 ? 9.289 28.594 22.391 1 97.81 351 GLU A N 1
ATOM 2575 C CA . GLU A 1 351 ? 8.812 27.828 23.547 1 97.81 351 GLU A CA 1
ATOM 2576 C C . GLU A 1 351 ? 8.055 26.578 23.125 1 97.81 351 GLU A C 1
ATOM 2578 O O . GLU A 1 351 ? 6.996 26.688 22.5 1 97.81 351 GLU A O 1
ATOM 2583 N N . PRO A 1 352 ? 8.57 25.391 23.469 1 96.81 352 PRO A N 1
ATOM 2584 C CA . PRO A 1 352 ? 7.766 24.188 23.234 1 96.81 352 PRO A CA 1
ATOM 2585 C C . PRO A 1 352 ? 6.488 24.172 24.078 1 96.81 352 PRO A C 1
ATOM 2587 O O . PRO A 1 352 ? 6.516 24.531 25.266 1 96.81 352 PRO A O 1
ATOM 2590 N N . LEU A 1 353 ? 5.418 23.844 23.422 1 96.69 353 LEU A N 1
ATOM 2591 C CA . LEU A 1 353 ? 4.141 23.719 24.109 1 96.69 353 LEU A CA 1
ATOM 2592 C C . LEU A 1 353 ? 3.871 22.281 24.516 1 96.69 353 LEU A C 1
ATOM 2594 O O . LEU A 1 353 ? 4.219 21.344 23.781 1 96.69 353 LEU A O 1
ATOM 2598 N N . ASP A 1 354 ? 3.209 22.062 25.641 1 91.81 354 ASP A N 1
ATOM 2599 C CA . ASP A 1 354 ? 2.895 20.734 26.156 1 91.81 354 ASP A CA 1
ATOM 2600 C C . ASP A 1 354 ? 1.506 20.297 25.703 1 91.81 354 ASP A C 1
ATOM 2602 O O . ASP A 1 354 ? 0.641 20 26.531 1 91.81 354 ASP A O 1
ATOM 2606 N N . TRP A 1 355 ? 1.262 20.375 24.453 1 92 355 TRP A N 1
ATOM 2607 C CA . TRP A 1 355 ? 0.022 19.844 23.906 1 92 355 TRP A CA 1
ATOM 2608 C C . TRP A 1 355 ? 0.156 18.359 23.594 1 92 355 TRP A C 1
ATOM 2610 O O . TRP A 1 355 ? 1.093 17.938 22.906 1 92 355 TRP A O 1
ATOM 2620 N N . GLU A 1 356 ? -0.643 17.547 24.156 1 83.75 356 GLU A N 1
ATOM 2621 C CA . GLU A 1 356 ? -0.591 16.094 23.953 1 83.75 356 GLU A CA 1
ATOM 2622 C C . GLU A 1 356 ? -0.836 15.742 22.484 1 83.75 356 GLU A C 1
ATOM 2624 O O . GLU A 1 356 ? -1.815 16.188 21.891 1 83.75 356 GLU A O 1
ATOM 2629 N N . SER A 1 357 ? 0.089 15.156 21.938 1 84.69 357 SER A N 1
ATOM 2630 C CA . SER A 1 357 ? -0.025 14.633 20.578 1 84.69 357 SER A CA 1
ATOM 2631 C C . SER A 1 357 ? 0.945 13.477 20.359 1 84.69 357 SER A C 1
ATOM 2633 O O . SER A 1 357 ? 2.068 13.5 20.859 1 84.69 357 SER A O 1
ATOM 2635 N N . SER A 1 358 ? 0.436 12.539 19.656 1 77.56 358 SER A N 1
ATOM 2636 C CA . SER A 1 358 ? 1.312 11.422 19.312 1 77.56 358 SER A CA 1
ATOM 2637 C C . SER A 1 358 ? 2.037 11.664 17.984 1 77.56 358 SER A C 1
ATOM 2639 O O . SER A 1 358 ? 3.008 10.977 17.672 1 77.56 358 SER A O 1
ATOM 2641 N N . MET A 1 359 ? 1.759 12.719 17.281 1 87.31 359 MET A N 1
ATOM 2642 C CA . MET A 1 359 ? 2.252 12.852 15.914 1 87.31 359 MET A CA 1
ATOM 2643 C C . MET A 1 359 ? 2.996 14.164 15.727 1 87.31 359 MET A C 1
ATOM 2645 O O . MET A 1 359 ? 3.91 14.258 14.906 1 87.31 359 MET A O 1
ATOM 2649 N N . ASN A 1 360 ? 2.629 15.164 16.562 1 93.12 360 ASN A N 1
ATOM 2650 C CA . ASN A 1 360 ? 3.119 16.516 16.266 1 93.12 360 ASN A CA 1
ATOM 2651 C C . ASN A 1 360 ? 3.799 17.141 17.469 1 93.12 360 ASN A C 1
ATOM 2653 O O . ASN A 1 360 ? 3.551 16.734 18.609 1 93.12 360 ASN A O 1
ATOM 2657 N N . ALA A 1 361 ? 4.66 18.016 17.219 1 95.75 361 ALA A N 1
ATOM 2658 C CA . ALA A 1 361 ? 5.215 18.953 18.188 1 95.75 361 ALA A CA 1
ATOM 2659 C C . ALA A 1 361 ? 4.707 20.375 17.938 1 95.75 361 ALA A C 1
ATOM 2661 O O . ALA A 1 361 ? 4.383 20.719 16.797 1 95.75 361 ALA A O 1
ATOM 2662 N N . TYR A 1 362 ? 4.625 21.109 19.016 1 97.12 362 TYR A N 1
ATOM 2663 C CA . TYR A 1 362 ? 4.086 22.453 18.969 1 97.12 362 TYR A CA 1
ATOM 2664 C C . TYR A 1 362 ? 5.051 23.453 19.594 1 97.12 362 TYR A C 1
ATOM 2666 O O . TYR A 1 362 ? 5.57 23.219 20.688 1 97.12 362 TYR A O 1
ATOM 2674 N N . TYR A 1 363 ? 5.277 24.562 18.922 1 98.19 363 TYR A N 1
ATOM 2675 C CA . TYR A 1 363 ? 6.164 25.594 19.422 1 98.19 363 TYR A CA 1
ATOM 2676 C C . TYR A 1 363 ? 5.512 26.969 19.297 1 98.19 363 TYR A C 1
ATOM 2678 O O . TYR A 1 363 ? 4.934 27.312 18.266 1 98.19 363 TYR A O 1
ATOM 2686 N N . LEU A 1 364 ? 5.535 27.703 20.391 1 98.56 364 LEU A N 1
ATOM 2687 C CA . LEU A 1 364 ? 5.125 29.109 20.375 1 98.56 364 LEU A CA 1
ATOM 2688 C C . LEU A 1 364 ? 6.336 30.016 20.203 1 98.56 364 LEU A C 1
ATOM 2690 O O . LEU A 1 364 ? 7.277 29.953 21 1 98.56 364 LEU A O 1
ATOM 2694 N N . VAL A 1 365 ? 6.285 30.812 19.156 1 98.56 365 VAL A N 1
ATOM 2695 C CA . VAL A 1 365 ? 7.406 31.672 18.766 1 98.56 365 VAL A CA 1
ATOM 2696 C C . VAL A 1 365 ? 6.973 33.125 18.797 1 98.56 365 VAL A C 1
ATOM 2698 O O . VAL A 1 365 ? 5.832 33.469 18.453 1 98.56 365 VAL A O 1
ATOM 2701 N N . ARG A 1 366 ? 7.91 34.062 19.219 1 98 366 ARG A N 1
ATOM 2702 C CA . ARG A 1 366 ? 7.602 35.469 19.312 1 98 366 ARG A CA 1
ATOM 2703 C C . ARG A 1 366 ? 8.711 36.312 18.688 1 98 366 ARG A C 1
ATOM 2705 O O . ARG A 1 366 ? 9.867 35.875 18.625 1 98 366 ARG A O 1
ATOM 2712 N N . PRO A 1 367 ? 8.242 37.469 18.25 1 96.88 367 PRO A N 1
ATOM 2713 C CA . PRO A 1 367 ? 9.25 38.375 17.688 1 96.88 367 PRO A CA 1
ATOM 2714 C C . PRO A 1 367 ? 10.297 38.781 18.703 1 96.88 367 PRO A C 1
ATOM 2716 O O . PRO A 1 367 ? 10.016 38.844 19.906 1 96.88 367 PRO A O 1
ATOM 2719 N N . MET B 1 1 ? -29.172 -10.367 23.031 1 39.91 1 MET B N 1
ATOM 2720 C CA . MET B 1 1 ? -27.891 -10.953 23.422 1 39.91 1 MET B CA 1
ATOM 2721 C C . MET B 1 1 ? -26.781 -10.547 22.453 1 39.91 1 MET B C 1
ATOM 2723 O O . MET B 1 1 ? -26.984 -10.57 21.234 1 39.91 1 MET B O 1
ATOM 2727 N N . ALA B 1 2 ? -25.859 -9.766 22.938 1 51.62 2 ALA B N 1
ATOM 2728 C CA . ALA B 1 2 ? -24.828 -9.227 22.047 1 51.62 2 ALA B CA 1
ATOM 2729 C C . ALA B 1 2 ? -24.25 -10.32 21.156 1 51.62 2 ALA B C 1
ATOM 2731 O O . ALA B 1 2 ? -23.828 -11.367 21.641 1 51.62 2 ALA B O 1
ATOM 2732 N N . GLN B 1 3 ? -24.672 -10.531 19.812 1 67 3 GLN B N 1
ATOM 2733 C CA . GLN B 1 3 ? -24.141 -11.523 18.891 1 67 3 GLN B CA 1
ATOM 2734 C C . GLN B 1 3 ? -22.625 -11.633 19 1 67 3 GLN B C 1
ATOM 2736 O O . GLN B 1 3 ? -21.922 -10.617 19.031 1 67 3 GLN B O 1
ATOM 2741 N N . GLU B 1 4 ? -22.172 -12.891 19.375 1 85 4 GLU B N 1
ATOM 2742 C CA . GLU B 1 4 ? -20.75 -13.164 19.516 1 85 4 GLU B CA 1
ATOM 2743 C C . GLU B 1 4 ? -20.031 -13.094 18.172 1 85 4 GLU B C 1
ATOM 2745 O O . GLU B 1 4 ? -20.453 -13.75 17.203 1 85 4 GLU B O 1
ATOM 2750 N N . ALA B 1 5 ? -19.078 -12.227 18.047 1 92.06 5 ALA B N 1
ATOM 2751 C CA . ALA B 1 5 ? -18.328 -12.047 16.812 1 92.06 5 ALA B CA 1
ATOM 2752 C C . ALA B 1 5 ? -17.344 -13.188 16.578 1 92.06 5 ALA B C 1
ATOM 2754 O O . ALA B 1 5 ? -16.766 -13.719 17.547 1 92.06 5 ALA B O 1
ATOM 2755 N N . LEU B 1 6 ? -17.141 -13.555 15.383 1 94.56 6 LEU B N 1
ATOM 2756 C CA . LEU B 1 6 ? -16.266 -14.633 14.938 1 94.56 6 LEU B CA 1
ATOM 2757 C C . LEU B 1 6 ? -14.844 -14.414 15.43 1 94.56 6 LEU B C 1
ATOM 2759 O O . LEU B 1 6 ? -14.18 -15.359 15.867 1 94.56 6 LEU B O 1
ATOM 2763 N N . ARG B 1 7 ? -14.352 -13.18 15.43 1 93.94 7 ARG B N 1
ATOM 2764 C CA . ARG B 1 7 ? -12.945 -12.906 15.703 1 93.94 7 ARG B CA 1
ATOM 2765 C C . ARG B 1 7 ? -12.734 -12.5 17.156 1 93.94 7 ARG B C 1
ATOM 2767 O O . ARG B 1 7 ? -11.703 -11.914 17.5 1 93.94 7 ARG B O 1
ATOM 2774 N N . GLY B 1 8 ? -13.734 -12.75 18.047 1 92.19 8 GLY B N 1
ATOM 2775 C CA . GLY B 1 8 ? -13.555 -12.469 19.469 1 92.19 8 GLY B CA 1
ATOM 2776 C C . GLY B 1 8 ? -14.062 -11.094 19.859 1 92.19 8 GLY B C 1
ATOM 2777 O O . GLY B 1 8 ? -14.867 -10.492 19.156 1 92.19 8 GLY B O 1
ATOM 2778 N N . PRO B 1 9 ? -13.625 -10.656 21.047 1 93.94 9 PRO B N 1
ATOM 2779 C CA . PRO B 1 9 ? -14.109 -9.367 21.547 1 93.94 9 PRO B CA 1
ATOM 2780 C C . PRO B 1 9 ? -13.711 -8.203 20.641 1 93.94 9 PRO B C 1
ATOM 2782 O O . PRO B 1 9 ? -12.648 -8.234 20.016 1 93.94 9 PRO B O 1
ATOM 2785 N N . PRO B 1 10 ? -14.523 -7.219 20.609 1 93.5 10 PRO B N 1
ATOM 2786 C CA . PRO B 1 10 ? -14.219 -6.066 19.766 1 93.5 10 PRO B CA 1
ATOM 2787 C C . PRO B 1 10 ? -12.93 -5.355 20.172 1 93.5 10 PRO B C 1
ATOM 2789 O O . PRO B 1 10 ? -12.602 -5.293 21.359 1 93.5 10 PRO B O 1
ATOM 2792 N N . LEU B 1 11 ? -12.234 -4.801 19.172 1 96.44 11 LEU B N 1
ATOM 2793 C CA . LEU B 1 11 ? -11.031 -4.008 19.422 1 96.44 11 LEU B CA 1
ATOM 2794 C C . LEU B 1 11 ? -11.391 -2.643 20 1 96.44 11 LEU B C 1
ATOM 2796 O O . LEU B 1 11 ? -12.375 -2.025 19.578 1 96.44 11 LEU B O 1
ATOM 2800 N N . PRO B 1 12 ? -10.609 -2.186 20.984 1 97.88 12 PRO B N 1
ATOM 2801 C CA . PRO B 1 12 ? -10.75 -0.772 21.344 1 97.88 12 PRO B CA 1
ATOM 2802 C C . PRO B 1 12 ? -10.398 0.164 20.188 1 97.88 12 PRO B C 1
ATOM 2804 O O . PRO B 1 12 ? -9.773 -0.26 19.203 1 97.88 12 PRO B O 1
ATOM 2807 N N . VAL B 1 13 ? -10.828 1.392 20.25 1 97.81 13 VAL B N 1
ATOM 2808 C CA . VAL B 1 13 ? -10.742 2.348 19.141 1 97.81 13 VAL B CA 1
ATOM 2809 C C . VAL B 1 13 ? -9.281 2.553 18.75 1 97.81 13 VAL B C 1
ATOM 2811 O O . VAL B 1 13 ? -8.961 2.652 17.562 1 97.81 13 VAL B O 1
ATOM 2814 N N . GLU B 1 14 ? -8.352 2.559 19.703 1 96.81 14 GLU B N 1
ATOM 2815 C CA . GLU B 1 14 ? -6.934 2.773 19.422 1 96.81 14 GLU B CA 1
ATOM 2816 C C . GLU B 1 14 ? -6.348 1.62 18.609 1 96.81 14 GLU B C 1
ATOM 2818 O O . GLU B 1 14 ? -5.469 1.825 17.766 1 96.81 14 GLU B O 1
ATOM 2823 N N . ASP B 1 15 ? -6.855 0.409 18.875 1 97.81 15 ASP B N 1
ATOM 2824 C CA . ASP B 1 15 ? -6.371 -0.762 18.156 1 97.81 15 ASP B CA 1
ATOM 2825 C C . ASP B 1 15 ? -6.938 -0.803 16.734 1 97.81 15 ASP B C 1
ATOM 2827 O O . ASP B 1 15 ? -6.262 -1.252 15.812 1 97.81 15 ASP B O 1
ATOM 2831 N N . VAL B 1 16 ? -8.203 -0.364 16.562 1 98.19 16 VAL B N 1
ATOM 2832 C CA . VAL B 1 16 ? -8.75 -0.248 15.219 1 98.19 16 VAL B CA 1
ATOM 2833 C C . VAL B 1 16 ? -7.938 0.765 14.414 1 98.19 16 VAL B C 1
ATOM 2835 O O . VAL B 1 16 ? -7.578 0.508 13.258 1 98.19 16 VAL B O 1
ATOM 2838 N N . GLN B 1 17 ? -7.633 1.887 15.016 1 96.81 17 GLN B N 1
ATOM 2839 C CA . GLN B 1 17 ? -6.832 2.906 14.352 1 96.81 17 GLN B CA 1
ATOM 2840 C C . GLN B 1 17 ? -5.438 2.381 14.023 1 96.81 17 GLN B C 1
ATOM 2842 O O . GLN B 1 17 ? -4.863 2.732 12.984 1 96.81 17 GLN B O 1
ATOM 2847 N N . ALA B 1 18 ? -4.926 1.518 14.906 1 96.12 18 ALA B N 1
ATOM 2848 C CA . ALA B 1 18 ? -3.609 0.932 14.688 1 96.12 18 ALA B CA 1
ATOM 2849 C C . ALA B 1 18 ? -3.609 0.037 13.445 1 96.12 18 ALA B C 1
ATOM 2851 O O . ALA B 1 18 ? -2.594 -0.08 12.758 1 96.12 18 ALA B O 1
ATOM 2852 N N . VAL B 1 19 ? -4.742 -0.606 13.125 1 97.31 19 VAL B N 1
ATOM 2853 C CA . VAL B 1 19 ? -4.852 -1.399 11.898 1 97.31 19 VAL B CA 1
ATOM 2854 C C . VAL B 1 19 ? -4.652 -0.501 10.68 1 97.31 19 VAL B C 1
ATOM 2856 O O . VAL B 1 19 ? -3.922 -0.856 9.758 1 97.31 19 VAL B O 1
ATOM 2859 N N . ILE B 1 20 ? -5.223 0.683 10.695 1 97.12 20 ILE B N 1
ATOM 2860 C CA . ILE B 1 20 ? -5.086 1.622 9.586 1 97.12 20 ILE B CA 1
ATOM 2861 C C . ILE B 1 20 ? -3.648 2.133 9.523 1 97.12 20 ILE B C 1
ATOM 2863 O O . ILE B 1 20 ? -3.074 2.248 8.438 1 97.12 20 ILE B O 1
ATOM 2867 N N . GLY B 1 21 ? -3.098 2.455 10.688 1 95.5 21 GLY B N 1
ATOM 2868 C CA . GLY B 1 21 ? -1.709 2.889 10.734 1 95.5 21 GLY B CA 1
ATOM 2869 C C . GLY B 1 21 ? -0.745 1.863 10.164 1 95.5 21 GLY B C 1
ATOM 2870 O O . GLY B 1 21 ? 0.169 2.211 9.414 1 95.5 21 GLY B O 1
ATOM 2871 N N . ALA B 1 22 ? -0.994 0.612 10.539 1 96.31 22 ALA B N 1
ATOM 2872 C CA . ALA B 1 22 ? -0.16 -0.47 10.023 1 96.31 22 ALA B CA 1
ATOM 2873 C C . ALA B 1 22 ? -0.328 -0.616 8.516 1 96.31 22 ALA B C 1
ATOM 2875 O O . ALA B 1 22 ? 0.639 -0.892 7.801 1 96.31 22 ALA B O 1
ATOM 2876 N N . ALA B 1 23 ? -1.543 -0.455 8.047 1 97.19 23 ALA B N 1
ATOM 2877 C CA . ALA B 1 23 ? -1.812 -0.512 6.609 1 97.19 23 ALA B CA 1
ATOM 2878 C C . ALA B 1 23 ? -1.062 0.59 5.867 1 97.19 23 ALA B C 1
ATOM 2880 O O . ALA B 1 23 ? -0.441 0.337 4.832 1 97.19 23 ALA B O 1
ATOM 2881 N N . MET B 1 24 ? -1.07 1.757 6.391 1 96.25 24 MET B N 1
ATOM 2882 C CA . MET B 1 24 ? -0.354 2.887 5.805 1 96.25 24 MET B CA 1
ATOM 2883 C C . MET B 1 24 ? 1.147 2.623 5.777 1 96.25 24 MET B C 1
ATOM 2885 O O . MET B 1 24 ? 1.797 2.82 4.746 1 96.25 24 MET B O 1
ATOM 2889 N N . THR B 1 25 ? 1.662 2.16 6.898 1 96.94 25 THR B N 1
ATOM 2890 C CA . THR B 1 25 ? 3.084 1.854 6.992 1 96.94 25 THR B CA 1
ATOM 2891 C C . THR B 1 25 ? 3.477 0.79 5.973 1 96.94 25 THR B C 1
ATOM 2893 O O . THR B 1 25 ? 4.523 0.893 5.332 1 96.94 25 THR B O 1
ATOM 2896 N N . GLY B 1 26 ? 2.648 -0.2 5.871 1 97.12 26 GLY B N 1
ATOM 2897 C CA . GLY B 1 26 ? 2.91 -1.251 4.898 1 97.12 26 GLY B CA 1
ATOM 2898 C C . GLY B 1 26 ? 2.949 -0.746 3.471 1 97.12 26 GLY B C 1
ATOM 2899 O O . GLY B 1 26 ? 3.895 -1.029 2.732 1 97.12 26 GLY B O 1
ATOM 2900 N N . ALA B 1 27 ? 1.947 0.033 3.068 1 96.38 27 ALA B N 1
ATOM 2901 C CA . ALA B 1 27 ? 1.869 0.573 1.714 1 96.38 27 ALA B CA 1
ATOM 2902 C C . ALA B 1 27 ? 3.092 1.429 1.394 1 96.38 27 ALA B C 1
ATOM 2904 O O . ALA B 1 27 ? 3.688 1.295 0.322 1 96.38 27 ALA B O 1
ATOM 2905 N N . MET B 1 28 ? 3.48 2.225 2.324 1 96.69 28 MET B N 1
ATOM 2906 C CA . MET B 1 28 ? 4.609 3.127 2.117 1 96.69 28 MET B CA 1
ATOM 2907 C C . MET B 1 28 ? 5.922 2.352 2.072 1 96.69 28 MET B C 1
ATOM 2909 O O . MET B 1 28 ? 6.812 2.672 1.279 1 96.69 28 MET B O 1
ATOM 2913 N N . THR B 1 29 ? 6.047 1.363 2.908 1 97.94 29 THR B N 1
ATOM 2914 C CA . THR B 1 29 ? 7.242 0.528 2.91 1 97.94 29 THR B CA 1
ATOM 2915 C C . THR B 1 29 ? 7.371 -0.236 1.596 1 97.94 29 THR B C 1
ATOM 2917 O O . THR B 1 29 ? 8.469 -0.36 1.049 1 97.94 29 THR B O 1
ATOM 2920 N N . LEU B 1 30 ? 6.254 -0.715 1.109 1 97.19 30 LEU B N 1
ATOM 2921 C CA . LEU B 1 30 ? 6.281 -1.441 -0.155 1 97.19 30 LEU B CA 1
ATOM 2922 C C . LEU B 1 30 ? 6.777 -0.546 -1.285 1 97.19 30 LEU B C 1
ATOM 2924 O O . LEU B 1 30 ? 7.512 -1.001 -2.168 1 97.19 30 LEU B O 1
ATOM 2928 N N . GLN B 1 31 ? 6.398 0.682 -1.288 1 97.06 31 GLN B N 1
ATOM 2929 C CA . GLN B 1 31 ? 6.883 1.642 -2.275 1 97.06 31 GLN B CA 1
ATOM 2930 C C . GLN B 1 31 ? 8.398 1.803 -2.189 1 97.06 31 GLN B C 1
ATOM 2932 O O . GLN B 1 31 ? 9.07 1.93 -3.215 1 97.06 31 GLN B O 1
ATOM 2937 N N . MET B 1 32 ? 8.93 1.791 -0.994 1 98.5 32 MET B N 1
ATOM 2938 C CA . MET B 1 32 ? 10.375 1.941 -0.809 1 98.5 32 MET B CA 1
ATOM 2939 C C . MET B 1 32 ? 11.117 0.697 -1.282 1 98.5 32 MET B C 1
ATOM 2941 O O . MET B 1 32 ? 12.227 0.793 -1.801 1 98.5 32 MET B O 1
ATOM 2945 N N . VAL B 1 33 ? 10.492 -0.457 -1.075 1 98.5 33 VAL B N 1
ATOM 2946 C CA . VAL B 1 33 ? 11.078 -1.69 -1.589 1 98.5 33 VAL B CA 1
ATOM 2947 C C . VAL B 1 33 ? 11.102 -1.651 -3.115 1 98.5 33 VAL B C 1
ATOM 2949 O O . VAL B 1 33 ? 12.102 -2.039 -3.732 1 98.5 33 VAL B O 1
ATOM 2952 N N . PHE B 1 34 ? 10.047 -1.171 -3.682 1 97.69 34 PHE B N 1
ATOM 2953 C CA . PHE B 1 34 ? 9.984 -0.99 -5.129 1 97.69 34 PHE B CA 1
ATOM 2954 C C . PHE B 1 34 ? 11.125 -0.1 -5.609 1 97.69 34 PHE B C 1
ATOM 2956 O O . PHE B 1 34 ? 11.805 -0.427 -6.586 1 97.69 34 PHE B O 1
ATOM 2963 N N . VAL B 1 35 ? 11.391 0.988 -4.98 1 98.44 35 VAL B N 1
ATOM 2964 C CA . VAL B 1 35 ? 12.453 1.924 -5.336 1 98.44 35 VAL B CA 1
ATOM 2965 C C . VAL B 1 35 ? 13.805 1.221 -5.258 1 98.44 35 VAL B C 1
ATOM 2967 O O . VAL B 1 35 ? 14.609 1.305 -6.191 1 98.44 35 VAL B O 1
ATOM 2970 N N . GLY B 1 36 ? 14.047 0.528 -4.145 1 98.62 36 GLY B N 1
ATOM 2971 C CA . GLY B 1 36 ? 15.305 -0.179 -3.973 1 98.62 36 GLY B CA 1
ATOM 2972 C C . GLY B 1 36 ? 15.562 -1.203 -5.062 1 98.62 36 GLY B C 1
ATOM 2973 O O . GLY B 1 36 ? 16.688 -1.319 -5.551 1 98.62 36 GLY B O 1
ATOM 2974 N N . ASP B 1 37 ? 14.539 -1.897 -5.387 1 97.81 37 ASP B N 1
ATOM 2975 C CA . ASP B 1 37 ? 14.633 -2.932 -6.41 1 97.81 37 ASP B CA 1
ATOM 2976 C C . ASP B 1 37 ? 14.859 -2.32 -7.789 1 97.81 37 ASP B C 1
ATOM 2978 O O . ASP B 1 37 ? 15.805 -2.697 -8.492 1 97.81 37 ASP B O 1
ATOM 2982 N N . LYS B 1 38 ? 14.141 -1.315 -8.18 1 97.25 38 LYS B N 1
ATOM 2983 C CA . LYS B 1 38 ? 14.148 -0.752 -9.531 1 97.25 38 LYS B CA 1
ATOM 2984 C C . LYS B 1 38 ? 15.422 0.058 -9.773 1 97.25 38 LYS B C 1
ATOM 2986 O O . LYS B 1 38 ? 15.945 0.075 -10.891 1 97.25 38 LYS B O 1
ATOM 2991 N N . LEU B 1 39 ? 15.891 0.676 -8.758 1 98.56 39 LEU B N 1
ATOM 2992 C CA . LEU B 1 39 ? 17.062 1.531 -8.93 1 98.56 39 LEU B CA 1
ATOM 2993 C C . LEU B 1 39 ? 18.344 0.746 -8.695 1 98.56 39 LEU B C 1
ATOM 2995 O O . LEU B 1 39 ? 19.438 1.298 -8.805 1 98.56 39 LEU B O 1
ATOM 2999 N N . GLY B 1 40 ? 18.172 -0.518 -8.273 1 98.19 40 GLY B N 1
ATOM 3000 C CA . GLY B 1 40 ? 19.344 -1.368 -8.07 1 98.19 40 GLY B CA 1
ATOM 3001 C C . GLY B 1 40 ? 20.078 -1.075 -6.781 1 98.19 40 GLY B C 1
ATOM 3002 O O . GLY B 1 40 ? 21.297 -1.303 -6.688 1 98.19 40 GLY B O 1
ATOM 3003 N N . LEU B 1 41 ? 19.438 -0.526 -5.836 1 98.88 41 LEU B N 1
ATOM 3004 C CA . LEU B 1 41 ? 20.094 -0.17 -4.582 1 98.88 41 LEU B CA 1
ATOM 3005 C C . LEU B 1 41 ? 20.422 -1.417 -3.768 1 98.88 41 LEU B C 1
ATOM 3007 O O . LEU B 1 41 ? 21.484 -1.497 -3.154 1 98.88 41 LEU B O 1
ATOM 3011 N N . TYR B 1 42 ? 19.531 -2.428 -3.736 1 98.81 42 TYR B N 1
ATOM 3012 C CA . TYR B 1 42 ? 19.828 -3.68 -3.047 1 98.81 42 TYR B CA 1
ATOM 3013 C C . TYR B 1 42 ? 21.016 -4.391 -3.693 1 98.81 42 TYR B C 1
ATOM 3015 O O . TYR B 1 42 ? 21.875 -4.93 -2.996 1 98.81 42 TYR B O 1
ATOM 3023 N N . ARG B 1 43 ? 21.031 -4.402 -4.992 1 98.12 43 ARG B N 1
ATOM 3024 C CA . ARG B 1 43 ? 22.156 -4.996 -5.711 1 98.12 43 ARG B CA 1
ATOM 3025 C C . ARG B 1 43 ? 23.453 -4.285 -5.367 1 98.12 43 ARG B C 1
ATOM 3027 O O . ARG B 1 43 ? 24.484 -4.93 -5.188 1 98.12 43 ARG B O 1
ATOM 3034 N N . ALA B 1 44 ? 23.422 -2.943 -5.34 1 98.81 44 ALA B N 1
ATOM 3035 C CA . ALA B 1 44 ? 24.609 -2.168 -5 1 98.81 44 ALA B CA 1
ATOM 3036 C C . ALA B 1 44 ? 25.078 -2.479 -3.584 1 98.81 44 ALA B C 1
ATOM 3038 O O . ALA B 1 44 ? 26.281 -2.564 -3.328 1 98.81 44 ALA B O 1
ATOM 3039 N N . LEU B 1 45 ? 24.156 -2.648 -2.674 1 98.75 45 LEU B N 1
ATOM 3040 C CA . LEU B 1 45 ? 24.5 -3.023 -1.307 1 98.75 45 LEU B CA 1
ATOM 3041 C C . LEU B 1 45 ? 25.125 -4.418 -1.266 1 98.75 45 LEU B C 1
ATOM 3043 O O . LEU B 1 45 ? 26.078 -4.656 -0.525 1 98.75 45 LEU B O 1
ATOM 3047 N N . LYS B 1 46 ? 24.547 -5.324 -2.014 1 98.44 46 LYS B N 1
ATOM 3048 C CA . LYS B 1 46 ? 25.109 -6.664 -2.133 1 98.44 46 LYS B CA 1
ATOM 3049 C C . LYS B 1 46 ? 26.547 -6.613 -2.652 1 98.44 46 LYS B C 1
ATOM 3051 O O . LYS B 1 46 ? 27.438 -7.262 -2.098 1 98.44 46 LYS B O 1
ATOM 3056 N N . GLN B 1 47 ? 26.812 -5.863 -3.666 1 98.06 47 GLN B N 1
ATOM 3057 C CA . GLN B 1 47 ? 28.125 -5.758 -4.297 1 98.06 47 GLN B CA 1
ATOM 3058 C C . GLN B 1 47 ? 29.141 -5.113 -3.354 1 98.06 47 GLN B C 1
ATOM 3060 O O . GLN B 1 47 ? 30.328 -5.438 -3.395 1 98.06 47 GLN B O 1
ATOM 3065 N N . ALA B 1 48 ? 28.672 -4.168 -2.539 1 97.5 48 ALA B N 1
ATOM 3066 C CA . ALA B 1 48 ? 29.562 -3.516 -1.582 1 97.5 48 ALA B CA 1
ATOM 3067 C C . ALA B 1 48 ? 30.156 -4.527 -0.61 1 97.5 48 ALA B C 1
ATOM 3069 O O . ALA B 1 48 ? 31.297 -4.363 -0.151 1 97.5 48 ALA B O 1
ATOM 3070 N N . GLY B 1 49 ? 29.375 -5.551 -0.173 1 95.56 49 GLY B N 1
ATOM 3071 C CA . GLY B 1 49 ? 29.875 -6.656 0.632 1 95.56 49 GLY B CA 1
ATOM 3072 C C . GLY B 1 49 ? 30.156 -6.266 2.072 1 95.56 49 GLY B C 1
ATOM 3073 O O . GLY B 1 49 ? 30.797 -7.016 2.812 1 95.56 49 GLY B O 1
ATOM 3074 N N . GLY B 1 50 ? 29.844 -5.086 2.428 1 96.25 50 GLY B N 1
ATOM 3075 C CA . GLY B 1 50 ? 30.016 -4.555 3.77 1 96.25 50 GLY B CA 1
ATOM 3076 C C . GLY B 1 50 ? 29.438 -3.164 3.943 1 96.25 50 GLY B C 1
ATOM 3077 O O . GLY B 1 50 ? 28.688 -2.689 3.096 1 96.25 50 GLY B O 1
ATOM 3078 N N . PRO B 1 51 ? 29.766 -2.57 5.109 1 98.06 51 PRO B N 1
ATOM 3079 C CA . PRO B 1 51 ? 29.188 -1.258 5.402 1 98.06 51 PRO B CA 1
ATOM 3080 C C . PRO B 1 51 ? 29.625 -0.183 4.41 1 98.06 51 PRO B C 1
ATOM 3082 O O . PRO B 1 51 ? 30.797 -0.104 4.066 1 98.06 51 PRO B O 1
ATOM 3085 N N . VAL B 1 52 ? 28.703 0.603 3.951 1 98.62 52 VAL B N 1
ATOM 3086 C CA . VAL B 1 52 ? 28.969 1.732 3.068 1 98.62 52 VAL B CA 1
ATOM 3087 C C . VAL B 1 52 ? 28.203 2.961 3.553 1 98.62 52 VAL B C 1
ATOM 3089 O O . VAL B 1 52 ? 27.156 2.834 4.203 1 98.62 52 VAL B O 1
ATOM 3092 N N . THR B 1 53 ? 28.703 4.125 3.291 1 98.69 53 THR B N 1
ATOM 3093 C CA . THR B 1 53 ? 27.984 5.363 3.564 1 98.69 53 THR B CA 1
ATOM 3094 C C . THR B 1 53 ? 26.922 5.621 2.494 1 98.69 53 THR B C 1
ATOM 3096 O O . THR B 1 53 ? 26.938 4.992 1.436 1 98.69 53 THR B O 1
ATOM 3099 N N . SER B 1 54 ? 26 6.539 2.811 1 98.75 54 SER B N 1
ATOM 3100 C CA . SER B 1 54 ? 25.016 6.926 1.808 1 98.75 54 SER B CA 1
ATOM 3101 C C . SER B 1 54 ? 25.688 7.5 0.564 1 98.75 54 SER B C 1
ATOM 3103 O O . SER B 1 54 ? 25.234 7.262 -0.558 1 98.75 54 SER B O 1
ATOM 3105 N N . ALA B 1 55 ? 26.766 8.234 0.704 1 98.81 55 ALA B N 1
ATOM 3106 C CA . ALA B 1 55 ? 27.5 8.812 -0.42 1 98.81 55 ALA B CA 1
ATOM 3107 C C . ALA B 1 55 ? 28.109 7.723 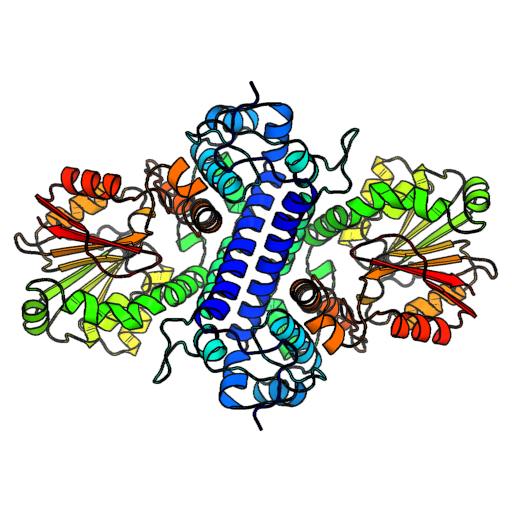-1.297 1 98.81 55 ALA B C 1
ATOM 3109 O O . ALA B 1 55 ? 28.047 7.797 -2.525 1 98.81 55 ALA B O 1
ATOM 3110 N N . GLN B 1 56 ? 28.703 6.727 -0.661 1 98.81 56 GLN B N 1
ATOM 3111 C CA . GLN B 1 56 ? 29.312 5.625 -1.399 1 98.81 56 GLN B CA 1
ATOM 3112 C C . GLN B 1 56 ? 28.266 4.832 -2.178 1 98.81 56 GLN B C 1
ATOM 3114 O O . GLN B 1 56 ? 28.484 4.488 -3.342 1 98.81 56 GLN B O 1
ATOM 3119 N N . LEU B 1 57 ? 27.156 4.582 -1.536 1 98.81 57 LEU B N 1
ATOM 3120 C CA . LEU B 1 57 ? 26.109 3.828 -2.195 1 98.81 57 LEU B CA 1
ATOM 3121 C C . LEU B 1 57 ? 25.516 4.621 -3.359 1 98.81 57 LEU B C 1
ATOM 3123 O O . LEU B 1 57 ? 25.281 4.066 -4.434 1 98.81 57 LEU B O 1
ATOM 3127 N N . ALA B 1 58 ? 25.266 5.922 -3.127 1 98.88 58 ALA B N 1
ATOM 3128 C CA . ALA B 1 58 ? 24.734 6.781 -4.18 1 98.88 58 ALA B CA 1
ATOM 3129 C C . ALA B 1 58 ? 25.656 6.801 -5.395 1 98.88 58 ALA B C 1
ATOM 3131 O O . ALA B 1 58 ? 25.188 6.688 -6.531 1 98.88 58 ALA B O 1
ATOM 3132 N N . ALA B 1 59 ? 26.938 6.887 -5.16 1 98.69 59 ALA B N 1
ATOM 3133 C CA . ALA B 1 59 ? 27.922 6.895 -6.238 1 98.69 59 ALA B CA 1
ATOM 3134 C C . ALA B 1 59 ? 27.906 5.574 -7 1 98.69 59 ALA B C 1
ATOM 3136 O O . ALA B 1 59 ? 27.938 5.562 -8.234 1 98.69 59 ALA B O 1
ATOM 3137 N N . ALA B 1 60 ? 27.891 4.48 -6.285 1 98.56 60 ALA B N 1
ATOM 3138 C CA . ALA B 1 60 ? 27.906 3.154 -6.898 1 98.56 60 ALA B CA 1
ATOM 3139 C C . ALA B 1 60 ? 26.688 2.936 -7.777 1 98.56 60 ALA B C 1
ATOM 3141 O O . ALA B 1 60 ? 26.766 2.26 -8.805 1 98.56 60 ALA B O 1
ATOM 3142 N N . ALA B 1 61 ? 25.547 3.533 -7.371 1 98.25 61 ALA B N 1
ATOM 3143 C CA . ALA B 1 61 ? 24.297 3.318 -8.086 1 98.25 61 ALA B CA 1
ATOM 3144 C C . ALA B 1 61 ? 24.031 4.445 -9.078 1 98.25 61 ALA B C 1
ATOM 3146 O O . ALA B 1 61 ? 23.047 4.398 -9.836 1 98.25 61 ALA B O 1
ATOM 3147 N N . GLY B 1 62 ? 24.891 5.465 -9.117 1 98.44 62 GLY B N 1
ATOM 3148 C CA . GLY B 1 62 ? 24.688 6.602 -10 1 98.44 62 GLY B CA 1
ATOM 3149 C C . GLY B 1 62 ? 23.469 7.438 -9.633 1 98.44 62 GLY B C 1
ATOM 3150 O O . GLY B 1 62 ? 22.703 7.848 -10.508 1 98.44 62 GLY B O 1
ATOM 3151 N N . LEU B 1 63 ? 23.234 7.641 -8.359 1 98.81 63 LEU B N 1
ATOM 3152 C CA . LEU B 1 63 ? 22.047 8.344 -7.867 1 98.81 63 LEU B CA 1
ATOM 3153 C C . LEU B 1 63 ? 22.453 9.531 -7 1 98.81 63 LEU B C 1
ATOM 3155 O O . LEU B 1 63 ? 23.641 9.734 -6.715 1 98.81 63 LEU B O 1
ATOM 3159 N N . GLN B 1 64 ? 21.516 10.367 -6.645 1 98.69 64 GLN B N 1
ATOM 3160 C CA . GLN B 1 64 ? 21.75 11.547 -5.816 1 98.69 64 GLN B CA 1
ATOM 3161 C C . GLN B 1 64 ? 21.734 11.188 -4.332 1 98.69 64 GLN B C 1
ATOM 3163 O O . GLN B 1 64 ? 20.75 10.625 -3.834 1 98.69 64 GLN B O 1
ATOM 3168 N N . GLU B 1 65 ? 22.719 11.586 -3.639 1 98.69 65 GLU B N 1
ATOM 3169 C CA . GLU B 1 65 ? 23.016 11.109 -2.289 1 98.69 65 GLU B CA 1
ATOM 3170 C C . GLU B 1 65 ? 21.906 11.477 -1.319 1 98.69 65 GLU B C 1
ATOM 3172 O O . GLU B 1 65 ? 21.547 10.688 -0.442 1 98.69 65 GLU B O 1
ATOM 3177 N N . ARG B 1 66 ? 21.312 12.641 -1.374 1 98.5 66 ARG B N 1
ATOM 3178 C CA . ARG B 1 66 ? 20.312 13.07 -0.399 1 98.5 66 ARG B CA 1
ATOM 3179 C C . ARG B 1 66 ? 19.094 12.164 -0.427 1 98.5 66 ARG B C 1
ATOM 3181 O O . ARG B 1 66 ? 18.484 11.906 0.612 1 98.5 66 ARG B O 1
ATOM 3188 N N . TRP B 1 67 ? 18.734 11.734 -1.612 1 98.75 67 TRP B N 1
ATOM 3189 C CA . TRP B 1 67 ? 17.625 10.805 -1.772 1 98.75 67 TRP B CA 1
ATOM 3190 C C . TRP B 1 67 ? 17.984 9.422 -1.251 1 98.75 67 TRP B C 1
ATOM 3192 O O . TRP B 1 67 ? 17.203 8.805 -0.512 1 98.75 67 TRP B O 1
ATOM 3202 N N . VAL B 1 68 ? 19.172 8.961 -1.581 1 98.94 68 VAL B N 1
ATOM 3203 C CA . VAL B 1 68 ? 19.641 7.645 -1.152 1 98.94 68 VAL B CA 1
ATOM 3204 C C . VAL B 1 68 ? 19.719 7.602 0.371 1 98.94 68 VAL B C 1
ATOM 3206 O O . VAL B 1 68 ? 19.328 6.609 0.993 1 98.94 68 VAL B O 1
ATOM 3209 N N . ARG B 1 69 ? 20.156 8.641 0.961 1 98.81 69 ARG B N 1
ATOM 3210 C CA . ARG B 1 69 ? 20.297 8.719 2.412 1 98.81 69 ARG B CA 1
ATOM 3211 C C . ARG B 1 69 ? 18.953 8.57 3.104 1 98.81 69 ARG B C 1
ATOM 3213 O O . ARG B 1 69 ? 18.828 7.836 4.082 1 98.81 69 ARG B O 1
ATOM 3220 N N . GLU B 1 70 ? 17.969 9.344 2.625 1 98.81 70 GLU B N 1
ATOM 3221 C CA . GLU B 1 70 ? 16.625 9.273 3.213 1 98.81 70 GLU B CA 1
ATOM 3222 C C . GLU B 1 70 ? 16.016 7.883 3.043 1 98.81 70 GLU B C 1
ATOM 3224 O O . GLU B 1 70 ? 15.383 7.359 3.959 1 98.81 70 GLU B O 1
ATOM 3229 N N . TRP B 1 71 ? 16.219 7.254 1.881 1 98.88 71 TRP B N 1
ATOM 3230 C CA . TRP B 1 71 ? 15.773 5.891 1.624 1 98.88 71 TRP B CA 1
ATOM 3231 C C . TRP B 1 71 ? 16.453 4.91 2.58 1 98.88 71 TRP B C 1
ATOM 3233 O O . TRP B 1 71 ? 15.789 4.027 3.137 1 98.88 71 TRP B O 1
ATOM 3243 N N . LEU B 1 72 ? 17.734 5.082 2.824 1 98.94 72 LEU B N 1
ATOM 3244 C CA . LEU B 1 72 ? 18.469 4.219 3.736 1 98.94 72 LEU B CA 1
ATOM 3245 C C . LEU B 1 72 ? 17.938 4.332 5.156 1 98.94 72 LEU B C 1
ATOM 3247 O O . LEU B 1 72 ? 17.828 3.332 5.871 1 98.94 72 LEU B O 1
ATOM 3251 N N . HIS B 1 73 ? 17.609 5.566 5.566 1 98.88 73 HIS B N 1
ATOM 3252 C CA . HIS B 1 73 ? 17.016 5.734 6.879 1 98.88 73 HIS B CA 1
ATOM 3253 C C . HIS B 1 73 ? 15.703 4.957 6.984 1 98.88 73 HIS B C 1
ATOM 3255 O O . HIS B 1 73 ? 15.438 4.309 8 1 98.88 73 HIS B O 1
ATOM 3261 N N . GLN B 1 74 ? 14.914 5.055 5.961 1 98.81 74 GLN B N 1
ATOM 3262 C CA . GLN B 1 74 ? 13.656 4.316 5.926 1 98.81 74 GLN B CA 1
ATOM 3263 C C . GLN B 1 74 ? 13.898 2.812 6.004 1 98.81 74 GLN B C 1
ATOM 3265 O O . GLN B 1 74 ? 13.234 2.115 6.781 1 98.81 74 GLN B O 1
ATOM 3270 N N . GLN B 1 75 ? 14.852 2.285 5.184 1 98.81 75 GLN B N 1
ATOM 3271 C CA . GLN B 1 75 ? 15.148 0.858 5.141 1 98.81 75 GLN B CA 1
ATOM 3272 C C . GLN B 1 75 ? 15.656 0.359 6.488 1 98.81 75 GLN B C 1
ATOM 3274 O O . GLN B 1 75 ? 15.305 -0.739 6.926 1 98.81 75 GLN B O 1
ATOM 3279 N N . ALA B 1 76 ? 16.469 1.161 7.105 1 98.75 76 ALA B N 1
ATOM 3280 C CA . ALA B 1 76 ? 16.984 0.801 8.422 1 98.75 76 ALA B CA 1
ATOM 3281 C C . ALA B 1 76 ? 15.867 0.779 9.461 1 98.75 76 ALA B C 1
ATOM 3283 O O . ALA B 1 76 ? 15.797 -0.131 10.297 1 98.75 76 ALA B O 1
ATOM 3284 N N . ALA B 1 77 ? 14.992 1.773 9.391 1 98.44 77 ALA B N 1
ATOM 3285 C CA . ALA B 1 77 ? 13.867 1.836 10.32 1 98.44 77 ALA B CA 1
ATOM 3286 C C . ALA B 1 77 ? 12.945 0.634 10.141 1 98.44 77 ALA B C 1
ATOM 3288 O O . ALA B 1 77 ? 12.352 0.154 11.109 1 98.44 77 ALA B O 1
ATOM 3289 N N . ALA B 1 78 ? 12.875 0.097 8.961 1 98.12 78 ALA B N 1
ATOM 3290 C CA . ALA B 1 78 ? 12.016 -1.049 8.656 1 98.12 78 ALA B CA 1
ATOM 3291 C C . ALA B 1 78 ? 12.766 -2.361 8.867 1 98.12 78 ALA B C 1
ATOM 3293 O O . ALA B 1 78 ? 12.203 -3.441 8.664 1 98.12 78 ALA B O 1
ATOM 3294 N N . ARG B 1 79 ? 14.078 -2.299 9.172 1 97.81 79 ARG B N 1
ATOM 3295 C CA . ARG B 1 79 ? 14.969 -3.432 9.43 1 97.81 79 ARG B CA 1
ATOM 3296 C C . ARG B 1 79 ? 15.188 -4.25 8.164 1 97.81 79 ARG B C 1
ATOM 3298 O O . ARG B 1 79 ? 15.328 -5.473 8.227 1 97.81 79 ARG B O 1
ATOM 3305 N N . LEU B 1 80 ? 15.188 -3.574 7.051 1 98.69 80 LEU B N 1
ATOM 3306 C CA . LEU B 1 80 ? 15.5 -4.203 5.773 1 98.69 80 LEU B CA 1
ATOM 3307 C C . LEU B 1 80 ? 16.969 -3.986 5.406 1 98.69 80 LEU B C 1
ATOM 3309 O O . LEU B 1 80 ? 17.5 -4.668 4.523 1 98.69 80 LEU B O 1
ATOM 3313 N N . VAL B 1 81 ? 17.531 -3.023 6.043 1 98.69 81 VAL B N 1
ATOM 3314 C CA . VAL B 1 81 ? 18.953 -2.707 5.992 1 98.69 81 VAL B CA 1
ATOM 3315 C C . VAL B 1 81 ? 19.484 -2.443 7.402 1 98.69 81 VAL B C 1
ATOM 3317 O O . VAL B 1 81 ? 18.75 -1.922 8.25 1 98.69 81 VAL B O 1
ATOM 3320 N N . GLU B 1 82 ? 20.703 -2.844 7.676 1 98.38 82 GLU B N 1
ATOM 3321 C CA . GLU B 1 82 ? 21.328 -2.529 8.953 1 98.38 82 GLU B CA 1
ATOM 3322 C C . GLU B 1 82 ? 22.062 -1.189 8.898 1 98.38 82 GLU B C 1
ATOM 3324 O O . GLU B 1 82 ? 22.453 -0.729 7.82 1 98.38 82 GLU B O 1
ATOM 3329 N N . CYS B 1 83 ? 22.188 -0.587 9.969 1 97.75 83 CYS B N 1
ATOM 3330 C CA . CYS B 1 83 ? 23.031 0.589 10.078 1 97.75 83 CYS B CA 1
ATOM 3331 C C . CYS B 1 83 ? 23.781 0.608 11.406 1 97.75 83 CYS B C 1
ATOM 3333 O O . CYS B 1 83 ? 23.406 -0.096 12.344 1 97.75 83 CYS B O 1
ATOM 3335 N N . ASP B 1 84 ? 24.891 1.311 11.469 1 97.56 84 ASP B N 1
ATOM 3336 C CA . ASP B 1 84 ? 25.672 1.415 12.695 1 97.56 84 ASP B CA 1
ATOM 3337 C C . ASP B 1 84 ? 25 2.348 13.703 1 97.56 84 ASP B C 1
ATOM 3339 O O . ASP B 1 84 ? 23.922 2.891 13.422 1 97.56 84 ASP B O 1
ATOM 3343 N N . ARG B 1 85 ? 25.547 2.525 14.82 1 96.44 85 ARG B N 1
ATOM 3344 C CA . ARG B 1 85 ? 24.938 3.221 15.953 1 96.44 85 ARG B CA 1
ATOM 3345 C C . ARG B 1 85 ? 24.719 4.695 15.625 1 96.44 85 ARG B C 1
ATOM 3347 O O . ARG B 1 85 ? 23.859 5.344 16.219 1 96.44 85 ARG B O 1
ATOM 3354 N N . GLU B 1 86 ? 25.469 5.211 14.672 1 95.88 86 GLU B N 1
ATOM 3355 C CA . GLU B 1 86 ? 25.375 6.625 14.305 1 95.88 86 GLU B CA 1
ATOM 3356 C C . GLU B 1 86 ? 24.531 6.812 13.055 1 95.88 86 GLU B C 1
ATOM 3358 O O . GLU B 1 86 ? 24.328 7.938 12.594 1 95.88 86 GLU B O 1
ATOM 3363 N N . ALA B 1 87 ? 24.031 5.73 12.461 1 97.12 87 ALA B N 1
ATOM 3364 C CA . ALA B 1 87 ? 23.297 5.75 11.203 1 97.12 87 ALA B CA 1
ATOM 3365 C C . ALA B 1 87 ? 24.125 6.41 10.102 1 97.12 87 ALA B C 1
ATOM 3367 O O . ALA B 1 87 ? 23.625 7.25 9.352 1 97.12 87 ALA B O 1
ATOM 3368 N N . ALA B 1 88 ? 25.359 6.039 10.055 1 96.5 88 ALA B N 1
ATOM 3369 C CA . ALA B 1 88 ? 26.266 6.641 9.094 1 96.5 88 ALA B CA 1
ATOM 3370 C C . ALA B 1 88 ? 26.766 5.605 8.086 1 96.5 88 ALA B C 1
ATOM 3372 O O . ALA B 1 88 ? 27.266 5.961 7.016 1 96.5 88 ALA B O 1
ATOM 3373 N N . ALA B 1 89 ? 26.688 4.387 8.445 1 98.31 89 ALA B N 1
ATOM 3374 C CA . ALA B 1 89 ? 27.062 3.279 7.57 1 98.31 89 ALA B CA 1
ATOM 3375 C C . ALA B 1 89 ? 25.969 2.229 7.508 1 98.31 89 ALA B C 1
ATOM 3377 O O . ALA B 1 89 ? 25.328 1.929 8.523 1 98.31 89 ALA B O 1
ATOM 3378 N N . PHE B 1 90 ? 25.828 1.648 6.34 1 98.69 90 PHE B N 1
ATOM 3379 C CA . PHE B 1 90 ? 24.719 0.752 6.086 1 98.69 90 PHE B CA 1
ATOM 3380 C C . PHE B 1 90 ? 25.188 -0.519 5.387 1 98.69 90 PHE B C 1
ATOM 3382 O O . PHE B 1 90 ? 26.109 -0.48 4.566 1 98.69 90 PHE B O 1
ATOM 3389 N N . TRP B 1 91 ? 24.562 -1.648 5.68 1 98.56 91 TRP B N 1
ATOM 3390 C CA . TRP B 1 91 ? 24.875 -2.922 5.039 1 98.56 91 TRP B CA 1
ATOM 3391 C C . TRP B 1 91 ? 23.672 -3.867 5.105 1 98.56 91 TRP B C 1
ATOM 3393 O O . TRP B 1 91 ? 22.656 -3.545 5.723 1 98.56 91 TRP B O 1
ATOM 3403 N N . MET B 1 92 ? 23.781 -4.988 4.426 1 98.5 92 MET B N 1
ATOM 3404 C CA . MET B 1 92 ? 22.75 -6.008 4.48 1 98.5 92 MET B CA 1
ATOM 3405 C C . MET B 1 92 ? 23.312 -7.336 4.977 1 98.5 92 MET B C 1
ATOM 3407 O O . MET B 1 92 ? 24.422 -7.723 4.605 1 98.5 92 MET B O 1
ATOM 3411 N N . THR B 1 93 ? 22.578 -7.973 5.844 1 97.88 93 THR B N 1
ATOM 3412 C CA . THR B 1 93 ? 22.906 -9.328 6.27 1 97.88 93 THR B CA 1
ATOM 3413 C C . THR B 1 93 ? 22.547 -10.336 5.176 1 97.88 93 THR B C 1
ATOM 3415 O O . THR B 1 93 ? 21.891 -9.992 4.195 1 97.88 93 THR B O 1
ATOM 3418 N N . ARG B 1 94 ? 22.969 -11.555 5.344 1 97.5 94 ARG B N 1
ATOM 3419 C CA . ARG B 1 94 ? 22.625 -12.617 4.402 1 97.5 94 ARG B CA 1
ATOM 3420 C C . ARG B 1 94 ? 21.109 -12.797 4.301 1 97.5 94 ARG B C 1
ATOM 3422 O O . ARG B 1 94 ? 20.578 -12.969 3.205 1 97.5 94 ARG B O 1
ATOM 3429 N N . ALA B 1 95 ? 20.453 -12.773 5.434 1 98.38 95 ALA B N 1
ATOM 3430 C CA . ALA B 1 95 ? 19 -12.914 5.457 1 98.38 95 ALA B CA 1
ATOM 3431 C C . ALA B 1 95 ? 18.328 -11.805 4.641 1 98.38 95 ALA B C 1
ATOM 3433 O O . ALA B 1 95 ? 17.422 -12.07 3.852 1 98.38 95 ALA B O 1
ATOM 3434 N N . GLN B 1 96 ? 18.797 -10.602 4.832 1 98.75 96 GLN B N 1
ATOM 3435 C CA . GLN B 1 96 ? 18.266 -9.461 4.094 1 98.75 96 GLN B CA 1
ATOM 3436 C C . GLN B 1 96 ? 18.562 -9.578 2.604 1 98.75 96 GLN B C 1
ATOM 3438 O O . GLN B 1 96 ? 17.688 -9.32 1.766 1 98.75 96 GLN B O 1
ATOM 3443 N N . LEU B 1 97 ? 19.719 -10.016 2.254 1 98.69 97 LEU B N 1
ATOM 3444 C CA . LEU B 1 97 ? 20.078 -10.219 0.856 1 98.69 97 LEU B CA 1
ATOM 3445 C C . LEU B 1 97 ? 19.219 -11.305 0.219 1 98.69 97 LEU B C 1
ATOM 3447 O O . LEU B 1 97 ? 18.766 -11.156 -0.918 1 98.69 97 LEU B O 1
ATOM 3451 N N . ASP B 1 98 ? 18.938 -12.336 0.894 1 98.5 98 ASP B N 1
ATOM 3452 C CA . ASP B 1 98 ? 18.141 -13.445 0.387 1 98.5 98 ASP B CA 1
ATOM 3453 C C . ASP B 1 98 ? 16.719 -12.992 0.052 1 98.5 98 ASP B C 1
ATOM 3455 O O . ASP B 1 98 ? 16.125 -13.477 -0.91 1 98.5 98 ASP B O 1
ATOM 3459 N N . VAL B 1 99 ? 16.203 -12.047 0.767 1 98.5 99 VAL B N 1
ATOM 3460 C CA . VAL B 1 99 ? 14.828 -11.609 0.602 1 98.5 99 VAL B CA 1
ATOM 3461 C C . VAL B 1 99 ? 14.758 -10.484 -0.436 1 98.5 99 VAL B C 1
ATOM 3463 O O . VAL B 1 99 ? 13.781 -10.383 -1.187 1 98.5 99 VAL B O 1
ATOM 3466 N N . LEU B 1 100 ? 15.891 -9.695 -0.557 1 98.69 100 LEU B N 1
ATOM 3467 C CA . LEU B 1 100 ? 15.727 -8.445 -1.281 1 98.69 100 LEU B CA 1
ATOM 3468 C C . LEU B 1 100 ? 16.594 -8.414 -2.529 1 98.69 100 LEU B C 1
ATOM 3470 O O . LEU B 1 100 ? 16.359 -7.621 -3.441 1 98.69 100 LEU B O 1
ATOM 3474 N N . ALA B 1 101 ? 17.625 -9.297 -2.598 1 98.19 101 ALA B N 1
ATOM 3475 C CA . ALA B 1 101 ? 18.594 -9.086 -3.674 1 98.19 101 ALA B CA 1
ATOM 3476 C C . ALA B 1 101 ? 18.875 -10.398 -4.41 1 98.19 101 ALA B C 1
ATOM 3478 O O . ALA B 1 101 ? 19.203 -10.383 -5.602 1 98.19 101 ALA B O 1
ATOM 3479 N N . ASN B 1 102 ? 18.781 -11.539 -3.793 1 97.88 102 ASN B N 1
ATOM 3480 C CA . ASN B 1 102 ? 19.219 -12.812 -4.359 1 97.88 102 ASN B CA 1
ATOM 3481 C C . ASN B 1 102 ? 18.109 -13.484 -5.156 1 97.88 102 ASN B C 1
ATOM 3483 O O . ASN B 1 102 ? 17.672 -14.586 -4.812 1 97.88 102 ASN B O 1
ATOM 3487 N N . GLU B 1 103 ? 17.75 -12.945 -6.254 1 95.56 103 GLU B N 1
ATOM 3488 C CA . GLU B 1 103 ? 16.656 -13.422 -7.086 1 95.56 103 GLU B CA 1
ATOM 3489 C C . GLU B 1 103 ? 17.109 -14.539 -8.016 1 95.56 103 GLU B C 1
ATOM 3491 O O . GLU B 1 103 ? 16.422 -15.555 -8.164 1 95.56 103 GLU B O 1
ATOM 3496 N N . GLU B 1 104 ? 18.203 -14.359 -8.664 1 91.94 104 GLU B N 1
ATOM 3497 C CA . GLU B 1 104 ? 18.734 -15.297 -9.648 1 91.94 104 GLU B CA 1
ATOM 3498 C C . GLU B 1 104 ? 20.234 -15.523 -9.461 1 91.94 104 GLU B C 1
ATOM 3500 O O . GLU B 1 104 ? 20.859 -14.82 -8.672 1 91.94 104 GLU B O 1
ATOM 3505 N N . GLY B 1 105 ? 20.75 -16.516 -10.18 1 90.25 105 GLY B N 1
ATOM 3506 C CA . GLY B 1 105 ? 22.188 -16.797 -10.117 1 90.25 105 GLY B CA 1
ATOM 3507 C C . GLY B 1 105 ? 22.531 -17.844 -9.07 1 90.25 105 GLY B C 1
ATOM 3508 O O . GLY B 1 105 ? 21.656 -18.547 -8.57 1 90.25 105 GLY B O 1
ATOM 3509 N N . ALA B 1 106 ? 23.781 -17.906 -8.711 1 93 106 ALA B N 1
ATOM 3510 C CA . ALA B 1 106 ? 24.312 -18.953 -7.836 1 93 106 ALA B CA 1
ATOM 3511 C C . ALA B 1 106 ? 23.828 -18.75 -6.402 1 93 106 ALA B C 1
ATOM 3513 O O . ALA B 1 106 ? 23.688 -19.719 -5.648 1 93 106 ALA B O 1
ATOM 3514 N N . ASP B 1 107 ? 23.469 -17.484 -6.09 1 94.94 107 ASP B N 1
ATOM 3515 C CA . ASP B 1 107 ? 23.047 -17.203 -4.723 1 94.94 107 ASP B CA 1
ATOM 3516 C C . ASP B 1 107 ? 21.531 -17.031 -4.633 1 94.94 107 ASP B C 1
ATOM 3518 O O . ASP B 1 107 ? 21.016 -16.516 -3.641 1 94.94 107 ASP B O 1
ATOM 3522 N N . ALA B 1 108 ? 20.859 -17.516 -5.691 1 96.12 108 ALA B N 1
ATOM 3523 C CA . ALA B 1 108 ? 19.406 -17.359 -5.723 1 96.12 108 ALA B CA 1
ATOM 3524 C C . ALA B 1 108 ? 18.766 -17.969 -4.484 1 96.12 108 ALA B C 1
ATOM 3526 O O . ALA B 1 108 ? 19.172 -19.047 -4.039 1 96.12 108 ALA B O 1
ATOM 3527 N N . SER B 1 109 ? 17.812 -17.234 -3.955 1 97.31 109 SER B N 1
ATOM 3528 C CA . SER B 1 109 ? 17.203 -17.656 -2.703 1 97.31 109 SER B CA 1
ATOM 3529 C C . SER B 1 109 ? 15.711 -17.922 -2.885 1 97.31 109 SER B C 1
ATOM 3531 O O . SER B 1 109 ? 15.008 -17.141 -3.533 1 97.31 109 SER B O 1
ATOM 3533 N N . PRO B 1 110 ? 15.18 -18.984 -2.309 1 95.06 110 PRO B N 1
ATOM 3534 C CA . PRO B 1 110 ? 13.734 -19.25 -2.346 1 95.06 110 PRO B CA 1
ATOM 3535 C C . PRO B 1 110 ? 12.945 -18.281 -1.469 1 95.06 110 PRO B C 1
ATOM 3537 O O . PRO B 1 110 ? 11.711 -18.297 -1.474 1 95.06 110 PRO B O 1
ATOM 3540 N N . TYR B 1 111 ? 13.672 -17.391 -0.709 1 95.94 111 TYR B N 1
ATOM 3541 C CA . TYR B 1 111 ? 13.016 -16.422 0.153 1 95.94 111 TYR B CA 1
ATOM 3542 C C . TYR B 1 111 ? 12.883 -15.078 -0.548 1 95.94 111 TYR B C 1
ATOM 3544 O O . TYR B 1 111 ? 12.281 -14.141 -0.007 1 95.94 111 TYR B O 1
ATOM 3552 N N . PHE B 1 112 ? 13.43 -14.961 -1.771 1 97.25 112 PHE B N 1
ATOM 3553 C CA . PHE B 1 112 ? 13.383 -13.688 -2.479 1 97.25 112 PHE B CA 1
ATOM 3554 C C . PHE B 1 112 ? 11.945 -13.195 -2.611 1 97.25 112 PHE B C 1
ATOM 3556 O O . PHE B 1 112 ? 11.062 -13.953 -3.021 1 97.25 112 PHE B O 1
ATOM 3563 N N . SER B 1 113 ? 11.727 -11.852 -2.242 1 96.31 113 SER B N 1
ATOM 3564 C CA . SER B 1 113 ? 10.359 -11.336 -2.215 1 96.31 113 SER B CA 1
ATOM 3565 C C . SER B 1 113 ? 10.289 -9.914 -2.762 1 96.31 113 SER B C 1
ATOM 3567 O O . SER B 1 113 ? 9.203 -9.383 -2.982 1 96.31 113 SER B O 1
ATOM 3569 N N . ALA B 1 114 ? 11.383 -9.289 -3.031 1 95.75 114 ALA B N 1
ATOM 3570 C CA . ALA B 1 114 ? 11.391 -7.895 -3.467 1 95.75 114 ALA B CA 1
ATOM 3571 C C . ALA B 1 114 ? 10.648 -7.727 -4.789 1 95.75 114 ALA B C 1
ATOM 3573 O O . ALA B 1 114 ? 10.055 -6.68 -5.047 1 95.75 114 ALA B O 1
ATOM 3574 N N . GLY B 1 115 ? 10.656 -8.773 -5.562 1 92.94 115 GLY B N 1
ATOM 3575 C CA . GLY B 1 115 ? 10.047 -8.727 -6.883 1 92.94 115 GLY B CA 1
ATOM 3576 C C . GLY B 1 115 ? 8.539 -8.562 -6.844 1 92.94 115 GLY B C 1
ATOM 3577 O O . GLY B 1 115 ? 7.922 -8.195 -7.844 1 92.94 115 GLY B O 1
ATOM 3578 N N . THR B 1 116 ? 7.906 -8.781 -5.699 1 91.44 116 THR B N 1
ATOM 3579 C CA . THR B 1 116 ? 6.453 -8.719 -5.586 1 91.44 116 THR B CA 1
ATOM 3580 C C . THR B 1 116 ? 5.98 -7.277 -5.453 1 91.44 116 THR B C 1
ATOM 3582 O O . THR B 1 116 ? 4.812 -6.977 -5.715 1 91.44 116 THR B O 1
ATOM 3585 N N . ALA B 1 117 ? 6.852 -6.387 -5.02 1 93.75 117 ALA B N 1
ATOM 3586 C CA . ALA B 1 117 ? 6.457 -5.02 -4.699 1 93.75 117 ALA B CA 1
ATOM 3587 C C . ALA B 1 117 ? 5.824 -4.332 -5.91 1 93.75 117 ALA B C 1
ATOM 3589 O O . ALA B 1 117 ? 4.734 -3.771 -5.809 1 93.75 117 ALA B O 1
ATOM 3590 N N . GLY B 1 118 ? 6.484 -4.445 -7.035 1 91.12 118 GLY B N 1
ATOM 3591 C CA . GLY B 1 118 ? 5.969 -3.801 -8.234 1 91.12 118 GLY B CA 1
ATOM 3592 C C . GLY B 1 118 ? 4.598 -4.309 -8.641 1 91.12 118 GLY B C 1
ATOM 3593 O O . GLY B 1 118 ? 3.717 -3.52 -8.992 1 91.12 118 GLY B O 1
ATOM 3594 N N . GLY B 1 119 ? 4.41 -5.625 -8.609 1 90.25 119 GLY B N 1
ATOM 3595 C CA . GLY B 1 119 ? 3.129 -6.211 -8.977 1 90.25 119 GLY B CA 1
ATOM 3596 C C . GLY B 1 119 ? 1.984 -5.742 -8.102 1 90.25 119 GLY B C 1
ATOM 3597 O O . GLY B 1 119 ? 0.913 -5.395 -8.602 1 90.25 119 GLY B O 1
ATOM 3598 N N . ILE B 1 120 ? 2.225 -5.668 -6.824 1 92.19 120 ILE B N 1
ATOM 3599 C CA . ILE B 1 120 ? 1.2 -5.266 -5.867 1 92.19 120 ILE B CA 1
ATOM 3600 C C . ILE B 1 120 ? 0.838 -3.799 -6.082 1 92.19 120 ILE B C 1
ATOM 3602 O O . ILE B 1 120 ? -0.342 -3.441 -6.113 1 92.19 120 ILE B O 1
ATOM 3606 N N . LEU B 1 121 ? 1.821 -2.975 -6.219 1 92.44 121 LEU B N 1
ATOM 3607 C CA . LEU B 1 121 ? 1.582 -1.553 -6.438 1 92.44 121 LEU B CA 1
ATOM 3608 C C . LEU B 1 121 ? 0.837 -1.321 -7.75 1 92.44 121 LEU B C 1
ATOM 3610 O O . LEU B 1 121 ? -0.039 -0.457 -7.824 1 92.44 121 LEU B O 1
ATOM 3614 N N . ASN B 1 122 ? 1.112 -2.08 -8.75 1 90.81 122 ASN B N 1
ATOM 3615 C CA . ASN B 1 122 ? 0.451 -1.943 -10.047 1 90.81 122 ASN B CA 1
ATOM 3616 C C . ASN B 1 122 ? -1.029 -2.305 -9.961 1 90.81 122 ASN B C 1
ATOM 3618 O O . ASN B 1 122 ? -1.852 -1.749 -10.688 1 90.81 122 ASN B O 1
ATOM 3622 N N . LEU B 1 123 ? -1.354 -3.238 -9.109 1 89.12 123 LEU B N 1
ATOM 3623 C CA . LEU B 1 123 ? -2.76 -3.559 -8.891 1 89.12 123 LEU B CA 1
ATOM 3624 C C . LEU B 1 123 ? -3.523 -2.338 -8.391 1 89.12 123 LEU B C 1
ATOM 3626 O O . LEU B 1 123 ? -4.707 -2.172 -8.695 1 89.12 123 LEU B O 1
ATOM 3630 N N . GLY B 1 124 ? -2.852 -1.485 -7.688 1 88.5 124 GLY B N 1
ATOM 3631 C CA . GLY B 1 124 ? -3.465 -0.277 -7.16 1 88.5 124 GLY B CA 1
ATOM 3632 C C . GLY B 1 124 ? -3.684 0.792 -8.211 1 88.5 124 GLY B C 1
ATOM 3633 O O . GLY B 1 124 ? -4.457 1.729 -8 1 88.5 124 GLY B O 1
ATOM 3634 N N . ASP B 1 125 ? -3.066 0.663 -9.359 1 88.94 125 ASP B N 1
ATOM 3635 C CA . ASP B 1 125 ? -3.158 1.667 -10.414 1 88.94 125 ASP B CA 1
ATOM 3636 C C . ASP B 1 125 ? -4.566 1.717 -11 1 88.94 125 ASP B C 1
ATOM 3638 O O . ASP B 1 125 ? -4.945 2.705 -11.633 1 88.94 125 ASP B O 1
ATOM 3642 N N . HIS B 1 126 ? -5.375 0.735 -10.758 1 89.62 126 HIS B N 1
ATOM 3643 C CA . HIS B 1 126 ? -6.699 0.667 -11.359 1 89.62 126 HIS B CA 1
ATOM 3644 C C . HIS B 1 126 ? -7.793 0.758 -10.305 1 89.62 126 HIS B C 1
ATOM 3646 O O . HIS B 1 126 ? -8.867 0.166 -10.461 1 89.62 126 HIS B O 1
ATOM 3652 N N . ARG B 1 127 ? -7.477 1.415 -9.281 1 90.88 127 ARG B N 1
ATOM 3653 C CA . ARG B 1 127 ? -8.398 1.477 -8.148 1 90.88 127 ARG B CA 1
ATOM 3654 C C . ARG B 1 127 ? -9.727 2.104 -8.562 1 90.88 127 ARG B C 1
ATOM 3656 O O . ARG B 1 127 ? -10.781 1.73 -8.047 1 90.88 127 ARG B O 1
ATOM 3663 N N . ASP B 1 128 ? -9.766 3.111 -9.547 1 91.44 128 ASP B N 1
ATOM 3664 C CA . ASP B 1 128 ? -11.023 3.691 -10 1 91.44 128 ASP B CA 1
ATOM 3665 C C . ASP B 1 128 ? -11.844 2.672 -10.789 1 91.44 128 ASP B C 1
ATOM 3667 O O . ASP B 1 128 ? -13.07 2.615 -10.656 1 91.44 128 ASP B O 1
ATOM 3671 N N . ALA B 1 129 ? -11.164 1.929 -11.625 1 95.75 129 ALA B N 1
ATOM 3672 C CA . ALA B 1 129 ? -11.844 0.862 -12.359 1 95.75 129 ALA B CA 1
ATOM 3673 C C . ALA B 1 129 ? -12.422 -0.177 -11.398 1 95.75 129 ALA B C 1
ATOM 3675 O O . ALA B 1 129 ? -13.484 -0.75 -11.664 1 95.75 129 ALA B O 1
ATOM 3676 N N . LEU B 1 130 ? -11.75 -0.41 -10.367 1 96.88 130 LEU B N 1
ATOM 3677 C CA . LEU B 1 130 ? -12.219 -1.353 -9.359 1 96.88 130 LEU B CA 1
ATOM 3678 C C . LEU B 1 130 ? -13.547 -0.892 -8.766 1 96.88 130 LEU B C 1
ATOM 3680 O O . LEU B 1 130 ? -14.43 -1.709 -8.508 1 96.88 130 LEU B O 1
ATOM 3684 N N . LEU B 1 131 ? -13.688 0.426 -8.531 1 98.12 131 LEU B N 1
ATOM 3685 C CA . LEU B 1 131 ? -14.953 0.946 -8.031 1 98.12 131 LEU B CA 1
ATOM 3686 C C . LEU B 1 131 ? -16.094 0.635 -9 1 98.12 131 LEU B C 1
ATOM 3688 O O . LEU B 1 131 ? -17.188 0.284 -8.578 1 98.12 131 LEU B O 1
ATOM 3692 N N . ASP B 1 132 ? -15.797 0.729 -10.242 1 98 132 ASP B N 1
ATOM 3693 C CA . ASP B 1 132 ? -16.797 0.43 -11.266 1 98 132 ASP B CA 1
ATOM 3694 C C . ASP B 1 132 ? -17.172 -1.05 -11.25 1 98 132 ASP B C 1
ATOM 3696 O O . ASP B 1 132 ? -18.328 -1.409 -11.523 1 98 132 ASP B O 1
ATOM 3700 N N . CYS B 1 133 ? -16.219 -1.89 -10.953 1 98.38 133 CYS B N 1
ATOM 3701 C CA . CYS B 1 133 ? -16.516 -3.314 -10.836 1 98.38 133 CYS B CA 1
ATOM 3702 C C . CYS B 1 133 ? -17.578 -3.572 -9.781 1 98.38 133 CYS B C 1
ATOM 3704 O O . CYS B 1 133 ? -18.469 -4.398 -9.984 1 98.38 133 CYS B O 1
ATOM 3706 N N . PHE B 1 134 ? -17.516 -2.855 -8.695 1 98.75 134 PHE B N 1
ATOM 3707 C CA . PHE B 1 134 ? -18.516 -2.992 -7.633 1 98.75 134 PHE B CA 1
ATOM 3708 C C . PHE B 1 134 ? -19.891 -2.541 -8.117 1 98.75 134 PHE B C 1
ATOM 3710 O O . PHE B 1 134 ? -20.906 -3.084 -7.695 1 98.75 134 PHE B O 1
ATOM 3717 N N . ARG B 1 135 ? -19.938 -1.561 -8.938 1 98.56 135 ARG B N 1
ATOM 3718 C CA . ARG B 1 135 ? -21.188 -0.985 -9.406 1 98.56 135 ARG B CA 1
ATOM 3719 C C . ARG B 1 135 ? -21.828 -1.859 -10.484 1 98.56 135 ARG B C 1
ATOM 3721 O O . ARG B 1 135 ? -23.047 -2.066 -10.492 1 98.56 135 ARG B O 1
ATOM 3728 N N . THR B 1 136 ? -21.031 -2.455 -11.383 1 97.88 136 THR B N 1
ATOM 3729 C CA . THR B 1 136 ? -21.547 -3.111 -12.578 1 97.88 136 THR B CA 1
ATOM 3730 C C . THR B 1 136 ? -21.547 -4.629 -12.414 1 97.88 136 THR B C 1
ATOM 3732 O O . THR B 1 136 ? -22.266 -5.34 -13.109 1 97.88 136 THR B O 1
ATOM 3735 N N . GLY B 1 137 ? -20.609 -5.078 -11.633 1 98 137 GLY B N 1
ATOM 3736 C CA . GLY B 1 137 ? -20.438 -6.512 -11.461 1 98 137 GLY B CA 1
ATOM 3737 C C . GLY B 1 137 ? -19.406 -7.105 -12.398 1 98 137 GLY B C 1
ATOM 3738 O O . GLY B 1 137 ? -18.969 -8.242 -12.203 1 98 137 GLY B O 1
ATOM 3739 N N . ALA B 1 138 ? -19 -6.387 -13.383 1 97.56 138 ALA B N 1
ATOM 3740 C CA . ALA B 1 138 ? -18.016 -6.871 -14.344 1 97.56 138 ALA B CA 1
ATOM 3741 C C . ALA B 1 138 ? -16.594 -6.637 -13.844 1 97.56 138 ALA B C 1
ATOM 3743 O O . ALA B 1 138 ? -16.25 -5.531 -13.414 1 97.56 138 ALA B O 1
ATOM 3744 N N . GLY B 1 139 ? -15.797 -7.648 -13.82 1 97.56 139 GLY B N 1
ATOM 3745 C CA . GLY B 1 139 ? -14.406 -7.535 -13.398 1 97.56 139 GLY B CA 1
ATOM 3746 C C . GLY B 1 139 ? -13.477 -7.117 -14.523 1 97.56 139 GLY B C 1
ATOM 3747 O O . GLY B 1 139 ? -13.93 -6.801 -15.625 1 97.56 139 GLY B O 1
ATOM 3748 N N . LEU B 1 140 ? -12.25 -7.059 -14.18 1 95.44 140 LEU B N 1
ATOM 3749 C CA . LEU B 1 140 ? -11.195 -6.688 -15.117 1 95.44 140 LEU B CA 1
ATOM 3750 C C . LEU B 1 140 ? -10.422 -7.918 -15.578 1 95.44 140 LEU B C 1
ATOM 3752 O O . LEU B 1 140 ? -10.141 -8.82 -14.789 1 95.44 140 LEU B O 1
ATOM 3756 N N . SER B 1 141 ? -10.086 -7.91 -16.891 1 92.44 141 SER B N 1
ATOM 3757 C CA . SER B 1 141 ? -9.18 -8.945 -17.375 1 92.44 141 SER B CA 1
ATOM 3758 C C . SER B 1 141 ? -7.754 -8.703 -16.891 1 92.44 141 SER B C 1
ATOM 3760 O O . SER B 1 141 ? -7.406 -7.59 -16.5 1 92.44 141 SER B O 1
ATOM 3762 N N . TYR B 1 142 ? -6.934 -9.711 -16.891 1 88.88 142 TYR B N 1
ATOM 3763 C CA . TYR B 1 142 ? -5.535 -9.57 -16.5 1 88.88 142 TYR B CA 1
ATOM 3764 C C . TYR B 1 142 ? -4.82 -8.555 -17.391 1 88.88 142 TYR B C 1
ATOM 3766 O O . TYR B 1 142 ? -3.963 -7.809 -16.906 1 88.88 142 TYR B O 1
ATOM 3774 N N . ASP B 1 143 ? -5.176 -8.547 -18.625 1 91.44 143 ASP B N 1
ATOM 3775 C CA . ASP B 1 143 ? -4.496 -7.645 -19.562 1 91.44 143 ASP B CA 1
ATOM 3776 C C . ASP B 1 143 ? -4.801 -6.184 -19.219 1 91.44 143 ASP B C 1
ATOM 3778 O O . ASP B 1 143 ? -4.004 -5.293 -19.531 1 91.44 143 ASP B O 1
ATOM 3782 N N . ARG B 1 144 ? -5.918 -5.992 -18.609 1 90.44 144 ARG B N 1
ATOM 3783 C CA . ARG B 1 144 ? -6.281 -4.633 -18.219 1 90.44 144 ARG B CA 1
ATOM 3784 C C . ARG B 1 144 ? -5.344 -4.102 -17.141 1 90.44 144 ARG B C 1
ATOM 3786 O O . ARG B 1 144 ? -5.23 -2.887 -16.953 1 90.44 144 ARG B O 1
ATOM 3793 N N . HIS B 1 145 ? -4.672 -4.984 -16.469 1 89.31 145 HIS B N 1
ATOM 3794 C CA . HIS B 1 145 ? -3.734 -4.555 -15.43 1 89.31 145 HIS B CA 1
ATOM 3795 C C . HIS B 1 145 ? -2.4 -4.141 -16.031 1 89.31 145 HIS B C 1
ATOM 3797 O O . HIS B 1 145 ? -1.532 -3.613 -15.336 1 89.31 145 HIS B O 1
ATOM 3803 N N . GLY B 1 146 ? -2.176 -4.445 -17.344 1 88.56 146 GLY B N 1
ATOM 3804 C CA . GLY B 1 146 ? -1.02 -3.93 -18.062 1 88.56 146 GLY B CA 1
ATOM 3805 C C . GLY B 1 146 ? 0.185 -4.848 -17.984 1 88.56 146 GLY B C 1
ATOM 3806 O O . GLY B 1 146 ? 0.158 -5.863 -17.281 1 88.56 146 GLY B O 1
ATOM 3807 N N . PRO B 1 147 ? 1.208 -4.52 -18.703 1 90.38 147 PRO B N 1
ATOM 3808 C CA . PRO B 1 147 ? 2.391 -5.375 -18.812 1 90.38 147 PRO B CA 1
ATOM 3809 C C . PRO B 1 147 ? 3.184 -5.441 -17.5 1 90.38 147 PRO B C 1
ATOM 3811 O O . PRO B 1 147 ? 3.809 -6.461 -17.203 1 90.38 147 PRO B O 1
ATOM 3814 N N . ALA B 1 148 ? 3.1 -4.371 -16.734 1 86.94 148 ALA B N 1
ATOM 3815 C CA . ALA B 1 148 ? 3.848 -4.34 -15.484 1 86.94 148 ALA B CA 1
ATOM 3816 C C . ALA B 1 148 ? 3.307 -5.367 -14.5 1 86.94 148 ALA B C 1
ATOM 3818 O O . ALA B 1 148 ? 4.066 -5.961 -13.734 1 86.94 148 ALA B O 1
ATOM 3819 N N . CYS B 1 149 ? 2.061 -5.516 -14.562 1 87.31 149 CYS B N 1
ATOM 3820 C CA . CYS B 1 149 ? 1.458 -6.527 -13.695 1 87.31 149 CYS B CA 1
ATOM 3821 C C . CYS B 1 149 ? 1.905 -7.926 -14.102 1 87.31 149 CYS B C 1
ATOM 3823 O O . CYS B 1 149 ? 2.258 -8.742 -13.25 1 87.31 149 CYS B O 1
ATOM 3825 N N . ALA B 1 150 ? 1.933 -8.203 -15.414 1 89.44 150 ALA B N 1
ATOM 3826 C CA . ALA B 1 150 ? 2.391 -9.492 -15.914 1 89.44 150 ALA B CA 1
ATOM 3827 C C . ALA B 1 150 ? 3.83 -9.773 -15.492 1 89.44 150 ALA B C 1
ATOM 3829 O O . ALA B 1 150 ? 4.16 -10.883 -15.078 1 89.44 150 ALA B O 1
ATOM 3830 N N . ALA B 1 151 ? 4.617 -8.742 -15.516 1 89.75 151 ALA B N 1
ATOM 3831 C CA . ALA B 1 151 ? 6.012 -8.867 -15.102 1 89.75 151 ALA B CA 1
ATOM 3832 C C . ALA B 1 151 ? 6.117 -9.141 -13.602 1 89.75 151 ALA B C 1
ATOM 3834 O O . ALA B 1 151 ? 6.957 -9.93 -13.164 1 89.75 151 ALA B O 1
ATOM 3835 N N . GLY B 1 152 ? 5.312 -8.477 -12.891 1 89.12 152 GLY B N 1
ATOM 3836 C CA . GLY B 1 152 ? 5.297 -8.695 -11.453 1 89.12 152 GLY B CA 1
ATOM 3837 C C . GLY B 1 152 ? 4.883 -10.102 -11.07 1 89.12 152 GLY B C 1
ATOM 3838 O O . GLY B 1 152 ? 5.512 -10.719 -10.211 1 89.12 152 GLY B O 1
ATOM 3839 N N . VAL B 1 153 ? 3.871 -10.578 -11.695 1 88.5 153 VAL B N 1
ATOM 3840 C CA . VAL B 1 153 ? 3.393 -11.93 -11.438 1 88.5 153 VAL B CA 1
ATOM 3841 C C . VAL B 1 153 ? 4.484 -12.945 -11.773 1 88.5 153 VAL B C 1
ATOM 3843 O O . VAL B 1 153 ? 4.715 -13.898 -11.023 1 88.5 153 VAL B O 1
ATOM 3846 N N . LYS B 1 154 ? 5.141 -12.703 -12.852 1 91.88 154 LYS B N 1
ATOM 3847 C CA . LYS B 1 154 ? 6.254 -13.555 -13.258 1 91.88 154 LYS B CA 1
ATOM 3848 C C . LYS B 1 154 ? 7.297 -13.656 -12.148 1 91.88 154 LYS B C 1
ATOM 3850 O O . LYS B 1 154 ? 7.742 -14.75 -11.797 1 91.88 154 LYS B O 1
ATOM 3855 N N . ARG B 1 155 ? 7.656 -12.523 -11.578 1 92.06 155 ARG B N 1
ATOM 3856 C CA . ARG B 1 155 ? 8.695 -12.5 -10.555 1 92.06 155 ARG B CA 1
ATOM 3857 C C . ARG B 1 155 ? 8.211 -13.141 -9.258 1 92.06 155 ARG B C 1
ATOM 3859 O O . ARG B 1 155 ? 8.969 -13.836 -8.578 1 92.06 155 ARG B O 1
ATOM 3866 N N . GLU B 1 156 ? 6.969 -12.883 -8.984 1 88.38 156 GLU B N 1
ATOM 3867 C CA . GLU B 1 156 ? 6.406 -13.445 -7.758 1 88.38 156 GLU B CA 1
ATOM 3868 C C . GLU B 1 156 ? 6.328 -14.961 -7.836 1 88.38 156 GLU B C 1
ATOM 3870 O O . GLU B 1 156 ? 6.91 -15.664 -7.008 1 88.38 156 GLU B O 1
ATOM 3875 N N . LEU B 1 157 ? 5.688 -15.484 -8.836 1 87.44 157 LEU B N 1
ATOM 3876 C CA . LEU B 1 157 ? 5.508 -16.922 -8.992 1 87.44 157 LEU B CA 1
ATOM 3877 C C . LEU B 1 157 ? 6.812 -17.594 -9.398 1 87.44 157 LEU B C 1
ATOM 3879 O O . LEU B 1 157 ? 6.984 -18.797 -9.203 1 87.44 157 LEU B O 1
ATOM 3883 N N . GLY B 1 158 ? 7.703 -16.812 -9.93 1 90.38 158 GLY B N 1
ATOM 3884 C CA . GLY B 1 158 ? 8.969 -17.328 -10.422 1 90.38 158 GLY B CA 1
ATOM 3885 C C . GLY B 1 158 ? 9.844 -17.922 -9.328 1 90.38 158 GLY B C 1
ATOM 3886 O O . GLY B 1 158 ? 10.68 -18.781 -9.594 1 90.38 158 GLY B O 1
ATOM 3887 N N . VAL B 1 159 ? 9.68 -17.469 -8.141 1 91.19 159 VAL B N 1
ATOM 3888 C CA . VAL B 1 159 ? 10.516 -17.938 -7.039 1 91.19 159 VAL B CA 1
ATOM 3889 C C . VAL B 1 159 ? 10.273 -19.422 -6.801 1 91.19 159 VAL B C 1
ATOM 3891 O O . VAL B 1 159 ? 11.211 -20.219 -6.859 1 91.19 159 VAL B O 1
ATOM 3894 N N . TRP B 1 160 ? 9.016 -19.781 -6.594 1 88.69 160 TRP B N 1
ATOM 3895 C CA . TRP B 1 160 ? 8.688 -21.203 -6.426 1 88.69 160 TRP B CA 1
ATOM 3896 C C . TRP B 1 160 ? 9.086 -22 -7.656 1 88.69 160 TRP B C 1
ATOM 3898 O O . TRP B 1 160 ? 9.672 -23.078 -7.535 1 88.69 160 TRP B O 1
ATOM 3908 N N . THR B 1 161 ? 8.773 -21.484 -8.789 1 92.56 161 THR B N 1
ATOM 3909 C CA . THR B 1 161 ? 9.016 -22.172 -10.055 1 92.56 161 THR B CA 1
ATOM 3910 C C . THR B 1 161 ? 10.5 -22.469 -10.234 1 92.56 161 THR B C 1
ATOM 3912 O O . THR B 1 161 ? 10.883 -23.594 -10.562 1 92.56 161 THR B O 1
ATOM 3915 N N . ARG B 1 162 ? 11.367 -21.547 -9.945 1 93.5 162 ARG B N 1
ATOM 3916 C CA . ARG B 1 162 ? 12.805 -21.672 -10.141 1 93.5 162 ARG B CA 1
ATOM 3917 C C . ARG B 1 162 ? 13.398 -22.688 -9.164 1 93.5 162 ARG B C 1
ATOM 3919 O O . ARG B 1 162 ? 14.336 -23.406 -9.5 1 93.5 162 ARG B O 1
ATOM 3926 N N . HIS B 1 163 ? 12.836 -22.75 -8.062 1 94.31 163 HIS B N 1
ATOM 3927 C CA . HIS B 1 163 ? 13.516 -23.5 -7.004 1 94.31 163 HIS B CA 1
ATOM 3928 C C . HIS B 1 163 ? 12.922 -24.891 -6.832 1 94.31 163 HIS B C 1
ATOM 3930 O O . HIS B 1 163 ? 13.602 -25.812 -6.375 1 94.31 163 HIS B O 1
ATOM 3936 N N . PHE B 1 164 ? 11.617 -25.062 -7.293 1 93.75 164 PHE B N 1
ATOM 3937 C CA . PHE B 1 164 ? 10.977 -26.281 -6.828 1 93.75 164 PHE B CA 1
ATOM 3938 C C . PHE B 1 164 ? 10.312 -27.016 -7.984 1 93.75 164 PHE B C 1
ATOM 3940 O O . PHE B 1 164 ? 10.062 -28.219 -7.902 1 93.75 164 PHE B O 1
ATOM 3947 N N . LEU B 1 165 ? 10.016 -26.422 -9.039 1 94.69 165 LEU B N 1
ATOM 3948 C CA . LEU B 1 165 ? 9.148 -26.953 -10.078 1 94.69 165 LEU B CA 1
ATOM 3949 C C . LEU B 1 165 ? 9.711 -28.266 -10.641 1 94.69 165 LEU B C 1
ATOM 3951 O O . LEU B 1 165 ? 9.031 -29.297 -10.641 1 94.69 165 LEU B O 1
ATOM 3955 N N . VAL B 1 166 ? 10.953 -28.234 -11.125 1 96.75 166 VAL B N 1
ATOM 3956 C CA . VAL B 1 166 ? 11.531 -29.375 -11.828 1 96.75 166 VAL B CA 1
ATOM 3957 C C . VAL B 1 166 ? 11.617 -30.578 -10.891 1 96.75 166 VAL B C 1
ATOM 3959 O O . VAL B 1 166 ? 11.258 -31.703 -11.266 1 96.75 166 VAL B O 1
ATOM 3962 N N . GLU B 1 167 ? 12.086 -30.281 -9.695 1 95.75 167 GLU B N 1
ATOM 3963 C CA . GLU B 1 167 ? 12.188 -31.359 -8.703 1 95.75 167 GLU B CA 1
ATOM 3964 C C . GLU B 1 167 ? 10.82 -31.953 -8.398 1 95.75 167 GLU B C 1
ATOM 3966 O O . GLU B 1 167 ? 10.656 -33.188 -8.367 1 95.75 167 GLU B O 1
ATOM 3971 N N . LYS B 1 168 ? 9.82 -31.141 -8.18 1 95.88 168 LYS B N 1
ATOM 3972 C CA . LYS B 1 168 ? 8.484 -31.594 -7.801 1 95.88 168 LYS B CA 1
ATOM 3973 C C . LYS B 1 168 ? 7.824 -32.375 -8.938 1 95.88 168 LYS B C 1
ATOM 3975 O O . LYS B 1 168 ? 7.273 -33.438 -8.727 1 95.88 168 LYS B O 1
ATOM 3980 N N . VAL B 1 169 ? 7.914 -31.844 -10.117 1 96.56 169 VAL B N 1
ATOM 3981 C CA . VAL B 1 169 ? 7.336 -32.5 -11.289 1 96.56 169 VAL B CA 1
ATOM 3982 C C . VAL B 1 169 ? 8.016 -33.844 -11.516 1 96.56 169 VAL B C 1
ATOM 3984 O O . VAL B 1 169 ? 7.352 -34.844 -11.789 1 96.56 169 VAL B O 1
ATOM 3987 N N . SER B 1 170 ? 9.344 -33.906 -11.32 1 97.06 170 SER B N 1
ATOM 3988 C CA . SER B 1 170 ? 10.125 -35.125 -11.516 1 97.06 170 SER B CA 1
ATOM 3989 C C . SER B 1 170 ? 9.773 -36.188 -10.469 1 97.06 170 SER B C 1
ATOM 3991 O O . SER B 1 170 ? 10.016 -37.375 -10.672 1 97.06 170 SER B O 1
ATOM 3993 N N . SER B 1 171 ? 9.234 -35.75 -9.383 1 96.94 171 SER B N 1
ATOM 3994 C CA . SER B 1 171 ? 8.938 -36.688 -8.289 1 96.94 171 SER B CA 1
ATOM 3995 C C . SER B 1 171 ? 7.582 -37.344 -8.477 1 96.94 171 SER B C 1
ATOM 3997 O O . SER B 1 171 ? 7.238 -38.281 -7.75 1 96.94 171 SER B O 1
ATOM 3999 N N . LEU B 1 172 ? 6.742 -36.844 -9.414 1 97.62 172 LEU B N 1
ATOM 4000 C CA . LEU B 1 172 ? 5.418 -37.406 -9.633 1 97.62 172 LEU B CA 1
ATOM 4001 C C . LEU B 1 172 ? 5.52 -38.844 -10.164 1 97.62 172 LEU B C 1
ATOM 4003 O O . LEU B 1 172 ? 6.414 -39.156 -10.953 1 97.62 172 LEU B O 1
ATOM 4007 N N . PRO B 1 173 ? 4.617 -39.688 -9.75 1 95.94 173 PRO B N 1
ATOM 4008 C CA . PRO B 1 173 ? 4.727 -41.125 -10.102 1 95.94 173 PRO B CA 1
ATOM 4009 C C . PRO B 1 173 ? 4.723 -41.344 -11.617 1 95.94 173 PRO B C 1
ATOM 4011 O O . PRO B 1 173 ? 3.76 -41 -12.297 1 95.94 173 PRO B O 1
ATOM 4014 N N . GLY B 1 174 ? 5.832 -41.938 -12.133 1 96.5 174 GLY B N 1
ATOM 4015 C CA . GLY B 1 174 ? 5.906 -42.406 -13.508 1 96.5 174 GLY B CA 1
ATOM 4016 C C . GLY B 1 174 ? 6.191 -41.312 -14.508 1 96.5 174 GLY B C 1
ATOM 4017 O O . GLY B 1 174 ? 6.336 -41.562 -15.703 1 96.5 174 GLY B O 1
ATOM 4018 N N . LEU B 1 175 ? 6.328 -40.125 -14.062 1 97.62 175 LEU B N 1
ATOM 4019 C CA . LEU B 1 175 ? 6.414 -39 -15 1 97.62 175 LEU B CA 1
ATOM 4020 C C . LEU B 1 175 ? 7.844 -38.812 -15.5 1 97.62 175 LEU B C 1
ATOM 4022 O O . LEU B 1 175 ? 8.062 -38.531 -16.672 1 97.62 175 LEU B O 1
ATOM 4026 N N . LEU B 1 176 ? 8.852 -38.969 -14.586 1 97.94 176 LEU B N 1
ATOM 4027 C CA . LEU B 1 176 ? 10.242 -38.688 -14.93 1 97.94 176 LEU B CA 1
ATOM 4028 C C . LEU B 1 176 ? 10.695 -39.531 -16.125 1 97.94 176 LEU B C 1
ATOM 4030 O O . LEU B 1 176 ? 11.258 -39 -17.078 1 97.94 176 LEU B O 1
ATOM 4034 N N . PRO B 1 177 ? 10.438 -40.844 -16.156 1 97.94 177 PRO B N 1
ATOM 4035 C CA . PRO B 1 177 ? 10.828 -41.625 -17.344 1 97.94 177 PRO B CA 1
ATOM 4036 C C . PRO B 1 177 ? 10.164 -41.125 -18.625 1 97.94 177 PRO B C 1
ATOM 4038 O O . PRO B 1 177 ? 10.789 -41.125 -19.688 1 97.94 177 PRO B O 1
ATOM 4041 N N . LYS B 1 178 ? 8.938 -40.719 -18.547 1 98.06 178 LYS B N 1
ATOM 4042 C CA . LYS B 1 178 ? 8.234 -40.188 -19.719 1 98.06 178 LYS B CA 1
ATOM 4043 C C . LYS B 1 178 ? 8.875 -38.906 -20.219 1 98.06 178 LYS B C 1
ATOM 4045 O O . LYS B 1 178 ? 9.047 -38.719 -21.422 1 98.06 178 LYS B O 1
ATOM 4050 N N . LEU B 1 179 ? 9.203 -38.031 -19.266 1 98.38 179 LEU B N 1
ATOM 4051 C CA . LEU B 1 179 ? 9.812 -36.75 -19.609 1 98.38 179 LEU B CA 1
ATOM 4052 C C . LEU B 1 179 ? 11.172 -36.969 -20.281 1 98.38 179 LEU B C 1
ATOM 4054 O O . LEU B 1 179 ? 11.523 -36.219 -21.219 1 98.38 179 LEU B O 1
ATOM 4058 N N . LYS B 1 180 ? 11.93 -37.938 -19.828 1 98.12 180 LYS B N 1
ATOM 4059 C CA . LYS B 1 180 ? 13.25 -38.219 -20.375 1 98.12 180 LYS B CA 1
ATOM 4060 C C . LYS B 1 180 ? 13.141 -38.875 -21.766 1 98.12 180 LYS B C 1
ATOM 4062 O O . LYS B 1 180 ? 14.008 -38.656 -22.609 1 98.12 180 LYS B O 1
ATOM 4067 N N . ALA B 1 181 ? 12.078 -39.562 -22 1 97.94 181 ALA B N 1
ATOM 4068 C CA . ALA B 1 181 ? 11.891 -40.281 -23.25 1 97.94 181 ALA B CA 1
ATOM 4069 C C . ALA B 1 181 ? 11.289 -39.406 -24.328 1 97.94 181 ALA B C 1
ATOM 4071 O O . ALA B 1 181 ? 11.5 -39.625 -25.516 1 97.94 181 ALA B O 1
ATOM 4072 N N . GLY B 1 182 ? 10.469 -38.469 -23.922 1 98.44 182 GLY B N 1
ATOM 4073 C CA . GLY B 1 182 ? 9.758 -37.562 -24.828 1 98.44 182 GLY B CA 1
ATOM 4074 C C . GLY B 1 182 ? 8.266 -37.5 -24.562 1 98.44 182 GLY B C 1
ATOM 4075 O O . GLY B 1 182 ? 7.477 -38.188 -25.219 1 98.44 182 GLY B O 1
ATOM 4076 N N . ALA B 1 183 ? 7.914 -36.719 -23.672 1 98.44 183 ALA B N 1
ATOM 4077 C CA . ALA B 1 183 ? 6.52 -36.5 -23.312 1 98.44 183 ALA B CA 1
ATOM 4078 C C . ALA B 1 183 ? 5.988 -35.219 -23.906 1 98.44 183 ALA B C 1
ATOM 4080 O O . ALA B 1 183 ? 6.766 -34.375 -24.344 1 98.44 183 ALA B O 1
ATOM 4081 N N . LYS B 1 184 ? 4.715 -35.156 -24.031 1 98.75 184 LYS B N 1
ATOM 4082 C CA . LYS B 1 184 ? 4.047 -33.875 -24.328 1 98.75 184 LYS B CA 1
ATOM 4083 C C . LYS B 1 184 ? 3.373 -33.312 -23.094 1 98.75 184 LYS B C 1
ATOM 4085 O O . LYS B 1 184 ? 2.564 -33.969 -22.453 1 98.75 184 LYS B O 1
ATOM 4090 N N . VAL B 1 185 ? 3.766 -32.094 -22.75 1 98.75 185 VAL B N 1
ATOM 4091 C CA . VAL B 1 185 ? 3.35 -31.469 -21.5 1 98.75 185 VAL B CA 1
ATOM 4092 C C . VAL B 1 185 ? 2.654 -30.141 -21.781 1 98.75 185 VAL B C 1
ATOM 4094 O O . VAL B 1 185 ? 3.068 -29.391 -22.672 1 98.75 185 VAL B O 1
ATOM 4097 N N . ALA B 1 186 ? 1.586 -29.875 -21.031 1 98.69 186 ALA B N 1
ATOM 4098 C CA . ALA B 1 186 ? 0.901 -28.594 -21.141 1 98.69 186 ALA B CA 1
ATOM 4099 C C . ALA B 1 186 ? 0.888 -27.859 -19.797 1 98.69 186 ALA B C 1
ATOM 4101 O O . ALA B 1 186 ? 0.776 -28.484 -18.734 1 98.69 186 ALA B O 1
ATOM 4102 N N . ASP B 1 187 ? 1.073 -26.578 -19.828 1 98.56 187 ASP B N 1
ATOM 4103 C CA . ASP B 1 187 ? 0.818 -25.641 -18.734 1 98.56 187 ASP B CA 1
ATOM 4104 C C . ASP B 1 187 ? -0.313 -24.688 -19.094 1 98.56 187 ASP B C 1
ATOM 4106 O O . ASP B 1 187 ? -0.135 -23.781 -19.922 1 98.56 187 ASP B O 1
ATOM 4110 N N . VAL B 1 188 ? -1.487 -24.859 -18.484 1 98.25 188 VAL B N 1
ATOM 4111 C CA . VAL B 1 188 ? -2.656 -24.031 -18.781 1 98.25 188 VAL B CA 1
ATOM 4112 C C . VAL B 1 188 ? -2.752 -22.906 -17.766 1 98.25 188 VAL B C 1
ATOM 4114 O O . VAL B 1 188 ? -2.814 -23.141 -16.547 1 98.25 188 VAL B O 1
ATOM 4117 N N . GLY B 1 189 ? -2.863 -21.672 -18.25 1 97.06 189 GLY B N 1
ATOM 4118 C CA . GLY B 1 189 ? -2.582 -20.516 -17.422 1 97.06 189 GLY B CA 1
ATOM 4119 C C . GLY B 1 189 ? -1.102 -20.297 -17.156 1 97.06 189 GLY B C 1
ATOM 4120 O O . GLY B 1 189 ? -0.685 -20.125 -16.016 1 97.06 189 GLY B O 1
ATOM 4121 N N . CYS B 1 190 ? -0.346 -20.328 -18.203 1 97.44 190 CYS B N 1
ATOM 4122 C CA . CYS B 1 190 ? 1.101 -20.453 -18.078 1 97.44 190 CYS B CA 1
ATOM 4123 C C . CYS B 1 190 ? 1.74 -19.125 -17.719 1 97.44 190 CYS B C 1
ATOM 4125 O O . CYS B 1 190 ? 2.914 -19.062 -17.344 1 97.44 190 CYS B O 1
ATOM 4127 N N . GLY B 1 191 ? 0.996 -18.031 -17.844 1 96.12 191 GLY B N 1
ATOM 4128 C CA . GLY B 1 191 ? 1.572 -16.719 -17.594 1 96.12 191 GLY B CA 1
ATOM 4129 C C . GLY B 1 191 ? 2.758 -16.422 -18.5 1 96.12 191 GLY B C 1
ATOM 4130 O O . GLY B 1 191 ? 2.684 -16.594 -19.719 1 96.12 191 GLY B O 1
ATOM 4131 N N . ALA B 1 192 ? 3.781 -15.961 -17.906 1 96 192 ALA B N 1
ATOM 4132 C CA . ALA B 1 192 ? 4.961 -15.57 -18.688 1 96 192 ALA B CA 1
ATOM 4133 C C . ALA B 1 192 ? 5.809 -16.797 -19.047 1 96 192 ALA B C 1
ATOM 4135 O O . ALA B 1 192 ? 6.934 -16.656 -19.531 1 96 192 ALA B O 1
ATOM 4136 N N . GLY B 1 193 ? 5.355 -17.922 -18.734 1 97.31 193 GLY B N 1
ATOM 4137 C CA . GLY B 1 193 ? 5.879 -19.141 -19.328 1 97.31 193 GLY B CA 1
ATOM 4138 C C . GLY B 1 193 ? 7.117 -19.656 -18.625 1 97.31 193 GLY B C 1
ATOM 4139 O O . GLY B 1 193 ? 7.836 -20.5 -19.172 1 97.31 193 GLY B O 1
ATOM 4140 N N . LEU B 1 194 ? 7.41 -19.219 -17.438 1 96.81 194 LEU B N 1
ATOM 4141 C CA . LEU B 1 194 ? 8.641 -19.609 -16.766 1 96.81 194 LEU B CA 1
ATOM 4142 C C . LEU B 1 194 ? 8.656 -21.125 -16.516 1 96.81 194 LEU B C 1
ATOM 4144 O O . LEU B 1 194 ? 9.695 -21.766 -16.703 1 96.81 194 LEU B O 1
ATOM 4148 N N . ALA B 1 195 ? 7.559 -21.688 -16.078 1 97.56 195 ALA B N 1
ATOM 4149 C CA . ALA B 1 195 ? 7.492 -23.125 -15.859 1 97.56 195 ALA B CA 1
ATOM 4150 C C . ALA B 1 195 ? 7.812 -23.906 -17.141 1 97.56 195 ALA B C 1
ATOM 4152 O O . ALA B 1 195 ? 8.594 -24.859 -17.109 1 97.56 195 ALA B O 1
ATOM 4153 N N . ILE B 1 196 ? 7.23 -23.469 -18.219 1 98.31 196 ILE B N 1
ATOM 4154 C CA . ILE B 1 196 ? 7.461 -24.094 -19.516 1 98.31 196 ILE B CA 1
ATOM 4155 C C . ILE B 1 196 ? 8.945 -24.016 -19.875 1 98.31 196 ILE B C 1
ATOM 4157 O O . ILE B 1 196 ? 9.547 -25.016 -20.266 1 98.31 196 ILE B O 1
ATOM 4161 N N . CYS B 1 197 ? 9.523 -22.844 -19.719 1 97.94 197 CYS B N 1
ATOM 4162 C CA . CYS B 1 197 ? 10.914 -22.641 -20.094 1 97.94 197 CYS B CA 1
ATOM 4163 C C . CYS B 1 197 ? 11.836 -23.531 -19.25 1 97.94 197 CYS B C 1
ATOM 4165 O O . CYS B 1 197 ? 12.75 -24.156 -19.797 1 97.94 197 CYS B O 1
ATOM 4167 N N . LEU B 1 198 ? 11.625 -23.609 -17.969 1 97.44 198 LEU B N 1
ATOM 4168 C CA . LEU B 1 198 ? 12.484 -24.391 -17.094 1 97.44 198 LEU B CA 1
ATOM 4169 C C . LEU B 1 198 ? 12.344 -25.875 -17.375 1 97.44 198 LEU B C 1
ATOM 4171 O O . LEU B 1 198 ? 13.344 -26.609 -17.406 1 97.44 198 LEU B O 1
ATOM 4175 N N . LEU B 1 199 ? 11.156 -26.344 -17.594 1 98.31 199 LEU B N 1
ATOM 4176 C CA . LEU B 1 199 ? 10.938 -27.766 -17.891 1 98.31 199 LEU B CA 1
ATOM 4177 C C . LEU B 1 199 ? 11.508 -28.109 -19.266 1 98.31 199 LEU B C 1
ATOM 4179 O O . LEU B 1 199 ? 12.117 -29.172 -19.438 1 98.31 199 LEU B O 1
ATOM 4183 N N . ALA B 1 200 ? 11.258 -27.234 -20.234 1 98.69 200 ALA B N 1
ATOM 4184 C CA . ALA B 1 200 ? 11.781 -27.453 -21.578 1 98.69 200 ALA B CA 1
ATOM 4185 C C . ALA B 1 200 ? 13.297 -27.578 -21.562 1 98.69 200 ALA B C 1
ATOM 4187 O O . ALA B 1 200 ? 13.867 -28.391 -22.297 1 98.69 200 ALA B O 1
ATOM 4188 N N . ALA B 1 201 ? 13.945 -26.766 -20.797 1 98.12 201 ALA B N 1
ATOM 4189 C CA . ALA B 1 201 ? 15.398 -26.812 -20.672 1 98.12 201 ALA B CA 1
ATOM 4190 C C . ALA B 1 201 ? 15.844 -28.109 -19.984 1 98.12 201 ALA B C 1
ATOM 4192 O O . ALA B 1 201 ? 16.859 -28.688 -20.359 1 98.12 201 ALA B O 1
ATOM 4193 N N . ALA B 1 202 ? 15.117 -28.594 -19.047 1 98 202 ALA B N 1
ATOM 4194 C CA . ALA B 1 202 ? 15.484 -29.766 -18.234 1 98 202 ALA B CA 1
ATOM 4195 C C . ALA B 1 202 ? 15.25 -31.047 -19.016 1 98 202 ALA B C 1
ATOM 4197 O O . ALA B 1 202 ? 15.945 -32.062 -18.797 1 98 202 ALA B O 1
ATOM 4198 N N . PHE B 1 203 ? 14.297 -31.031 -19.922 1 98.56 203 PHE B N 1
ATOM 4199 C CA . PHE B 1 203 ? 13.93 -32.25 -20.656 1 98.56 203 PHE B CA 1
ATOM 4200 C C . PHE B 1 203 ? 13.852 -31.984 -22.156 1 98.56 203 PHE B C 1
ATOM 4202 O O . PHE B 1 203 ? 12.766 -31.953 -22.734 1 98.56 203 PHE B O 1
ATOM 4209 N N . PRO B 1 204 ? 14.914 -31.984 -22.828 1 98.12 204 PRO B N 1
ATOM 4210 C CA . PRO B 1 204 ? 14.992 -31.531 -24.219 1 98.12 204 PRO B CA 1
ATOM 4211 C C . PRO B 1 204 ? 14.281 -32.469 -25.188 1 98.12 204 PRO B C 1
ATOM 4213 O O . PRO B 1 204 ? 13.977 -32.062 -26.328 1 98.12 204 PRO B O 1
ATOM 4216 N N . LYS B 1 205 ? 14.016 -33.688 -24.766 1 98.5 205 LYS B N 1
ATOM 4217 C CA . LYS B 1 205 ? 13.359 -34.625 -25.656 1 98.5 205 LYS B CA 1
ATOM 4218 C C . LYS B 1 205 ? 11.844 -34.469 -25.625 1 98.5 205 LYS B C 1
ATOM 4220 O O . LYS B 1 205 ? 11.133 -34.969 -26.484 1 98.5 205 LYS B O 1
ATOM 4225 N N . SER B 1 206 ? 11.367 -33.812 -24.656 1 98.69 206 SER B N 1
ATOM 4226 C CA . SER B 1 206 ? 9.938 -33.594 -24.484 1 98.69 206 SER B CA 1
ATOM 4227 C C . SER B 1 206 ? 9.5 -32.281 -25.109 1 98.69 206 SER B C 1
ATOM 4229 O O . SER B 1 206 ? 10.328 -31.406 -25.422 1 98.69 206 SER B O 1
ATOM 4231 N N . GLU B 1 207 ? 8.188 -32.156 -25.359 1 98.75 207 GLU B N 1
ATOM 4232 C CA . GLU B 1 207 ? 7.574 -30.953 -25.891 1 98.75 207 GLU B CA 1
ATOM 4233 C C . GLU B 1 207 ? 6.691 -30.266 -24.844 1 98.75 207 GLU B C 1
ATOM 4235 O O . GLU B 1 207 ? 5.93 -30.938 -24.141 1 98.75 207 GLU B O 1
ATOM 4240 N N . PHE B 1 208 ? 6.828 -29 -24.766 1 98.81 208 PHE B N 1
ATOM 4241 C CA . PHE B 1 208 ? 6.129 -28.234 -23.734 1 98.81 208 PHE B CA 1
ATOM 4242 C C . PHE B 1 208 ? 5.273 -27.141 -24.359 1 98.81 208 PHE B C 1
ATOM 4244 O O . PHE B 1 208 ? 5.754 -26.359 -25.188 1 98.81 208 PHE B O 1
ATOM 4251 N N . HIS B 1 209 ? 4.012 -27.125 -23.953 1 98.75 209 HIS B N 1
ATOM 4252 C CA . HIS B 1 209 ? 3.031 -26.188 -24.516 1 98.75 209 HIS B CA 1
ATOM 4253 C C . HIS B 1 209 ? 2.387 -25.344 -23.422 1 98.75 209 HIS B C 1
ATOM 4255 O O . HIS B 1 209 ? 1.737 -25.875 -22.516 1 98.75 209 HIS B O 1
ATOM 4261 N N . GLY B 1 210 ? 2.582 -24.031 -23.484 1 98.62 210 GLY B N 1
ATOM 4262 C CA . GLY B 1 210 ? 1.929 -23.094 -22.578 1 98.62 210 GLY B CA 1
ATOM 4263 C C . GLY B 1 210 ? 0.699 -22.438 -23.172 1 98.62 210 GLY B C 1
ATOM 4264 O O . GLY B 1 210 ? 0.724 -22 -24.328 1 98.62 210 GLY B O 1
ATOM 4265 N N . TYR B 1 211 ? -0.36 -22.406 -22.406 1 98.31 211 TYR B N 1
ATOM 4266 C CA . TYR B 1 211 ? -1.61 -21.797 -22.828 1 98.31 211 TYR B CA 1
ATOM 4267 C C . TYR B 1 211 ? -1.986 -20.641 -21.906 1 98.31 211 TYR B C 1
ATOM 4269 O O . TYR B 1 211 ? -1.956 -20.781 -20.688 1 98.31 211 TYR B O 1
ATOM 4277 N N . ASP B 1 212 ? -2.305 -19.469 -22.422 1 97.25 212 ASP B N 1
ATOM 4278 C CA . ASP B 1 212 ? -2.744 -18.344 -21.609 1 97.25 212 ASP B CA 1
ATOM 4279 C C . ASP B 1 212 ? -3.594 -17.375 -22.438 1 97.25 212 ASP B C 1
ATOM 4281 O O . ASP B 1 212 ? -3.566 -17.422 -23.672 1 97.25 212 ASP B O 1
ATOM 4285 N N . ILE B 1 213 ? -4.379 -16.562 -21.781 1 94.81 213 ILE B N 1
ATOM 4286 C CA . ILE B 1 213 ? -5.25 -15.625 -22.484 1 94.81 213 ILE B CA 1
ATOM 4287 C C . ILE B 1 213 ? -4.598 -14.25 -22.531 1 94.81 213 ILE B C 1
ATOM 4289 O O . ILE B 1 213 ? -5.039 -13.367 -23.281 1 94.81 213 ILE B O 1
ATOM 4293 N N . SER B 1 214 ? -3.607 -14 -21.656 1 95.12 214 SER B N 1
ATOM 4294 C CA . SER B 1 214 ? -2.994 -12.68 -21.547 1 95.12 214 SER B CA 1
ATOM 4295 C C . SER B 1 214 ? -1.968 -12.453 -22.656 1 95.12 214 SER B C 1
ATOM 4297 O O . SER B 1 214 ? -0.952 -13.148 -22.719 1 95.12 214 SER B O 1
ATOM 4299 N N . LYS B 1 215 ? -2.195 -11.414 -23.406 1 95.38 215 LYS B N 1
ATOM 4300 C CA . LYS B 1 215 ? -1.256 -11.047 -24.469 1 95.38 215 LYS B CA 1
ATOM 4301 C C . LYS B 1 215 ? 0.077 -10.586 -23.891 1 95.38 215 LYS B C 1
ATOM 4303 O O . LYS B 1 215 ? 1.141 -10.945 -24.391 1 95.38 215 LYS B O 1
ATOM 4308 N N . HIS B 1 216 ? 0.005 -9.836 -22.828 1 95.12 216 HIS B N 1
ATOM 4309 C CA . HIS B 1 216 ? 1.219 -9.336 -22.188 1 95.12 216 HIS B CA 1
ATOM 4310 C C . HIS B 1 216 ? 2.068 -10.477 -21.641 1 95.12 216 HIS B C 1
ATOM 4312 O O . HIS B 1 216 ? 3.289 -10.484 -21.812 1 95.12 216 HIS B O 1
ATOM 4318 N N . ALA B 1 217 ? 1.443 -11.438 -21.031 1 96 217 ALA B N 1
ATOM 4319 C CA . ALA B 1 217 ? 2.158 -12.57 -20.453 1 96 217 ALA B CA 1
ATOM 4320 C C . ALA B 1 217 ? 2.791 -13.438 -21.547 1 96 217 ALA B C 1
ATOM 4322 O O . ALA B 1 217 ? 3.957 -13.82 -21.438 1 96 217 ALA B O 1
ATOM 4323 N N . LEU B 1 218 ? 2.064 -13.672 -22.609 1 97.5 218 LEU B N 1
ATOM 4324 C CA . LEU B 1 218 ? 2.549 -14.523 -23.688 1 97.5 218 LEU B CA 1
ATOM 4325 C C . LEU B 1 218 ? 3.715 -13.867 -24.422 1 97.5 218 LEU B C 1
ATOM 4327 O O . LEU B 1 218 ? 4.629 -14.555 -24.875 1 97.5 218 LEU B O 1
ATOM 4331 N N . GLU B 1 219 ? 3.652 -12.602 -24.531 1 97.19 219 GLU B N 1
ATOM 4332 C CA . GLU B 1 219 ? 4.773 -11.891 -25.141 1 97.19 219 GLU B CA 1
ATOM 4333 C C . GLU B 1 219 ? 6.059 -12.102 -24.344 1 97.19 219 GLU B C 1
ATOM 4335 O O . GLU B 1 219 ? 7.117 -12.352 -24.922 1 97.19 219 GLU B O 1
ATOM 4340 N N . LEU B 1 220 ? 5.938 -12.031 -23.078 1 96.62 220 LEU B N 1
ATOM 4341 C CA . LEU B 1 220 ? 7.086 -12.289 -22.219 1 96.62 220 LEU B CA 1
ATOM 4342 C C . LEU B 1 220 ? 7.547 -13.734 -22.359 1 96.62 220 LEU B C 1
ATOM 4344 O O . LEU B 1 220 ? 8.75 -14.008 -22.422 1 96.62 220 LEU B O 1
ATOM 4348 N N . ALA B 1 221 ? 6.641 -14.641 -22.422 1 97.75 221 ALA B N 1
ATOM 4349 C CA . ALA B 1 221 ? 6.941 -16.062 -22.5 1 97.75 221 ALA B CA 1
ATOM 4350 C C . ALA B 1 221 ? 7.719 -16.391 -23.766 1 97.75 221 ALA B C 1
ATOM 4352 O O . ALA B 1 221 ? 8.75 -17.062 -23.719 1 97.75 221 ALA B O 1
ATOM 4353 N N . VAL B 1 222 ? 7.219 -15.914 -24.875 1 98 222 VAL B N 1
ATOM 4354 C CA . VAL B 1 222 ? 7.836 -16.156 -26.172 1 98 222 VAL B CA 1
ATOM 4355 C C . VAL B 1 222 ? 9.242 -15.57 -26.188 1 98 222 VAL B C 1
ATOM 4357 O O . VAL B 1 222 ? 10.195 -16.234 -26.625 1 98 222 VAL B O 1
ATOM 4360 N N . SER B 1 223 ? 9.328 -14.367 -25.688 1 97.31 223 SER B N 1
ATOM 4361 C CA . SER B 1 223 ? 10.625 -13.695 -25.641 1 97.31 223 SER B CA 1
ATOM 4362 C C . SER B 1 223 ? 11.617 -14.469 -24.781 1 97.31 223 SER B C 1
ATOM 4364 O O . SER B 1 223 ? 12.781 -14.633 -25.172 1 97.31 223 SER B O 1
ATOM 4366 N N . ASP B 1 224 ? 11.195 -14.914 -23.703 1 96.62 224 ASP B N 1
ATOM 4367 C CA . ASP B 1 224 ? 12.062 -15.648 -22.781 1 96.62 224 ASP B CA 1
ATOM 4368 C C . ASP B 1 224 ? 12.516 -16.969 -23.391 1 96.62 224 ASP B C 1
ATOM 4370 O O . ASP B 1 224 ? 13.688 -17.344 -23.266 1 96.62 224 ASP B O 1
ATOM 4374 N N . ALA B 1 225 ? 11.625 -17.703 -24 1 97.94 225 ALA B N 1
ATOM 4375 C CA . ALA B 1 225 ? 11.961 -18.984 -24.641 1 97.94 225 ALA B CA 1
ATOM 4376 C C . ALA B 1 225 ? 12.984 -18.781 -25.75 1 97.94 225 ALA B C 1
ATOM 4378 O O . ALA B 1 225 ? 13.938 -19.562 -25.875 1 97.94 225 ALA B O 1
ATOM 4379 N N . ALA B 1 226 ? 12.75 -17.766 -26.484 1 97.88 226 ALA B N 1
ATOM 4380 C CA . ALA B 1 226 ? 13.68 -17.453 -27.578 1 97.88 226 ALA B CA 1
ATOM 4381 C C . ALA B 1 226 ? 15.062 -17.125 -27.031 1 97.88 226 ALA B C 1
ATOM 4383 O O . ALA B 1 226 ? 16.078 -17.594 -27.547 1 97.88 226 ALA B O 1
ATOM 4384 N N . ALA B 1 227 ? 15.094 -16.312 -26.031 1 97.31 227 ALA B N 1
ATOM 4385 C CA . ALA B 1 227 ? 16.359 -15.906 -25.438 1 97.31 227 ALA B CA 1
ATOM 4386 C C . ALA B 1 227 ? 17.125 -17.109 -24.875 1 97.31 227 ALA B C 1
ATOM 4388 O O . ALA B 1 227 ? 18.359 -17.125 -24.875 1 97.31 227 ALA B O 1
ATOM 4389 N N . ARG B 1 228 ? 16.391 -18.141 -24.453 1 96.56 228 ARG B N 1
ATOM 4390 C CA . ARG B 1 228 ? 16.984 -19.328 -23.859 1 96.56 228 ARG B CA 1
ATOM 4391 C C . ARG B 1 228 ? 17.297 -20.375 -24.938 1 96.56 228 ARG B C 1
ATOM 4393 O O . ARG B 1 228 ? 17.922 -21.391 -24.656 1 96.56 228 ARG B O 1
ATOM 4400 N N . GLY B 1 229 ? 16.812 -20.156 -26.141 1 97.88 229 GLY B N 1
ATOM 4401 C CA . GLY B 1 229 ? 17.031 -21.094 -27.219 1 97.88 229 GLY B CA 1
ATOM 4402 C C . GLY B 1 229 ? 16.312 -22.422 -27.031 1 97.88 229 GLY B C 1
ATOM 4403 O O . GLY B 1 229 ? 16.906 -23.484 -27.188 1 97.88 229 GLY B O 1
ATOM 4404 N N . LEU B 1 230 ? 15.055 -22.344 -26.703 1 98.38 230 LEU B N 1
ATOM 4405 C CA . LEU B 1 230 ? 14.281 -23.547 -26.406 1 98.38 230 LEU B CA 1
ATOM 4406 C C . LEU B 1 230 ? 13.312 -23.859 -27.547 1 98.38 230 LEU B C 1
ATOM 4408 O O . LEU B 1 230 ? 12.164 -23.422 -27.531 1 98.38 230 LEU B O 1
ATOM 4412 N N . PRO B 1 231 ? 13.672 -24.719 -28.453 1 97.5 231 PRO B N 1
ATOM 4413 C CA . PRO B 1 231 ? 12.805 -25.031 -29.594 1 97.5 231 PRO B CA 1
ATOM 4414 C C . PRO B 1 231 ? 11.617 -25.906 -29.203 1 97.5 231 PRO B C 1
ATOM 4416 O O . PRO B 1 231 ? 10.664 -26.047 -29.984 1 97.5 231 PRO B O 1
ATOM 4419 N N . ASN B 1 232 ? 11.703 -26.547 -28.078 1 98.62 232 ASN B N 1
ATOM 4420 C CA . ASN B 1 232 ? 10.648 -27.469 -27.641 1 98.62 232 ASN B CA 1
ATOM 4421 C C . ASN B 1 232 ? 9.648 -26.766 -26.719 1 98.62 232 ASN B C 1
ATOM 4423 O O . ASN B 1 232 ? 8.875 -27.438 -26.031 1 98.62 232 ASN B O 1
ATOM 4427 N N . ALA B 1 233 ? 9.688 -25.453 -26.609 1 98.75 233 ALA B N 1
ATOM 4428 C CA . ALA B 1 233 ? 8.711 -24.641 -25.875 1 98.75 233 ALA B CA 1
ATOM 4429 C C . ALA B 1 233 ? 7.785 -23.906 -26.844 1 98.75 233 ALA B C 1
ATOM 4431 O O . ALA B 1 233 ? 8.242 -23.156 -27.703 1 98.75 233 ALA B O 1
ATOM 4432 N N . HIS B 1 234 ? 6.539 -24.141 -26.656 1 98.44 234 HIS B N 1
ATOM 4433 C CA . HIS B 1 234 ? 5.531 -23.516 -27.516 1 98.44 234 HIS B CA 1
ATOM 4434 C C . HIS B 1 234 ? 4.477 -22.797 -26.688 1 98.44 234 HIS B C 1
ATOM 4436 O O . HIS B 1 234 ? 4.129 -23.234 -25.594 1 98.44 234 HIS B O 1
ATOM 4442 N N . PHE B 1 235 ? 3.986 -21.672 -27.203 1 98.56 235 PHE B N 1
ATOM 4443 C CA . PHE B 1 235 ? 3 -20.875 -26.469 1 98.56 235 PHE B CA 1
ATOM 4444 C C . PHE B 1 235 ? 1.786 -20.594 -27.359 1 98.56 235 PHE B C 1
ATOM 4446 O O . PHE B 1 235 ? 1.927 -20.312 -28.547 1 98.56 235 PHE B O 1
ATOM 4453 N N . HIS B 1 236 ? 0.623 -20.672 -26.703 1 98.19 236 HIS B N 1
ATOM 4454 C CA . HIS B 1 236 ? -0.644 -20.578 -27.422 1 98.19 236 HIS B CA 1
ATOM 4455 C C . HIS B 1 236 ? -1.572 -19.562 -26.766 1 98.19 236 HIS B C 1
ATOM 4457 O O . HIS B 1 236 ? -1.796 -19.609 -25.547 1 98.19 236 HIS B O 1
ATOM 4463 N N . ASP B 1 237 ? -2.092 -18.641 -27.594 1 97.19 237 ASP B N 1
ATOM 4464 C CA . ASP B 1 237 ? -3.104 -17.688 -27.141 1 97.19 237 ASP B CA 1
ATOM 4465 C C . ASP B 1 237 ? -4.492 -18.328 -27.141 1 97.19 237 ASP B C 1
ATOM 4467 O O . ASP B 1 237 ? -5.172 -18.344 -28.156 1 97.19 237 ASP B O 1
ATOM 4471 N N . CYS B 1 238 ? -4.953 -18.719 -25.984 1 93.38 238 CYS B N 1
ATOM 4472 C CA . CYS B 1 238 ? -6.188 -19.5 -25.938 1 93.38 238 CYS B CA 1
ATOM 4473 C C . CYS B 1 238 ? -7.41 -18.578 -25.953 1 93.38 238 CYS B C 1
ATOM 4475 O O . CYS B 1 238 ? -8.547 -19.062 -25.906 1 93.38 238 CYS B O 1
ATOM 4477 N N . SER B 1 239 ? -7.184 -17.266 -25.938 1 89.62 239 SER B N 1
ATOM 4478 C CA . SER B 1 239 ? -8.297 -16.375 -26.203 1 89.62 239 SER B CA 1
ATOM 4479 C C . SER B 1 239 ? -8.773 -16.5 -27.656 1 89.62 239 SER B C 1
ATOM 4481 O O . SER B 1 239 ? -9.883 -16.062 -27.984 1 89.62 239 SER B O 1
ATOM 4483 N N . ARG B 1 240 ? -7.969 -17.188 -28.5 1 90.38 240 ARG B N 1
ATOM 4484 C CA . ARG B 1 240 ? -8.281 -17.422 -29.906 1 90.38 240 ARG B CA 1
ATOM 4485 C C . ARG B 1 240 ? -8.641 -18.875 -30.141 1 90.38 240 ARG B C 1
ATOM 4487 O O . ARG B 1 240 ? -8.062 -19.781 -29.531 1 90.38 240 ARG B O 1
ATOM 4494 N N . PRO B 1 241 ? -9.492 -19.094 -30.984 1 89.69 241 PRO B N 1
ATOM 4495 C CA . PRO B 1 241 ? -9.938 -20.469 -31.234 1 89.69 241 PRO B CA 1
ATOM 4496 C C . PRO B 1 241 ? -8.789 -21.391 -31.625 1 89.69 241 PRO B C 1
ATOM 4498 O O . PRO B 1 241 ? -8.75 -22.547 -31.188 1 89.69 241 PRO B O 1
ATOM 4501 N N . GLU B 1 242 ? -7.895 -20.938 -32.406 1 89.44 242 GLU B N 1
ATOM 4502 C CA . GLU B 1 242 ? -6.801 -21.766 -32.906 1 89.44 242 GLU B CA 1
ATOM 4503 C C . GLU B 1 242 ? -5.805 -22.094 -31.797 1 89.44 242 GLU B C 1
ATOM 4505 O O . GLU B 1 242 ? -4.965 -22.969 -31.938 1 89.44 242 GLU B O 1
ATOM 4510 N N . GLY B 1 243 ? -5.832 -21.359 -30.781 1 92.81 243 GLY B N 1
ATOM 4511 C CA . GLY B 1 243 ? -4.883 -21.562 -29.688 1 92.81 243 GLY B CA 1
ATOM 4512 C C . GLY B 1 243 ? -5.445 -22.359 -28.547 1 92.81 243 GLY B C 1
ATOM 4513 O O . GLY B 1 243 ? -4.781 -22.531 -27.516 1 92.81 243 GLY B O 1
ATOM 4514 N N . ARG B 1 244 ? -6.566 -22.906 -28.719 1 94 244 ARG B N 1
ATOM 4515 C CA . ARG B 1 244 ? -7.23 -23.625 -27.641 1 94 244 ARG B CA 1
ATOM 4516 C C . ARG B 1 244 ? -6.676 -25.031 -27.5 1 94 244 ARG B C 1
ATOM 4518 O O . ARG B 1 244 ? -5.949 -25.516 -28.375 1 94 244 ARG B O 1
ATOM 4525 N N . LEU B 1 245 ? -6.977 -25.641 -26.344 1 95.75 245 LEU B N 1
ATOM 4526 C CA . LEU B 1 245 ? -6.566 -27.016 -26.062 1 95.75 245 LEU B CA 1
ATOM 4527 C C . LEU B 1 245 ? -7.113 -27.969 -27.109 1 95.75 245 LEU B C 1
ATOM 4529 O O . LEU B 1 245 ? -8.211 -27.766 -27.641 1 95.75 245 LEU B O 1
ATOM 4533 N N . PRO B 1 246 ? -6.379 -29.016 -27.438 1 95.88 246 PRO B N 1
ATOM 4534 C CA . PRO B 1 246 ? -6.902 -30.031 -28.359 1 95.88 246 PRO B CA 1
ATOM 4535 C C . PRO B 1 246 ? -8.109 -30.766 -27.797 1 95.88 246 PRO B C 1
ATOM 4537 O O . PRO B 1 246 ? -8.211 -30.969 -26.578 1 95.88 246 PRO B O 1
ATOM 4540 N N . ALA B 1 247 ? -8.93 -31.281 -28.703 1 92.81 247 ALA B N 1
ATOM 4541 C CA . ALA B 1 247 ? -10.156 -31.984 -28.312 1 92.81 247 ALA B CA 1
ATOM 4542 C C . ALA B 1 247 ? -9.891 -33.469 -28.047 1 92.81 247 ALA B C 1
ATOM 4544 O O . ALA B 1 247 ? -10.703 -34.125 -27.422 1 92.81 247 ALA B O 1
ATOM 4545 N N . ALA B 1 248 ? -8.797 -33.906 -28.516 1 95.88 248 ALA B N 1
ATOM 4546 C CA . ALA B 1 248 ? -8.398 -35.312 -28.312 1 95.88 248 ALA B CA 1
ATOM 4547 C C . ALA B 1 248 ? -7.18 -35.406 -27.391 1 95.88 248 ALA B C 1
ATOM 4549 O O . ALA B 1 248 ? -6.418 -34.438 -27.266 1 95.88 248 ALA B O 1
ATOM 4550 N N . PRO B 1 249 ? -7.043 -36.594 -26.812 1 97.5 249 PRO B N 1
ATOM 4551 C CA . PRO B 1 249 ? -5.895 -36.75 -25.906 1 97.5 249 PRO B CA 1
ATOM 4552 C C . PRO B 1 249 ? -4.566 -36.438 -26.594 1 97.5 249 PRO B C 1
ATOM 4554 O O . PRO B 1 249 ? -4.297 -36.969 -27.688 1 97.5 249 PRO B O 1
ATOM 4557 N N . ALA B 1 250 ? -3.844 -35.625 -25.969 1 97.56 250 ALA B N 1
ATOM 4558 C CA . ALA B 1 250 ? -2.594 -35.188 -26.594 1 97.56 250 ALA B CA 1
ATOM 4559 C C . ALA B 1 250 ? -1.468 -35.125 -25.562 1 97.56 250 ALA B C 1
ATOM 4561 O O . ALA B 1 250 ? -0.289 -35.188 -25.922 1 97.56 250 ALA B O 1
ATOM 4562 N N . PHE B 1 251 ? -1.809 -34.938 -24.281 1 98.69 251 PHE B N 1
ATOM 4563 C CA . PHE B 1 251 ? -0.782 -34.594 -23.297 1 98.69 251 PHE B CA 1
ATOM 4564 C C . PHE B 1 251 ? -0.574 -35.75 -22.312 1 98.69 251 PHE B C 1
ATOM 4566 O O . PHE B 1 251 ? -1.537 -36.406 -21.891 1 98.69 251 PHE B O 1
ATOM 4573 N N . ASP B 1 252 ? 0.695 -35.969 -21.984 1 98.62 252 ASP B N 1
ATOM 4574 C CA . ASP B 1 252 ? 1.065 -36.938 -20.938 1 98.62 252 ASP B CA 1
ATOM 4575 C C . ASP B 1 252 ? 0.966 -36.312 -19.547 1 98.62 252 ASP B C 1
ATOM 4577 O O . ASP B 1 252 ? 0.758 -37.031 -18.562 1 98.62 252 ASP B O 1
ATOM 4581 N N . PHE B 1 253 ? 1.172 -35.062 -19.5 1 98.69 253 PHE B N 1
ATOM 4582 C CA . PHE B 1 253 ? 1.171 -34.344 -18.25 1 98.69 253 PHE B CA 1
ATOM 4583 C C . PHE B 1 253 ? 0.63 -32.906 -18.453 1 98.69 253 PHE B C 1
ATOM 4585 O O . PHE B 1 253 ? 0.94 -32.281 -19.453 1 98.69 253 PHE B O 1
ATOM 4592 N N . VAL B 1 254 ? -0.232 -32.5 -17.531 1 98.69 254 VAL B N 1
ATOM 4593 C CA . VAL B 1 254 ? -0.75 -31.141 -17.531 1 98.69 254 VAL B CA 1
ATOM 4594 C C . VAL B 1 254 ? -0.527 -30.5 -16.156 1 98.69 254 VAL B C 1
ATOM 4596 O O . VAL B 1 254 ? -0.697 -31.156 -15.133 1 98.69 254 VAL B O 1
ATOM 4599 N N . LEU B 1 255 ? -0.099 -29.281 -16.203 1 97.94 255 LEU B N 1
ATOM 4600 C CA . LEU B 1 255 ? 0.065 -28.469 -15.008 1 97.94 255 LEU B CA 1
ATOM 4601 C C . LEU B 1 255 ? -0.827 -27.219 -15.078 1 97.94 255 LEU B C 1
ATOM 4603 O O . LEU B 1 255 ? -0.967 -26.609 -16.141 1 97.94 255 LEU B O 1
ATOM 4607 N N . VAL B 1 256 ? -1.546 -26.922 -14.047 1 98.12 256 VAL B N 1
ATOM 4608 C CA . VAL B 1 256 ? -2.162 -25.609 -13.828 1 98.12 256 VAL B CA 1
ATOM 4609 C C . VAL B 1 256 ? -1.687 -25.031 -12.5 1 98.12 256 VAL B C 1
ATOM 4611 O O . VAL B 1 256 ? -2.041 -25.531 -11.43 1 98.12 256 VAL B O 1
ATOM 4614 N N . ASN B 1 257 ? -0.877 -24.031 -12.609 1 96.19 257 ASN B N 1
ATOM 4615 C CA . ASN B 1 257 ? -0.259 -23.422 -11.438 1 96.19 257 ASN B CA 1
ATOM 4616 C C . ASN B 1 257 ? -0.843 -22.047 -11.148 1 96.19 257 ASN B C 1
ATOM 4618 O O . ASN B 1 257 ? -0.561 -21.078 -11.867 1 96.19 257 ASN B O 1
ATOM 4622 N N . ASP B 1 258 ? -1.611 -21.969 -10.016 1 95.69 258 ASP B N 1
ATOM 4623 C CA . ASP B 1 258 ? -2.154 -20.719 -9.492 1 95.69 258 ASP B CA 1
ATOM 4624 C C . ASP B 1 258 ? -2.965 -19.984 -10.562 1 95.69 258 ASP B C 1
ATOM 4626 O O . ASP B 1 258 ? -2.719 -18.812 -10.836 1 95.69 258 ASP B O 1
ATOM 4630 N N . ALA B 1 259 ? -3.986 -20.672 -11.148 1 96.88 259 ALA B N 1
ATOM 4631 C CA . ALA B 1 259 ? -4.695 -20.047 -12.258 1 96.88 259 ALA B CA 1
ATOM 4632 C C . ALA B 1 259 ? -6.176 -20.406 -12.242 1 96.88 259 ALA B C 1
ATOM 4634 O O . ALA B 1 259 ? -7.02 -19.641 -12.703 1 96.88 259 ALA B O 1
ATOM 4635 N N . LEU B 1 260 ? -6.527 -21.578 -11.742 1 97.94 260 LEU B N 1
ATOM 4636 C CA . LEU B 1 260 ? -7.902 -22.047 -11.852 1 97.94 260 LEU B CA 1
ATOM 4637 C C . LEU B 1 260 ? -8.859 -21.109 -11.125 1 97.94 260 LEU B C 1
ATOM 4639 O O . LEU B 1 260 ? -9.922 -20.781 -11.648 1 97.94 260 LEU B O 1
ATOM 4643 N N . HIS B 1 261 ? -8.477 -20.672 -9.922 1 97.44 261 HIS B N 1
ATOM 4644 C CA . HIS B 1 261 ? -9.344 -19.812 -9.125 1 97.44 261 HIS B CA 1
ATOM 4645 C C . HIS B 1 261 ? -9.578 -18.469 -9.805 1 97.44 261 HIS B C 1
ATOM 4647 O O . HIS B 1 261 ? -10.523 -17.75 -9.469 1 97.44 261 HIS B O 1
ATOM 4653 N N . ASP B 1 262 ? -8.773 -18.141 -10.773 1 96.56 262 ASP B N 1
ATOM 4654 C CA . ASP B 1 262 ? -8.844 -16.859 -11.484 1 96.56 262 ASP B CA 1
ATOM 4655 C C . ASP B 1 262 ? -9.711 -16.984 -12.734 1 96.56 262 ASP B C 1
ATOM 4657 O O . ASP B 1 262 ? -10.102 -15.977 -13.32 1 96.56 262 ASP B O 1
ATOM 4661 N N . MET B 1 263 ? -9.883 -18.156 -13.211 1 97.31 263 MET B N 1
ATOM 4662 C CA . MET B 1 263 ? -10.539 -18.359 -14.5 1 97.31 263 MET B CA 1
ATOM 4663 C C . MET B 1 263 ? -12.039 -18.109 -14.398 1 97.31 263 MET B C 1
ATOM 4665 O O . MET B 1 263 ? -12.656 -18.422 -13.375 1 97.31 263 MET B O 1
ATOM 4669 N N . THR B 1 264 ? -12.633 -17.562 -15.477 1 97 264 THR B N 1
ATOM 4670 C CA . THR B 1 264 ? -14.055 -17.25 -15.508 1 97 264 THR B CA 1
ATOM 4671 C C . THR B 1 264 ? -14.891 -18.531 -15.398 1 97 264 THR B C 1
ATOM 4673 O O . THR B 1 264 ? -15.867 -18.578 -14.648 1 97 264 THR B O 1
ATOM 4676 N N . ARG B 1 265 ? -14.414 -19.531 -16.156 1 96.88 265 ARG B N 1
ATOM 4677 C CA . ARG B 1 265 ? -15.117 -20.812 -16.188 1 96.88 265 ARG B CA 1
ATOM 4678 C C . ARG B 1 265 ? -14.148 -21.969 -16 1 96.88 265 ARG B C 1
ATOM 4680 O O . ARG B 1 265 ? -13.938 -22.766 -16.922 1 96.88 265 ARG B O 1
ATOM 4687 N N . PRO B 1 266 ? -13.664 -22.109 -14.742 1 98.06 266 PRO B N 1
ATOM 4688 C CA . PRO B 1 266 ? -12.727 -23.203 -14.484 1 98.06 266 PRO B CA 1
ATOM 4689 C C . PRO B 1 266 ? -13.352 -24.578 -14.711 1 98.06 266 PRO B C 1
ATOM 4691 O O . PRO B 1 266 ? -12.648 -25.531 -15.039 1 98.06 266 PRO B O 1
ATOM 4694 N N . ASP B 1 267 ? -14.648 -24.734 -14.555 1 97.75 267 ASP B N 1
ATOM 4695 C CA . ASP B 1 267 ? -15.344 -25.984 -14.82 1 97.75 267 ASP B CA 1
ATOM 4696 C C . ASP B 1 267 ? -15.188 -26.406 -16.281 1 97.75 267 ASP B C 1
ATOM 4698 O O . ASP B 1 267 ? -14.891 -27.562 -16.562 1 97.75 267 ASP B O 1
ATOM 4702 N N . GLN B 1 268 ? -15.305 -25.469 -17.172 1 96.69 268 GLN B N 1
ATOM 4703 C CA . GLN B 1 268 ? -15.156 -25.75 -18.594 1 96.69 268 GLN B CA 1
ATOM 4704 C C . GLN B 1 268 ? -13.703 -26.062 -18.938 1 96.69 268 GLN B C 1
ATOM 4706 O O . GLN B 1 268 ? -13.43 -26.891 -19.797 1 96.69 268 GLN B O 1
ATOM 4711 N N . VAL B 1 269 ? -12.789 -25.359 -18.312 1 97.38 269 VAL B N 1
ATOM 4712 C CA . VAL B 1 269 ? -11.375 -25.609 -18.531 1 97.38 269 VAL B CA 1
ATOM 4713 C C . VAL B 1 269 ? -11.016 -27.031 -18.078 1 97.38 269 VAL B C 1
ATOM 4715 O O . VAL B 1 269 ? -10.305 -27.75 -18.781 1 97.38 269 VAL B O 1
ATOM 4718 N N . LEU B 1 270 ? -11.5 -27.406 -16.906 1 98.25 270 LEU B N 1
ATOM 4719 C CA . LEU B 1 270 ? -11.242 -28.75 -16.391 1 98.25 270 LEU B CA 1
ATOM 4720 C C . LEU B 1 270 ? -11.812 -29.797 -17.328 1 98.25 270 LEU B C 1
ATOM 4722 O O . LEU B 1 270 ? -11.18 -30.844 -17.562 1 98.25 270 LEU B O 1
ATOM 4726 N N . ALA B 1 271 ? -12.977 -29.562 -17.891 1 97.75 271 ALA B N 1
ATOM 4727 C CA . ALA B 1 271 ? -13.562 -30.484 -18.844 1 97.75 271 ALA B CA 1
ATOM 4728 C C . ALA B 1 271 ? -12.688 -30.609 -20.094 1 97.75 271 ALA B C 1
ATOM 4730 O O . ALA B 1 271 ? -12.477 -31.719 -20.609 1 97.75 271 ALA B O 1
ATOM 4731 N N . ALA B 1 272 ? -12.227 -29.484 -20.562 1 97.31 272 ALA B N 1
ATOM 4732 C CA . ALA B 1 272 ? -11.344 -29.484 -21.734 1 97.31 272 ALA B CA 1
ATOM 4733 C C . ALA B 1 272 ? -10.047 -30.234 -21.422 1 97.31 272 ALA B C 1
ATOM 4735 O O . ALA B 1 272 ? -9.531 -30.953 -22.281 1 97.31 272 ALA B O 1
ATOM 4736 N N . LEU B 1 273 ? -9.516 -30.047 -20.281 1 98.06 273 LEU B N 1
ATOM 4737 C CA . LEU B 1 273 ? -8.281 -30.703 -19.859 1 98.06 273 LEU B CA 1
ATOM 4738 C C . LEU B 1 273 ? -8.484 -32.219 -19.797 1 98.06 273 LEU B C 1
ATOM 4740 O O . LEU B 1 273 ? -7.602 -32.969 -20.203 1 98.06 273 LEU B O 1
ATOM 4744 N N . ARG B 1 274 ? -9.609 -32.625 -19.266 1 98.06 274 ARG B N 1
ATOM 4745 C CA . ARG B 1 274 ? -9.922 -34.031 -19.219 1 98.06 274 ARG B CA 1
ATOM 4746 C C . ARG B 1 274 ? -9.883 -34.656 -20.625 1 98.06 274 ARG B C 1
ATOM 4748 O O . ARG B 1 274 ? -9.344 -35.75 -20.812 1 98.06 274 ARG B O 1
ATOM 4755 N N . GLY B 1 275 ? -10.453 -33.969 -21.562 1 97.5 275 GLY B N 1
ATOM 4756 C CA . GLY B 1 275 ? -10.469 -34.438 -22.938 1 97.5 275 GLY B CA 1
ATOM 4757 C C . GLY B 1 275 ? -9.102 -34.438 -23.578 1 97.5 275 GLY B C 1
ATOM 4758 O O . GLY B 1 275 ? -8.828 -35.281 -24.453 1 97.5 275 GLY B O 1
ATOM 4759 N N . ALA B 1 276 ? -8.219 -33.594 -23.172 1 98.06 276 ALA B N 1
ATOM 4760 C CA . ALA B 1 276 ? -6.918 -33.406 -23.797 1 98.06 276 ALA B CA 1
ATOM 4761 C C . ALA B 1 276 ? -5.863 -34.312 -23.172 1 98.06 276 ALA B C 1
ATOM 4763 O O . ALA B 1 276 ? -4.773 -34.469 -23.719 1 98.06 276 ALA B O 1
ATOM 4764 N N . LEU B 1 277 ? -6.148 -34.812 -22 1 98.19 277 LEU B N 1
ATOM 4765 C CA . LEU B 1 277 ? -5.195 -35.625 -21.25 1 98.19 277 LEU B CA 1
ATOM 4766 C C . LEU B 1 277 ? -5.266 -37.094 -21.672 1 98.19 277 LEU B C 1
ATOM 4768 O O . LEU B 1 277 ? -6.355 -37.625 -21.859 1 98.19 277 LEU B O 1
ATOM 4772 N N . GLN B 1 278 ? -4.113 -37.719 -21.938 1 97.94 278 GLN B N 1
ATOM 4773 C CA . GLN B 1 278 ? -4.039 -39.156 -22.219 1 97.94 278 GLN B CA 1
ATOM 4774 C C . GLN B 1 278 ? -4.684 -39.969 -21.109 1 97.94 278 GLN B C 1
ATOM 4776 O O . GLN B 1 278 ? -4.719 -39.531 -19.953 1 97.94 278 GLN B O 1
ATOM 4781 N N . PRO B 1 279 ? -5.176 -41.188 -21.438 1 96.94 279 PRO B N 1
ATOM 4782 C CA . PRO B 1 279 ? -5.828 -42 -20.422 1 96.94 279 PRO B CA 1
ATOM 4783 C C . PRO B 1 279 ? -4.922 -42.312 -19.219 1 96.94 279 PRO B C 1
ATOM 4785 O O . PRO B 1 279 ? -5.406 -42.438 -18.094 1 96.94 279 PRO B O 1
ATOM 4788 N N . ASP B 1 280 ? -3.674 -42.375 -19.469 1 96.56 280 ASP B N 1
ATOM 4789 C CA . ASP B 1 280 ? -2.732 -42.625 -18.375 1 96.56 280 ASP B CA 1
ATOM 4790 C C . ASP B 1 280 ? -1.979 -41.344 -17.984 1 96.56 280 ASP B C 1
ATOM 4792 O O . ASP B 1 280 ? -0.907 -41.438 -17.391 1 96.56 280 ASP B O 1
ATOM 4796 N N . GLY B 1 281 ? -2.457 -40.219 -18.453 1 97.81 281 GLY B N 1
ATOM 4797 C CA . GLY B 1 281 ? -1.809 -38.969 -18.188 1 97.81 281 GLY B CA 1
ATOM 4798 C C . GLY B 1 281 ? -1.99 -38.469 -16.75 1 97.81 281 GLY B C 1
ATOM 4799 O O . GLY B 1 281 ? -2.783 -39.062 -16 1 97.81 281 GLY B O 1
ATOM 4800 N N . LEU B 1 282 ? -1.181 -37.5 -16.328 1 98.44 282 LEU B N 1
ATOM 4801 C CA . LEU B 1 282 ? -1.247 -36.875 -15.008 1 98.44 282 LEU B CA 1
ATOM 4802 C C . LEU B 1 282 ? -1.614 -35.406 -15.117 1 98.44 282 LEU B C 1
ATOM 4804 O O . LEU B 1 282 ? -1.213 -34.719 -16.062 1 98.44 282 LEU B O 1
ATOM 4808 N N . PHE B 1 283 ? -2.398 -34.969 -14.211 1 98.69 283 PHE B N 1
ATOM 4809 C CA . PHE B 1 283 ? -2.775 -33.562 -14.086 1 98.69 283 PHE B CA 1
ATOM 4810 C C . PHE B 1 283 ? -2.453 -33.031 -12.688 1 98.69 283 PHE B C 1
ATOM 4812 O O . PHE B 1 283 ? -3 -33.531 -11.695 1 98.69 283 PHE B O 1
ATOM 4819 N N . LEU B 1 284 ? -1.517 -32.062 -12.617 1 98.56 284 LEU B N 1
ATOM 4820 C CA . LEU B 1 284 ? -1.146 -31.438 -11.352 1 98.56 284 LEU B CA 1
ATOM 4821 C C . LEU B 1 284 ? -1.82 -30.078 -11.195 1 98.56 284 LEU B C 1
ATOM 4823 O O . LEU B 1 284 ? -1.651 -29.203 -12.047 1 98.56 284 LEU B O 1
ATOM 4827 N N . ILE B 1 285 ? -2.588 -29.938 -10.133 1 98.31 285 ILE B N 1
ATOM 4828 C CA . ILE B 1 285 ? -3.174 -28.656 -9.75 1 98.31 285 ILE B CA 1
ATOM 4829 C C . ILE B 1 285 ? -2.371 -28.047 -8.602 1 98.31 285 ILE B C 1
ATOM 4831 O O . ILE B 1 285 ? -2.211 -28.672 -7.547 1 98.31 285 ILE B O 1
ATOM 4835 N N . CYS B 1 286 ? -1.776 -26.938 -8.82 1 96.56 286 CYS B N 1
ATOM 4836 C CA . CYS B 1 286 ? -1.184 -26.094 -7.785 1 96.56 286 CYS B CA 1
ATOM 4837 C C . CYS B 1 286 ? -1.984 -24.812 -7.598 1 96.56 286 CYS B C 1
ATOM 4839 O O . CYS B 1 286 ? -2.059 -23.984 -8.508 1 96.56 286 CYS B O 1
ATOM 4841 N N . ASP B 1 287 ? -2.631 -24.641 -6.426 1 96.5 287 ASP B N 1
ATOM 4842 C CA . ASP B 1 287 ? -3.441 -23.438 -6.207 1 96.5 287 ASP B CA 1
ATOM 4843 C C . ASP B 1 287 ? -3.344 -22.969 -4.758 1 96.5 287 ASP B C 1
ATOM 4845 O O . ASP B 1 287 ? -2.738 -23.641 -3.922 1 96.5 287 ASP B O 1
ATOM 4849 N N . ILE B 1 288 ? -3.846 -21.812 -4.492 1 95.69 288 ILE B N 1
ATOM 4850 C CA . ILE B 1 288 ? -3.725 -21.188 -3.178 1 95.69 288 ILE B CA 1
ATOM 4851 C C . ILE B 1 288 ? -4.391 -22.062 -2.123 1 95.69 288 ILE B C 1
ATOM 4853 O O . ILE B 1 288 ? -5.523 -22.516 -2.307 1 95.69 288 ILE B O 1
ATOM 4857 N N . ALA B 1 289 ? -3.658 -22.266 -1.047 1 94.62 289 ALA B N 1
ATOM 4858 C CA . ALA B 1 289 ? -4.23 -23.031 0.063 1 94.62 289 ALA B CA 1
ATOM 4859 C C . ALA B 1 289 ? -5.336 -22.234 0.757 1 94.62 289 ALA B C 1
ATOM 4861 O O . ALA B 1 289 ? -5.195 -21.031 0.974 1 94.62 289 ALA B O 1
ATOM 4862 N N . SER B 1 290 ? -6.422 -22.828 0.995 1 96.06 290 SER B N 1
ATOM 4863 C CA . SER B 1 290 ? -7.605 -22.25 1.64 1 96.06 290 SER B CA 1
ATOM 4864 C C . SER B 1 290 ? -8.125 -23.172 2.74 1 96.06 290 SER B C 1
ATOM 4866 O O . SER B 1 290 ? -7.98 -24.391 2.658 1 96.06 290 SER B O 1
ATOM 4868 N N . LEU B 1 291 ? -8.695 -22.641 3.764 1 95.06 291 LEU B N 1
ATOM 4869 C CA . LEU B 1 291 ? -9.242 -23.406 4.871 1 95.06 291 LEU B CA 1
ATOM 4870 C C . LEU B 1 291 ? -10.695 -23.797 4.613 1 95.06 291 LEU B C 1
ATOM 4872 O O . LEU B 1 291 ? -11.328 -24.453 5.445 1 95.06 291 LEU B O 1
ATOM 4876 N N . GLY B 1 292 ? -11.195 -23.375 3.471 1 94.38 292 GLY B N 1
ATOM 4877 C CA . GLY B 1 292 ? -12.555 -23.75 3.113 1 94.38 292 GLY B CA 1
ATOM 4878 C C . GLY B 1 292 ? -13.539 -22.594 3.188 1 94.38 292 GLY B C 1
ATOM 4879 O O . GLY B 1 292 ? -13.359 -21.578 2.518 1 94.38 292 GLY B O 1
ATOM 4880 N N . PRO B 1 293 ? -14.539 -22.797 4.117 1 93.56 293 PRO B N 1
ATOM 4881 C CA . PRO B 1 293 ? -15.562 -21.75 4.188 1 93.56 293 PRO B CA 1
ATOM 4882 C C . PRO B 1 293 ? -14.992 -20.406 4.621 1 93.56 293 PRO B C 1
ATOM 4884 O O . PRO B 1 293 ? -13.961 -20.344 5.305 1 93.56 293 PRO B O 1
ATOM 4887 N N . PRO B 1 294 ? -15.695 -19.328 4.23 1 96.81 294 PRO B N 1
ATOM 4888 C CA . PRO B 1 294 ? -15.211 -17.984 4.555 1 96.81 294 PRO B CA 1
ATOM 4889 C C . PRO B 1 294 ? -14.938 -17.812 6.047 1 96.81 294 PRO B C 1
ATOM 4891 O O . PRO B 1 294 ? -13.93 -17.203 6.422 1 96.81 294 PRO B O 1
ATOM 4894 N N . ALA B 1 295 ? -15.766 -18.375 6.934 1 97.94 295 ALA B N 1
ATOM 4895 C CA . ALA B 1 295 ? -15.586 -18.234 8.375 1 97.94 295 ALA B CA 1
ATOM 4896 C C . ALA B 1 295 ? -14.242 -18.797 8.82 1 97.94 295 ALA B C 1
ATOM 4898 O O . ALA B 1 295 ? -13.547 -18.203 9.641 1 97.94 295 ALA B O 1
ATOM 4899 N N . ALA B 1 296 ? -13.914 -19.953 8.25 1 97.69 296 ALA B N 1
ATOM 4900 C CA . ALA B 1 296 ? -12.648 -20.594 8.602 1 97.69 296 ALA B CA 1
ATOM 4901 C C . ALA B 1 296 ? -11.469 -19.75 8.125 1 97.69 296 ALA B C 1
ATOM 4903 O O . ALA B 1 296 ? -10.469 -19.609 8.844 1 97.69 296 ALA B O 1
ATOM 4904 N N . ASN B 1 297 ? -11.555 -19.219 6.922 1 97.75 297 ASN B N 1
ATOM 4905 C CA . ASN B 1 297 ? -10.492 -18.375 6.387 1 97.75 297 ASN B CA 1
ATOM 4906 C C . ASN B 1 297 ? -10.336 -17.078 7.184 1 97.75 297 ASN B C 1
ATOM 4908 O O . ASN B 1 297 ? -9.219 -16.672 7.512 1 97.75 297 ASN B O 1
ATOM 4912 N N . ILE B 1 298 ? -11.469 -16.422 7.492 1 98.19 298 ILE B N 1
ATOM 4913 C CA . ILE B 1 298 ? -11.461 -15.156 8.227 1 98.19 298 ILE B CA 1
ATOM 4914 C C . ILE B 1 298 ? -10.828 -15.367 9.602 1 98.19 298 ILE B C 1
ATOM 4916 O O . ILE B 1 298 ? -10.023 -14.547 10.047 1 98.19 298 ILE B O 1
ATOM 4920 N N . GLU B 1 299 ? -11.117 -16.453 10.211 1 96.62 299 GLU B N 1
ATOM 4921 C CA . GLU B 1 299 ? -10.672 -16.719 11.578 1 96.62 299 GLU B CA 1
ATOM 4922 C C . GLU B 1 299 ? -9.234 -17.219 11.602 1 96.62 299 GLU B C 1
ATOM 4924 O O . GLU B 1 299 ? -8.461 -16.875 12.492 1 96.62 299 GLU B O 1
ATOM 4929 N N . GLY B 1 300 ? -8.953 -18.031 10.578 1 94.75 300 GLY B N 1
ATOM 4930 C CA . GLY B 1 300 ? -7.766 -18.844 10.836 1 94.75 300 GLY B CA 1
ATOM 4931 C C . GLY B 1 300 ? -6.699 -18.688 9.766 1 94.75 300 GLY B C 1
ATOM 4932 O O . GLY B 1 300 ? -5.547 -19.078 9.969 1 94.75 300 GLY B O 1
ATOM 4933 N N . HIS B 1 301 ? -6.973 -18.25 8.586 1 94.94 301 HIS B N 1
ATOM 4934 C CA . HIS B 1 301 ? -5.961 -18.141 7.539 1 94.94 301 HIS B CA 1
ATOM 4935 C C . HIS B 1 301 ? -4.922 -17.078 7.883 1 94.94 301 HIS B C 1
ATOM 4937 O O . HIS B 1 301 ? -5.27 -15.922 8.133 1 94.94 301 HIS B O 1
ATOM 4943 N N . PRO B 1 302 ? -3.668 -17.391 7.895 1 91.19 302 PRO B N 1
ATOM 4944 C CA . PRO B 1 302 ? -2.631 -16.453 8.344 1 91.19 302 PRO B CA 1
ATOM 4945 C C . PRO B 1 302 ? -2.533 -15.211 7.465 1 91.19 302 PRO B C 1
ATOM 4947 O O . PRO B 1 302 ? -2.096 -14.156 7.93 1 91.19 302 PRO B O 1
ATOM 4950 N N . MET B 1 303 ? -2.965 -15.289 6.238 1 94.31 303 MET B N 1
ATOM 4951 C CA . MET B 1 303 ? -2.934 -14.156 5.316 1 94.31 303 MET B CA 1
ATOM 4952 C C . MET B 1 303 ? -4.332 -13.844 4.789 1 94.31 303 MET B C 1
ATOM 4954 O O . MET B 1 303 ? -4.484 -13.398 3.654 1 94.31 303 MET B O 1
ATOM 4958 N N . GLY B 1 304 ? -5.297 -14.133 5.609 1 96.31 304 GLY B N 1
ATOM 4959 C CA . GLY B 1 304 ? -6.676 -14 5.168 1 96.31 304 GLY B CA 1
ATOM 4960 C C . GLY B 1 304 ? -7 -12.625 4.613 1 96.31 304 GLY B C 1
ATOM 4961 O O . GLY B 1 304 ? -7.547 -12.516 3.512 1 96.31 304 GLY B O 1
ATOM 4962 N N . ALA B 1 305 ? -6.613 -11.562 5.336 1 97.56 305 ALA B N 1
ATOM 4963 C CA . ALA B 1 305 ? -6.898 -10.195 4.902 1 97.56 305 ALA B CA 1
ATOM 4964 C C . ALA B 1 305 ? -6.223 -9.898 3.568 1 97.56 305 ALA B C 1
ATOM 4966 O O . ALA B 1 305 ? -6.836 -9.312 2.672 1 97.56 305 ALA B O 1
ATOM 4967 N N . CYS B 1 306 ? -5.023 -10.32 3.42 1 97.25 306 CYS B N 1
ATOM 4968 C CA . CYS B 1 306 ? -4.27 -10.078 2.193 1 97.25 306 CYS B CA 1
ATOM 4969 C C . CYS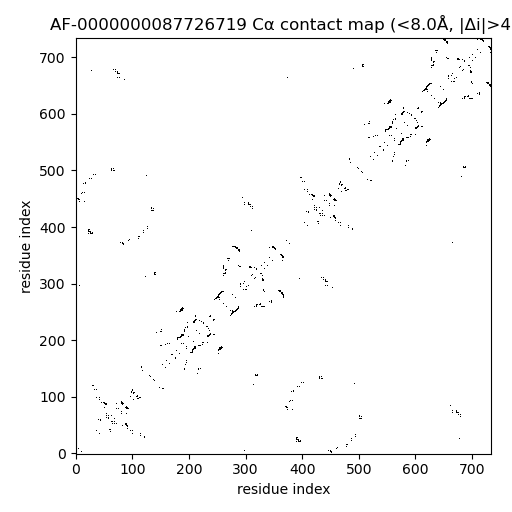 B 1 306 ? -4.879 -10.844 1.023 1 97.25 306 CYS B C 1
ATOM 4971 O O . CYS B 1 306 ? -5.055 -10.289 -0.061 1 97.25 306 CYS B O 1
ATOM 4973 N N . MET B 1 307 ? -5.227 -12.094 1.242 1 97.5 307 MET B N 1
ATOM 4974 C CA . MET B 1 307 ? -5.727 -12.945 0.168 1 97.5 307 MET B CA 1
ATOM 4975 C C . MET B 1 307 ? -7.086 -12.461 -0.323 1 97.5 307 MET B C 1
ATOM 4977 O O . MET B 1 307 ? -7.348 -12.445 -1.527 1 97.5 307 MET B O 1
ATOM 4981 N N . TYR B 1 308 ? -7.926 -12.055 0.605 1 98.5 308 TYR B N 1
ATOM 4982 C CA . TYR B 1 308 ? -9.219 -11.531 0.186 1 98.5 308 TYR B CA 1
ATOM 4983 C C . TYR B 1 308 ? -9.062 -10.211 -0.56 1 98.5 308 TYR B C 1
ATOM 4985 O O . TYR B 1 308 ? -9.82 -9.922 -1.487 1 98.5 308 TYR B O 1
ATOM 4993 N N . ALA B 1 309 ? -8.109 -9.414 -0.12 1 98.25 309 ALA B N 1
ATOM 4994 C CA . ALA B 1 309 ? -7.859 -8.172 -0.845 1 98.25 309 ALA B CA 1
ATOM 4995 C C . ALA B 1 309 ? -7.344 -8.453 -2.254 1 98.25 309 ALA B C 1
ATOM 4997 O O . ALA B 1 309 ? -7.754 -7.797 -3.213 1 98.25 309 ALA B O 1
ATOM 4998 N N . PHE B 1 310 ? -6.453 -9.391 -2.377 1 96.31 310 PHE B N 1
ATOM 4999 C CA . PHE B 1 310 ? -5.973 -9.828 -3.684 1 96.31 310 PHE B CA 1
ATOM 5000 C C . PHE B 1 310 ? -7.129 -10.336 -4.539 1 96.31 310 PHE B C 1
ATOM 5002 O O . PHE B 1 310 ? -7.184 -10.062 -5.742 1 96.31 310 PHE B O 1
ATOM 5009 N N . SER B 1 311 ? -7.984 -11.023 -3.916 1 97.81 311 SER B N 1
ATOM 5010 C CA . SER B 1 311 ? -9.156 -11.555 -4.605 1 97.81 311 SER B CA 1
ATOM 5011 C C . SER B 1 311 ? -9.977 -10.445 -5.25 1 97.81 311 SER B C 1
ATOM 5013 O O . SER B 1 311 ? -10.266 -10.492 -6.449 1 97.81 311 SER B O 1
ATOM 5015 N N . VAL B 1 312 ? -10.281 -9.461 -4.457 1 98.19 312 VAL B N 1
ATOM 5016 C CA . VAL B 1 312 ? -11.102 -8.352 -4.934 1 98.19 312 VAL B CA 1
ATOM 5017 C C . VAL B 1 312 ? -10.375 -7.617 -6.055 1 98.19 312 VAL B C 1
ATOM 5019 O O . VAL B 1 312 ? -10.977 -7.281 -7.078 1 98.19 312 VAL B O 1
ATOM 5022 N N . SER B 1 313 ? -9.102 -7.438 -5.906 1 96.31 313 SER B N 1
ATOM 5023 C CA . SER B 1 313 ? -8.336 -6.566 -6.789 1 96.31 313 SER B CA 1
ATOM 5024 C C . SER B 1 313 ? -7.926 -7.297 -8.062 1 96.31 313 SER B C 1
ATOM 5026 O O . SER B 1 313 ? -7.621 -6.66 -9.078 1 96.31 313 SER B O 1
ATOM 5028 N N . CYS B 1 314 ? -7.914 -8.664 -7.957 1 95.81 314 CYS B N 1
ATOM 5029 C CA . CYS B 1 314 ? -7.305 -9.352 -9.086 1 95.81 314 CYS B CA 1
ATOM 5030 C C . CYS B 1 314 ? -8.047 -10.648 -9.406 1 95.81 314 CYS B C 1
ATOM 5032 O O . CYS B 1 314 ? -8.594 -10.797 -10.5 1 95.81 314 CYS B O 1
ATOM 5034 N N . CYS B 1 315 ? -8.125 -11.594 -8.508 1 97.12 315 CYS B N 1
ATOM 5035 C CA . CYS B 1 315 ? -8.562 -12.961 -8.789 1 97.12 315 CYS B CA 1
ATOM 5036 C C . CYS B 1 315 ? -10.062 -13.016 -9.039 1 97.12 315 CYS B C 1
ATOM 5038 O O . CYS B 1 315 ? -10.5 -13.523 -10.07 1 97.12 315 CYS B O 1
ATOM 5040 N N . LEU B 1 316 ? -10.797 -12.492 -8.023 1 98.06 316 LEU B N 1
ATOM 5041 C CA . LEU B 1 316 ? -12.242 -12.406 -8.242 1 98.06 316 LEU B CA 1
ATOM 5042 C C . LEU B 1 316 ? -12.547 -11.578 -9.484 1 98.06 316 LEU B C 1
ATOM 5044 O O . LEU B 1 316 ? -13.406 -11.953 -10.289 1 98.06 316 LEU B O 1
ATOM 5048 N N . SER B 1 317 ? -11.867 -10.43 -9.555 1 97.12 317 SER B N 1
ATOM 5049 C CA . SER B 1 317 ? -12.039 -9.547 -10.703 1 97.12 317 SER B CA 1
ATOM 5050 C C . SER B 1 317 ? -11.844 -10.297 -12.016 1 97.12 317 SER B C 1
ATOM 5052 O O . SER B 1 317 ? -12.664 -10.195 -12.93 1 97.12 317 SER B O 1
ATOM 5054 N N . SER B 1 318 ? -10.805 -11.047 -12.117 1 96.31 318 SER B N 1
ATOM 5055 C CA . SER B 1 318 ? -10.547 -11.844 -13.32 1 96.31 318 SER B CA 1
ATOM 5056 C C . SER B 1 318 ? -11.641 -12.883 -13.539 1 96.31 318 SER B C 1
ATOM 5058 O O . SER B 1 318 ? -12.117 -13.062 -14.664 1 96.31 318 SER B O 1
ATOM 5060 N N . GLY B 1 319 ? -12.031 -13.5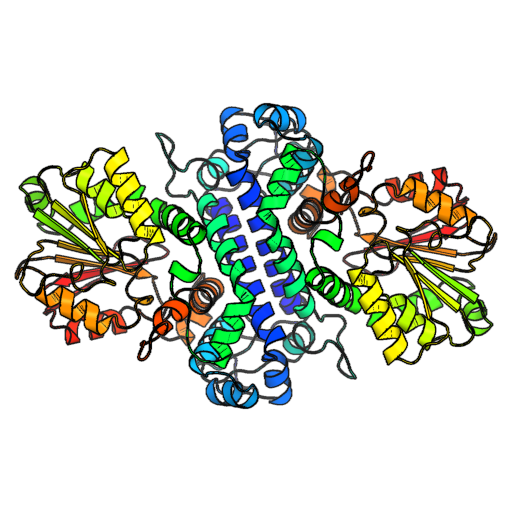62 -12.516 1 97.69 319 GLY B N 1
ATOM 5061 C CA . GLY B 1 319 ? -13.055 -14.602 -12.586 1 97.69 319 GLY B CA 1
ATOM 5062 C C . GLY B 1 319 ? -14.406 -14.07 -13.031 1 97.69 319 GLY B C 1
ATOM 5063 O O . GLY B 1 319 ? -15.258 -14.836 -13.477 1 97.69 319 GLY B O 1
ATOM 5064 N N . LEU B 1 320 ? -14.57 -12.773 -12.883 1 98.12 320 LEU B N 1
ATOM 5065 C CA . LEU B 1 320 ? -15.836 -12.141 -13.25 1 98.12 320 LEU B CA 1
ATOM 5066 C C . LEU B 1 320 ? -15.664 -11.227 -14.453 1 98.12 320 LEU B C 1
ATOM 5068 O O . LEU B 1 320 ? -16.516 -10.375 -14.719 1 98.12 320 LEU B O 1
ATOM 5072 N N . SER B 1 321 ? -14.609 -11.367 -15.164 1 96.5 321 SER B N 1
ATOM 5073 C CA . SER B 1 321 ? -14.273 -10.453 -16.25 1 96.5 321 SER B CA 1
ATOM 5074 C C . SER B 1 321 ? -15.125 -10.742 -17.484 1 96.5 321 SER B C 1
ATOM 5076 O O . SER B 1 321 ? -15.156 -9.938 -18.422 1 96.5 321 SER B O 1
ATOM 5078 N N . GLU B 1 322 ? -15.797 -11.891 -17.578 1 94.75 322 GLU B N 1
ATOM 5079 C CA . GLU B 1 322 ? -16.734 -12.242 -18.641 1 94.75 322 GLU B CA 1
ATOM 5080 C C . GLU B 1 322 ? -18.078 -12.664 -18.078 1 94.75 322 GLU B C 1
ATOM 5082 O O . GLU B 1 322 ? -18.156 -13.156 -16.938 1 94.75 322 GLU B O 1
ATOM 5087 N N . PRO B 1 323 ? -19.109 -12.477 -18.891 1 94.38 323 PRO B N 1
ATOM 5088 C CA . PRO B 1 323 ? -20.422 -12.906 -18.422 1 94.38 323 PRO B CA 1
ATOM 5089 C C . PRO B 1 323 ? -20.469 -14.391 -18.062 1 94.38 323 PRO B C 1
ATOM 5091 O O . PRO B 1 323 ? -19.875 -15.219 -18.766 1 94.38 323 PRO B O 1
ATOM 5094 N N . GLY B 1 324 ? -21.078 -14.633 -17.016 1 95.38 324 GLY B N 1
ATOM 5095 C CA . GLY B 1 324 ? -21.25 -16.016 -16.609 1 95.38 324 GLY B CA 1
ATOM 5096 C C . GLY B 1 324 ? -20.094 -16.547 -15.781 1 95.38 324 GLY B C 1
ATOM 5097 O O . GLY B 1 324 ? -20.047 -17.719 -15.43 1 95.38 324 GLY B O 1
ATOM 5098 N N . GLY B 1 325 ? -19.125 -15.711 -15.445 1 97.38 325 GLY B N 1
ATOM 5099 C CA . GLY B 1 325 ? -18.016 -16.125 -14.609 1 97.38 325 GLY B CA 1
ATOM 5100 C C . GLY B 1 325 ? -18.453 -16.641 -13.25 1 97.38 325 GLY B C 1
ATOM 5101 O O . GLY B 1 325 ? -19.391 -16.109 -12.648 1 97.38 325 GLY B O 1
ATOM 5102 N N . LEU B 1 326 ? -17.781 -17.625 -12.789 1 97.62 326 LEU B N 1
ATOM 5103 C CA . LEU B 1 326 ? -18.141 -18.25 -11.523 1 97.62 326 LEU B CA 1
ATOM 5104 C C . LEU B 1 326 ? -17.672 -17.422 -10.336 1 97.62 326 LEU B C 1
ATOM 5106 O O . LEU B 1 326 ? -18.203 -17.547 -9.234 1 97.62 326 LEU B O 1
ATOM 5110 N N . GLY B 1 327 ? -16.625 -16.641 -10.539 1 97.75 327 GLY B N 1
ATOM 5111 C CA . GLY B 1 327 ? -16.156 -15.742 -9.5 1 97.75 327 GLY B CA 1
ATOM 5112 C C . GLY B 1 327 ? -15.758 -16.453 -8.227 1 97.75 327 GLY B C 1
ATOM 5113 O O . GLY B 1 327 ? -16.203 -16.094 -7.133 1 97.75 327 GLY B O 1
ATOM 5114 N N . LEU B 1 328 ? -14.859 -17.438 -8.328 1 97.56 328 LEU B N 1
ATOM 5115 C CA . LEU B 1 328 ? -14.477 -18.234 -7.172 1 97.56 328 LEU B CA 1
ATOM 5116 C C . LEU B 1 328 ? -13.727 -17.391 -6.148 1 97.56 328 LEU B C 1
ATOM 5118 O O . LEU B 1 328 ? -13.938 -17.531 -4.941 1 97.56 328 LEU B O 1
ATOM 5122 N N . GLY B 1 329 ? -12.797 -16.547 -6.672 1 97.38 329 GLY B N 1
ATOM 5123 C CA . GLY B 1 329 ? -11.945 -15.773 -5.785 1 97.38 329 GLY B CA 1
ATOM 5124 C C . GLY B 1 329 ? -10.711 -16.531 -5.332 1 97.38 329 GLY B C 1
ATOM 5125 O O . GLY B 1 329 ? -10.617 -17.75 -5.52 1 97.38 329 GLY B O 1
ATOM 5126 N N . THR B 1 330 ? -9.828 -15.859 -4.695 1 97.69 330 THR B N 1
ATOM 5127 C CA . THR B 1 330 ? -8.516 -16.375 -4.332 1 97.69 330 THR B CA 1
ATOM 5128 C C . THR B 1 330 ? -8.633 -17.594 -3.43 1 97.69 330 THR B C 1
ATOM 5130 O O . THR B 1 330 ? -7.895 -18.562 -3.588 1 97.69 330 THR B O 1
ATOM 5133 N N . LEU B 1 331 ? -9.57 -17.547 -2.502 1 97.88 331 LEU B N 1
ATOM 5134 C CA . LEU B 1 331 ? -9.656 -18.609 -1.505 1 97.88 331 LEU B CA 1
ATOM 5135 C C . LEU B 1 331 ? -10.852 -19.516 -1.782 1 97.88 331 LEU B C 1
ATOM 5137 O O . LEU B 1 331 ? -11.234 -20.312 -0.929 1 97.88 331 LEU B O 1
ATOM 5141 N N . GLY B 1 332 ? -11.445 -19.375 -2.998 1 97 332 GLY B N 1
ATOM 5142 C CA . GLY B 1 332 ? -12.688 -20.078 -3.289 1 97 332 GLY B CA 1
ATOM 5143 C C . GLY B 1 332 ? -12.469 -21.422 -3.938 1 97 332 GLY B C 1
ATOM 5144 O O . GLY B 1 332 ? -13.414 -22.188 -4.121 1 97 332 GLY B O 1
ATOM 5145 N N . PHE B 1 333 ? -11.281 -21.734 -4.355 1 97.06 333 PHE B N 1
ATOM 5146 C CA . PHE B 1 333 ? -10.945 -23.016 -4.969 1 97.06 333 PHE B CA 1
ATOM 5147 C C . PHE B 1 333 ? -10.297 -23.953 -3.951 1 97.06 333 PHE B C 1
ATOM 5149 O O . PHE B 1 333 ? -9.234 -24.516 -4.207 1 97.06 333 PHE B O 1
ATOM 5156 N N . HIS B 1 334 ? -10.922 -24.094 -2.793 1 95.44 334 HIS B N 1
ATOM 5157 C CA . HIS B 1 334 ? -10.391 -24.969 -1.756 1 95.44 334 HIS B CA 1
ATOM 5158 C C . HIS B 1 334 ? -10.641 -26.438 -2.1 1 95.44 334 HIS B C 1
ATOM 5160 O O . HIS B 1 334 ? -11.336 -26.75 -3.066 1 95.44 334 HIS B O 1
ATOM 5166 N N . ARG B 1 335 ? -10.125 -27.344 -1.337 1 96.06 335 ARG B N 1
ATOM 5167 C CA . ARG B 1 335 ? -10 -28.766 -1.651 1 96.06 335 ARG B CA 1
ATOM 5168 C C . ARG B 1 335 ? -11.344 -29.359 -2.064 1 96.06 335 ARG B C 1
ATOM 5170 O O . ARG B 1 335 ? -11.438 -30.031 -3.086 1 96.06 335 ARG B O 1
ATOM 5177 N N . GLU B 1 336 ? -12.391 -29.109 -1.305 1 97 336 GLU B N 1
ATOM 5178 C CA . GLU B 1 336 ? -13.695 -29.688 -1.588 1 97 336 GLU B CA 1
ATOM 5179 C C . GLU B 1 336 ? -14.234 -29.188 -2.928 1 97 336 GLU B C 1
ATOM 5181 O O . GLU B 1 336 ? -14.812 -29.969 -3.695 1 97 336 GLU B O 1
ATOM 5186 N N . VAL B 1 337 ? -14.062 -27.953 -3.158 1 97.5 337 VAL B N 1
ATOM 5187 C CA . VAL B 1 337 ? -14.508 -27.375 -4.422 1 97.5 337 VAL B CA 1
ATOM 5188 C C . VAL B 1 337 ? -13.68 -27.953 -5.57 1 97.5 337 VAL B C 1
ATOM 5190 O O . VAL B 1 337 ? -14.234 -28.344 -6.602 1 97.5 337 VAL B O 1
ATOM 5193 N N . ALA B 1 338 ? -12.352 -28 -5.434 1 97.88 338 ALA B N 1
ATOM 5194 C CA . ALA B 1 338 ? -11.453 -28.547 -6.453 1 97.88 338 ALA B CA 1
ATOM 5195 C C . ALA B 1 338 ? -11.82 -30 -6.785 1 97.88 338 ALA B C 1
ATOM 5197 O O . ALA B 1 338 ? -11.914 -30.359 -7.957 1 97.88 338 ALA B O 1
ATOM 5198 N N . GLU B 1 339 ? -12.023 -30.766 -5.762 1 98.19 339 GLU B N 1
ATOM 5199 C CA . GLU B 1 339 ? -12.352 -32.156 -5.949 1 98.19 339 GLU B CA 1
ATOM 5200 C C . GLU B 1 339 ? -13.695 -32.312 -6.664 1 98.19 339 GLU B C 1
ATOM 5202 O O . GLU B 1 339 ? -13.82 -33.125 -7.594 1 98.19 339 GLU B O 1
ATOM 5207 N N . ARG B 1 340 ? -14.664 -31.609 -6.191 1 98.31 340 ARG B N 1
ATOM 5208 C CA . ARG B 1 340 ? -15.984 -31.672 -6.812 1 98.31 340 ARG B CA 1
ATOM 5209 C C . ARG B 1 340 ? -15.914 -31.281 -8.289 1 98.31 340 ARG B C 1
ATOM 5211 O O . ARG B 1 340 ? -16.484 -31.969 -9.141 1 98.31 340 ARG B O 1
ATOM 5218 N N . MET B 1 341 ? -15.227 -30.219 -8.609 1 98.38 341 MET B N 1
ATOM 5219 C CA . MET B 1 341 ? -15.125 -29.734 -9.984 1 98.38 341 MET B CA 1
ATOM 5220 C C . MET B 1 341 ? -14.375 -30.734 -10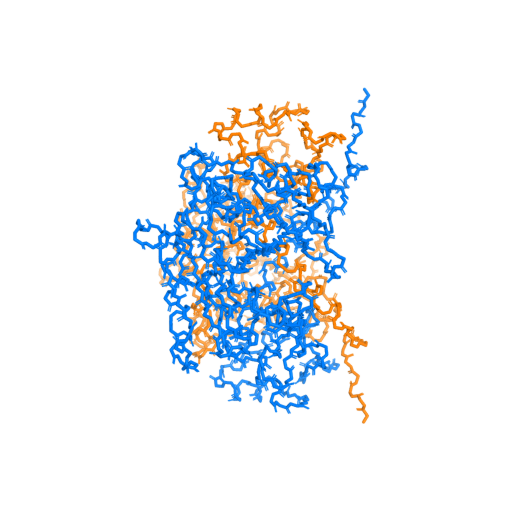.852 1 98.38 341 MET B C 1
ATOM 5222 O O . MET B 1 341 ? -14.727 -30.953 -12.016 1 98.38 341 MET B O 1
ATOM 5226 N N . ALA B 1 342 ? -13.32 -31.328 -10.312 1 98.5 342 ALA B N 1
ATOM 5227 C CA . ALA B 1 342 ? -12.578 -32.344 -11.047 1 98.5 342 ALA B CA 1
ATOM 5228 C C . ALA B 1 342 ? -13.461 -33.562 -11.359 1 98.5 342 ALA B C 1
ATOM 5230 O O . ALA B 1 342 ? -13.461 -34.062 -12.484 1 98.5 342 ALA B O 1
ATOM 5231 N N . LYS B 1 343 ? -14.227 -33.969 -10.383 1 98.25 343 LYS B N 1
ATOM 5232 C CA . LYS B 1 343 ? -15.133 -35.094 -10.57 1 98.25 343 LYS B CA 1
ATOM 5233 C C . LYS B 1 343 ? -16.188 -34.781 -11.617 1 98.25 343 LYS B C 1
ATOM 5235 O O . LYS B 1 343 ? -16.469 -35.625 -12.484 1 98.25 343 LYS B O 1
ATOM 5240 N N . GLU B 1 344 ? -16.734 -33.656 -11.516 1 98.5 344 GLU B N 1
ATOM 5241 C CA . GLU B 1 344 ? -17.766 -33.25 -12.453 1 98.5 344 GLU B CA 1
ATOM 5242 C C . GLU B 1 344 ? -17.203 -33.156 -13.875 1 98.5 344 GLU B C 1
ATOM 5244 O O . GLU B 1 344 ? -17.938 -33.344 -14.844 1 98.5 344 GLU B O 1
ATOM 5249 N N . ALA B 1 345 ? -15.938 -32.844 -13.984 1 98.25 345 ALA B N 1
ATOM 5250 C CA . ALA B 1 345 ? -15.281 -32.75 -15.289 1 98.25 345 ALA B CA 1
ATOM 5251 C C . ALA B 1 345 ? -14.961 -34.125 -15.859 1 98.25 345 ALA B C 1
ATOM 5253 O O . ALA B 1 345 ? -14.57 -34.25 -17.016 1 98.25 345 ALA B O 1
ATOM 5254 N N . GLY B 1 346 ? -15.023 -35.156 -15.039 1 98 346 GLY B N 1
ATOM 5255 C CA . GLY B 1 346 ? -14.875 -36.531 -15.547 1 98 346 GLY B CA 1
ATOM 5256 C C . GLY B 1 346 ? -13.578 -37.188 -15.109 1 98 346 GLY B C 1
ATOM 5257 O O . GLY B 1 346 ? -13.242 -38.281 -15.578 1 98 346 GLY B O 1
ATOM 5258 N N . PHE B 1 347 ? -12.891 -36.594 -14.203 1 98.5 347 PHE B N 1
ATOM 5259 C CA . PHE B 1 347 ? -11.68 -37.219 -13.688 1 98.5 347 PHE B CA 1
ATOM 5260 C C . PHE B 1 347 ? -12.023 -38.312 -12.688 1 98.5 347 PHE B C 1
ATOM 5262 O O . PHE B 1 347 ? -13.016 -38.219 -11.961 1 98.5 347 PHE B O 1
ATOM 5269 N N . SER B 1 348 ? -11.203 -39.281 -12.625 1 97.38 348 SER B N 1
ATOM 5270 C CA . SER B 1 348 ? -11.539 -40.469 -11.844 1 97.38 348 SER B CA 1
ATOM 5271 C C . SER B 1 348 ? -10.867 -40.438 -10.477 1 97.38 348 SER B C 1
ATOM 5273 O O . SER B 1 348 ? -11.305 -41.125 -9.547 1 97.38 348 SER B O 1
ATOM 5275 N N . SER B 1 349 ? -9.766 -39.781 -10.391 1 97.12 349 SER B N 1
ATOM 5276 C CA . SER B 1 349 ? -9.016 -39.719 -9.141 1 97.12 349 SER B CA 1
ATOM 5277 C C . SER B 1 349 ? -8.57 -38.312 -8.805 1 97.12 349 SER B C 1
ATOM 5279 O O . SER B 1 349 ? -8.242 -37.531 -9.703 1 97.12 349 SER B O 1
ATOM 5281 N N . PHE B 1 350 ? -8.578 -37.969 -7.57 1 98.12 350 PHE B N 1
ATOM 5282 C CA . PHE B 1 350 ? -8.164 -36.688 -6.988 1 98.12 350 PHE B CA 1
ATOM 5283 C C . PHE B 1 350 ? -7.406 -36.906 -5.684 1 98.12 350 PHE B C 1
ATOM 5285 O O . PHE B 1 350 ? -7.992 -37.344 -4.688 1 98.12 350 PHE B O 1
ATOM 5292 N N . GLU B 1 351 ? -6.109 -36.625 -5.672 1 97.75 351 GLU B N 1
ATOM 5293 C CA . GLU B 1 351 ? -5.262 -36.938 -4.523 1 97.75 351 GLU B CA 1
ATOM 5294 C C . GLU B 1 351 ? -4.492 -35.719 -4.043 1 97.75 351 GLU B C 1
ATOM 5296 O O . GLU B 1 351 ? -3.65 -35.188 -4.766 1 97.75 351 GLU B O 1
ATOM 5301 N N . PRO B 1 352 ? -4.75 -35.25 -2.811 1 96.75 352 PRO B N 1
ATOM 5302 C CA . PRO B 1 352 ? -3.891 -34.219 -2.252 1 96.75 352 PRO B CA 1
ATOM 5303 C C . PRO B 1 352 ? -2.449 -34.656 -2.057 1 96.75 352 PRO B C 1
ATOM 5305 O O . PRO B 1 352 ? -2.213 -35.781 -1.602 1 96.75 352 PRO B O 1
ATOM 5308 N N . LEU B 1 353 ? -1.546 -33.844 -2.479 1 96.69 353 LEU B N 1
ATOM 5309 C CA . LEU B 1 353 ? -0.13 -34.125 -2.295 1 96.69 353 LEU B CA 1
ATOM 5310 C C . LEU B 1 353 ? 0.407 -33.469 -1.035 1 96.69 353 LEU B C 1
ATOM 5312 O O . LEU B 1 353 ? 0.002 -32.344 -0.698 1 96.69 353 LEU B O 1
ATOM 5316 N N . ASP B 1 354 ? 1.346 -34.094 -0.353 1 91.69 354 ASP B N 1
ATOM 5317 C CA . ASP B 1 354 ? 1.934 -33.562 0.877 1 91.69 354 ASP B CA 1
ATOM 5318 C C . ASP B 1 354 ? 3.205 -32.781 0.585 1 91.69 354 ASP B C 1
ATOM 5320 O O . ASP B 1 354 ? 4.281 -33.094 1.086 1 91.69 354 ASP B O 1
ATOM 5324 N N . TRP B 1 355 ? 3.125 -31.875 -0.299 1 92 355 TRP B N 1
ATOM 5325 C CA . TRP B 1 355 ? 4.234 -30.953 -0.557 1 92 355 TRP B CA 1
ATOM 5326 C C . TRP B 1 355 ? 4.203 -29.781 0.408 1 92 355 TRP B C 1
ATOM 5328 O O . TRP B 1 355 ? 3.182 -29.094 0.54 1 92 355 TRP B O 1
ATOM 5338 N N . GLU B 1 356 ? 5.203 -29.578 1.159 1 83.81 356 GLU B N 1
ATOM 5339 C CA . GLU B 1 356 ? 5.273 -28.5 2.133 1 83.81 356 GLU B CA 1
ATOM 5340 C C . GLU B 1 356 ? 5.184 -27.141 1.447 1 83.81 356 GLU B C 1
ATOM 5342 O O . GLU B 1 356 ? 5.918 -26.859 0.497 1 83.81 356 GLU B O 1
ATOM 5347 N N . SER B 1 357 ? 4.227 -26.453 1.791 1 84.75 357 SER B N 1
ATOM 5348 C CA . SER B 1 357 ? 4.059 -25.078 1.331 1 84.75 357 SER B CA 1
ATOM 5349 C C . SER B 1 357 ? 3.207 -24.266 2.305 1 84.75 357 SER B C 1
ATOM 5351 O O . SER B 1 357 ? 2.252 -24.797 2.885 1 84.75 357 SER B O 1
ATOM 5353 N N . SER B 1 358 ? 3.629 -23.078 2.455 1 77.75 358 SER B N 1
ATOM 5354 C CA . SER B 1 358 ? 2.836 -22.203 3.314 1 77.75 358 SER B CA 1
ATOM 5355 C C . SER B 1 358 ? 1.772 -21.453 2.516 1 77.75 358 SER B C 1
ATOM 5357 O O . SER B 1 358 ? 0.842 -20.891 3.092 1 77.75 358 SER B O 1
ATOM 5359 N N . MET B 1 359 ? 1.729 -21.562 1.229 1 87.5 359 MET B N 1
ATOM 5360 C CA . MET B 1 359 ? 0.885 -20.688 0.427 1 87.5 359 MET B CA 1
ATOM 5361 C C . MET B 1 359 ? -0.036 -21.5 -0.481 1 87.5 359 MET B C 1
ATOM 5363 O O . MET B 1 359 ? -1.142 -21.047 -0.801 1 87.5 359 MET B O 1
ATOM 5367 N N . ASN B 1 360 ? 0.416 -22.719 -0.837 1 93.25 360 ASN B N 1
ATOM 5368 C CA . ASN B 1 360 ? -0.293 -23.422 -1.9 1 93.25 360 ASN B CA 1
ATOM 5369 C C . ASN B 1 360 ? -0.71 -24.828 -1.465 1 93.25 360 ASN B C 1
ATOM 5371 O O . ASN B 1 360 ? -0.133 -25.391 -0.533 1 93.25 360 ASN B O 1
ATOM 5375 N N . ALA B 1 361 ? -1.719 -25.297 -2.057 1 95.75 361 ALA B N 1
ATOM 5376 C CA . ALA B 1 361 ? -2.115 -26.703 -2.027 1 95.75 361 ALA B CA 1
ATOM 5377 C C . ALA B 1 361 ? -1.864 -27.375 -3.375 1 95.75 361 ALA B C 1
ATOM 5379 O O . ALA B 1 361 ? -1.89 -26.719 -4.418 1 95.75 361 ALA B O 1
ATOM 5380 N N . TYR B 1 362 ? -1.594 -28.656 -3.287 1 97.19 362 TYR B N 1
ATOM 5381 C CA . TYR B 1 362 ? -1.255 -29.438 -4.477 1 97.19 362 TYR B CA 1
ATOM 5382 C C . TYR B 1 362 ? -2.137 -30.672 -4.594 1 97.19 362 TYR B C 1
ATOM 5384 O O . TYR B 1 362 ? -2.336 -31.391 -3.615 1 97.19 362 TYR B O 1
ATOM 5392 N N . TYR B 1 363 ? -2.65 -30.891 -5.781 1 98.19 363 TYR B N 1
ATOM 5393 C CA . TYR B 1 363 ? -3.502 -32.062 -6.031 1 98.19 363 TYR B CA 1
ATOM 5394 C C . TYR B 1 363 ? -3.068 -32.781 -7.301 1 98.19 363 TYR B C 1
ATOM 5396 O O . TYR B 1 363 ? -2.82 -32.156 -8.328 1 98.19 363 TYR B O 1
ATOM 5404 N N . LEU B 1 364 ? -2.906 -34.062 -7.191 1 98.56 364 LEU B N 1
ATOM 5405 C CA . LEU B 1 364 ? -2.686 -34.906 -8.352 1 98.56 364 LEU B CA 1
ATOM 5406 C C . LEU B 1 364 ? -3.998 -35.531 -8.836 1 98.56 364 LEU B C 1
ATOM 5408 O O . LEU B 1 364 ? -4.691 -36.188 -8.062 1 98.56 364 LEU B O 1
ATOM 5412 N N . VAL B 1 365 ? -4.316 -35.25 -10.094 1 98.56 365 VAL B N 1
ATOM 5413 C CA . VAL B 1 365 ? -5.59 -35.656 -10.68 1 98.56 365 VAL B CA 1
ATOM 5414 C C . VAL B 1 365 ? -5.344 -36.562 -11.875 1 98.56 365 VAL B C 1
ATOM 5416 O O . VAL B 1 365 ? -4.379 -36.375 -12.625 1 98.56 365 VAL B O 1
ATOM 5419 N N . ARG B 1 366 ? -6.246 -37.594 -12.062 1 98 366 ARG B N 1
ATOM 5420 C CA . ARG B 1 366 ? -6.102 -38.531 -13.156 1 98 366 ARG B CA 1
ATOM 5421 C C . ARG B 1 366 ? -7.43 -38.75 -13.883 1 98 366 ARG B C 1
ATOM 5423 O O . ARG B 1 366 ? -8.5 -38.562 -13.297 1 98 366 ARG B O 1
ATOM 5430 N N . PRO B 1 367 ? -7.246 -39.125 -15.117 1 96.88 367 PRO B N 1
ATOM 5431 C CA . PRO B 1 367 ? -8.469 -39.375 -15.883 1 96.88 367 PRO B CA 1
ATOM 5432 C C . PRO B 1 367 ? -9.266 -40.562 -15.32 1 96.88 367 PRO B C 1
ATOM 5434 O O . PRO B 1 367 ? -8.688 -41.469 -14.703 1 96.88 367 PRO B O 1
#

Foldseek 3Di:
DPPADLQGDDDDPVVVVVVVVVVVLVLVVLVLLLVCQVLVLLVLLVVVVDKDFLVRSCVSSVHDSVVSLVSQVSCCVVVLWPADPVSGIIHHDLVSCQQRPQCDDPSHHLNHPSLLSQLVVLLVVCVVVLVVCVVPVAFDAPCVSPLSNLSSVCSHVVSCLVPPLQVVQCPPPPVVVCLQQEFEEEEEQCFLPNNLQVSLVVRVRYAYEYEDQHPSRPVNNVVVNVVSVRPRYYYFNCVDVVRNADQAADGQEYEYAAPLLQAQCSLVVLLSVQRHHDQNHKYKYKAWEAPEDLSCLVRPQPCSVVQQVCFSSGRLSNQRNDPNRPSQTRRNCYDVNVVVSNVSSPWDDWAWDPDDDSTITMIMTHD/DPPADLQGDDDDPVVVVVVVVVVVLVLVVLVLLLVCQVLVLLVLLVVVVDKDFLVRSCVSSVHDSVVSLVSLVSCCVVVLWPADPVSGIIHHDLVSCQQRPQCDDPSHHLNHPSLLSQLVVLLVVCVVVLVVCVVPVAFDAPCVSPLSNLSSVCSHVVSCLVPPLQVVQCPPPPVVVCLQQEFEEEEEQCFLPNNLQVSLVVRVRYAYEYEHQHPSRPVNNVVVNVVSVRPRYYYFNCVDVVRNADQAADGQEYEYAAPLLQAQCSLVVLLSVQRHHDQNHKYKYKAWEAPEDLSCLVRPQPCSVVQQVCFSSGRLSNQRNDPNRPSLTRRNCYDVNVVVSNVVSPWDDWAWDPDDDSTITMIMTHD

Nearest PDB structures (foldseek):
  8g5s-assembly1_A  TM=8.869E-01  e=1.057E-29  Streptomyces sp. CB03234
  8g5s-assembly1_B  TM=8.769E-01  e=1.042E-28  Streptomyces sp. CB03234
  5f8e-assembly2_C  TM=8.785E-01  e=6.297E-28  Mycobacterium tuberculosis H37Rv
  7ux6-assembly1_B  TM=7.319E-01  e=9.882E-17  Streptomyces drozdowiczii
  7ux6-assembly1_A  TM=7.349E-01  e=5.069E-16  Streptomyces drozdowiczii

Organism: NCBI:txid307507

Radius of gyration: 28.43 Å; Cα contacts (8 Å, |Δi|>4): 1593; chains: 2; bounding box: 63×88×59 Å

Sequence (734 aa):
MAQEALRGPPLPVEDVQAVIGAAMTGAMTLQMVFVGDKLGLYRALKQAGGPVTSAQLAAAAGLQERWVREWLHQQAAARLVECDREAAAFWMTRAQLDVLANEEGADASPYFSAGTAGGILNLGDHRDALLDCFRTGAGLSYDRHGPACAAGVKRELGVWTRHFLVEKVSSLPGLLPKLKAGAKVADVGCGAGLAICLLAAAFPKSEFHGYDISKHALELAVSDAAARGLPNAHFHDCSRPEGRLPAAPAFDFVLVNDALHDMTRPDQVLAALRGALQPDGLFLICDIASLGPPAANIEGHPMGACMYAFSVSCCLSSGLSEPGGLGLGTLGFHREVAERMAKEAGFSSFEPLDWESSMNAYYLVRPMAQEALRGPPLPVEDVQAVIGAAMTGAMTLQMVFVGDKLGLYRALKQAGGPVTSAQLAAAAGLQERWVREWLHQQAAARLVECDREAAAFWMTRAQLDVLANEEGADASPYFSAGTAGGILNLGDHRDALLDCFRTGAGLSYDRHGPACAAGVKRELGVWTRHFLVEKVSSLPGLLPKLKAGAKVADVGCGAGLAICLLAAAFPKSEFHGYDISKHALELAVSDAAARGLPNAHFHDCSRPEGRLPAAPAFDFVLVNDALHDMTRPDQVLAALRGALQPDGLFLICDIASLGPPAANIEGHPMGACMYAFSVSCCLSSGLSEPGGLGLGTLGFHREVAERMAKEAGFSSFEPLDWESSMNAYYLVRP

InterPro domains:
  IPR025714 Methyltransferase domain [PF13847] (180-291)
  IPR029063 S-adenosyl-L-methionine-dependent methyltransferase superfamily [G3DSA:3.40.50.150] (141-364)
  IPR029063 S-adenosyl-L-methionine-dependent methyltransferase superfamily [SSF53335] (173-354)
  IPR036388 Winged helix-like DNA-binding domain superfamily [G3DSA:1.10.10.10] (14-96)
  IPR036390 Winged helix DNA-binding domain superfamily [SSF46785] (24-90)
  IPR048711 S-adenosylmethionine-dependent methyltransferase Rv2258c-like, winged HTH domain [PF21320] (32-97)
  IPR053173 Class I-like SAM-binding MTase [PTHR45128] (23-365)

Secondary structure (DSSP, 8-state):
-----TT-SPPPHHHHHHHHHHHHHHHHHHHHHHHHHHTTHHHHHHHH-S-B-HHHHHHHHT--HHHHHHHHHHHHHTTSSEE-TTS--EE--HHHHHHHT--SSTT--TT--TTHHHHHHHHGGGHHHHHHHHHH-----GGGG-HHHHHHHHHHHHHHHHHHHHHHHHHSTTHHHHHHH--EEEEET-TT-HHHHHHHHH-TTSEEEEEES-HHHHHHHHHHHHHHT-TTEEEEETTSGGGSPPSS--EEEEEEES-GGG-S-HHHHHHHHHHHEEEEEEEEEEEE---SSHHHHHHH-TTHHHHHHHIIIIIHHHHTSSTT-----TTSS-HHHHHHHHHHHT-SEEEE-----SSEEEEEEE-/-----TT-SPPPHHHHHHHHHHHHHHHHHHHHHHHHHHTTHHHHHHHH-S-B-HHHHHHHHT--HHHHHHHHHHHHHTTSSEE-TTS--EE--HHHHHHHT-SSSTT--TT--TTHHHHHHHHGGGHHHHHHHHHH-----GGGG-HHHHHHHHHHHHHHHHHHHHHHHHTSTTHHHHHHH--EEEEET-TT-HHHHHHHHH-TTSEEEEEES-HHHHHHHHHHHHHHT-TTEEEEETTSGGGSPPSS--EEEEEEES-GGG-S-HHHHHHHHHHHEEEEEEEEEEEE---SSHHHHHHH-TTHHHHHHHIIIIIHHHHTSSTT-----TTSS-HHHHHHHHHHHT-SEEEE-----SSEEEEEEE-

Solvent-accessible surface area (backbone atoms only — not comparable to full-atom values): 35912 Å² total; per-residue (Å²): 123,88,79,67,38,54,81,50,79,81,65,55,45,70,57,44,38,44,51,53,51,47,14,51,33,10,35,37,45,32,53,52,45,30,50,31,57,75,61,36,48,43,52,46,43,58,72,61,72,43,73,36,36,43,60,56,50,13,58,75,52,63,36,28,37,74,52,43,38,44,50,49,48,17,33,35,30,62,62,62,28,45,28,35,69,71,56,57,34,34,31,63,53,71,33,37,36,26,22,53,50,18,67,64,74,95,64,42,28,82,55,39,52,44,52,36,32,53,21,58,56,41,56,56,73,44,52,71,60,50,55,48,22,33,56,72,52,48,30,48,50,70,56,75,54,37,57,62,30,41,52,14,49,41,46,47,56,38,34,57,42,74,72,41,41,63,63,56,56,48,65,40,88,76,39,42,68,40,35,66,71,44,29,34,35,37,28,49,47,32,50,37,26,59,63,44,47,55,47,28,70,74,24,73,60,17,39,27,37,30,26,30,68,40,65,54,19,43,53,46,19,54,52,51,30,59,75,68,66,44,88,40,49,44,79,28,53,42,77,37,82,88,28,42,81,54,80,50,59,66,23,48,33,37,37,32,57,66,35,59,34,31,34,32,54,41,59,60,52,44,31,47,46,51,38,17,35,30,80,85,19,43,34,40,40,34,36,48,54,41,71,47,54,67,36,46,23,41,66,62,42,93,53,29,30,35,44,32,32,46,9,62,69,42,24,22,17,26,0,21,40,45,92,84,31,67,41,47,14,48,50,47,51,12,68,69,51,46,48,50,44,41,45,76,32,60,35,69,45,77,39,80,50,92,65,89,55,96,58,44,39,41,33,46,32,29,79,124,87,78,66,40,55,82,49,79,81,65,55,45,68,56,45,40,43,51,53,51,48,14,52,32,11,35,39,46,32,52,52,46,30,50,32,57,76,60,36,48,42,52,47,43,60,70,62,72,43,75,37,34,41,59,56,50,12,59,74,51,64,37,27,37,75,52,41,38,44,50,48,49,17,33,35,31,63,61,61,27,45,28,35,68,72,56,60,34,34,31,61,53,70,34,37,35,26,23,52,51,19,67,63,73,95,64,42,29,82,55,38,51,43,51,35,33,53,21,57,55,41,57,57,73,43,51,70,60,50,55,48,22,32,54,71,54,47,31,48,49,70,57,75,55,37,57,61,29,42,53,13,48,41,46,48,57,38,34,57,43,75,72,41,41,64,65,53,57,48,65,40,90,77,40,41,66,40,35,66,71,45,28,35,35,36,27,48,48,32,50,37,26,59,62,44,45,54,47,28,68,74,24,70,59,16,39,26,37,29,25,31,68,39,63,54,18,42,52,47,19,54,52,51,30,57,76,68,67,43,87,38,50,44,80,29,52,43,77,37,82,90,29,43,82,54,80,50,59,66,22,47,33,36,38,31,58,65,34,59,35,30,34,32,54,40,60,59,50,46,32,46,47,52,40,18,35,28,78,86,18,44,33,42,41,34,34,48,53,42,72,46,55,69,37,46,22,42,66,61,41,93,54,29,31,35,44,32,32,44,9,62,70,42,24,22,19,25,0,22,41,45,91,85,30,67,41,46,13,47,47,47,50,13,67,70,52,45,48,51,46,42,45,73,31,60,36,69,45,77,39,80,49,92,65,91,54,96,57,44,37,40,33,45,30,29,79

pLDDT: mean 95.92, std 5.08, range [39.44, 98.94]